Protein AF-0000000066073086 (afdb_homodimer)

Secondary structure (DSSP, 8-state):
--S-EEEEE---B--SSSTTHHHHHHHHHHHHTT-SEEEE---SS-SS-GGG-STTT-GGGGT-S-TT-BPPHHHHHHHHHTT-TTT--EEEEEEEESSSB-HHHHHHHHHHHHHHTTS-EEEEEE---GGGTGGGT---SSHHHHHHHHHHHHHHHHTTTT--EEE--SS--EEEE---PPPBTTBPPEEEE---SHHHHHHHHHH-SEE---SS--HHHHHHHHHHHHHHHHHTT--GGGSEEEEEEEEEE-SSHHHHHHHHTSHHHHHGGGGS-HHHHHHTT---TT-TT---TTT--GGG--HHHHHHHHHT--HHHHHTTEEEESHHHHHHHHHTTTTT-SEEEEEE-TTSSS-HHHHHHTHHHHHHHHHHHTT-/--S-EEEEE---B--SSSTTHHHHHHHHHHHHTT-SEEEE---SS-SS-GGG-STTT-GGGGT-S-TT-BPPHHHHHHHHHTT-TTT--EEEEEEEESSSB-HHHHHHHHHHHHHHTTS-EEEEEE---GGGTGGGT---SSHHHHHHHHHHHHHHHHTTTT--EEE--SS--EEEE---PPPBTTBPPEEEE---SHHHHHHHHHH-SEE---SS--HHHHHHHHHHHHHHHHHTT--GGGSEEEEEEEEEE-SSHHHHHHHHTSHHHHHGGGGS-HHHHHHTT---TT-TT---TTT--GGG--HHHHHHHHHT--HHHHHTTEEEESHHHHHHHHHTTTTT-SEEEEEE-TTSSS-HHHHHHTHHHHHHHHHHHTT-

pLDDT: mean 96.2, std 4.89, range [37.56, 98.94]

InterPro domains:
  IPR011251 Luciferase-like domain [PF00296] (36-343)
  IPR036661 Luciferase-like domain superfamily [G3DSA:3.20.20.30] (14-362)
  IPR036661 Luciferase-like domain superfamily [SSF51679] (34-344)
  IPR050564 F420-dependent glucose-6-phosphate dehydrogenase/mer [PTHR43244] (17-358)

Structure (mmCIF, N/CA/C/O backbone):
data_AF-0000000066073086-model_v1
#
loop_
_entity.id
_entity.type
_entity.pdbx_description
1 polymer 'Phthiodiolone/phenolphthiodiolone dimycocerosates ketoreductase'
#
loop_
_atom_site.group_PDB
_atom_site.id
_atom_site.type_symbol
_atom_site.label_atom_id
_atom_site.label_alt_id
_atom_site.label_comp_id
_atom_site.label_asym_id
_atom_site.label_entity_id
_atom_site.label_seq_id
_atom_site.pdbx_PDB_ins_code
_atom_site.Cartn_x
_atom_site.Cartn_y
_atom_site.Cartn_z
_atom_site.occupancy
_atom_site.B_iso_or_equiv
_atom_site.auth_seq_id
_atom_site.auth_comp_id
_atom_site.auth_asym_id
_atom_site.auth_atom_id
_atom_site.pdbx_PDB_model_num
ATOM 1 N N . MET A 1 1 ? 28.516 -15.383 -0.105 1 37.56 1 MET A N 1
ATOM 2 C CA . MET A 1 1 ? 27.859 -16.641 0.22 1 37.56 1 MET A CA 1
ATOM 3 C C . MET A 1 1 ? 27.297 -17.312 -1.036 1 37.56 1 MET A C 1
ATOM 5 O O . MET A 1 1 ? 26.328 -16.828 -1.621 1 37.56 1 MET A O 1
ATOM 9 N N . THR A 1 2 ? 28.141 -18.016 -1.738 1 54 2 THR A N 1
ATOM 10 C CA . THR A 1 2 ? 28.219 -18.672 -3.043 1 54 2 THR A CA 1
ATOM 11 C C . THR A 1 2 ? 27.156 -19.766 -3.16 1 54 2 THR A C 1
ATOM 13 O O . THR A 1 2 ? 27.047 -20.422 -4.199 1 54 2 THR A O 1
ATOM 16 N N . GLY A 1 3 ? 26.312 -20.031 -2.09 1 75.19 3 GLY A N 1
ATOM 17 C CA . GLY A 1 3 ? 25.469 -21.203 -2.178 1 75.19 3 GLY A CA 1
ATOM 18 C C . GLY A 1 3 ? 24.094 -20.922 -2.727 1 75.19 3 GLY A C 1
ATOM 19 O O . GLY A 1 3 ? 23.719 -19.75 -2.92 1 75.19 3 GLY A O 1
ATOM 20 N N . PHE A 1 4 ? 23.406 -21.906 -3.217 1 90.31 4 PHE A N 1
ATOM 21 C CA . PHE A 1 4 ? 22.031 -21.891 -3.713 1 90.31 4 PHE A CA 1
ATOM 22 C C . PHE A 1 4 ? 21.078 -21.328 -2.666 1 90.31 4 PHE A C 1
ATOM 24 O O . PHE A 1 4 ? 21.125 -21.719 -1.5 1 90.31 4 PHE A O 1
ATOM 31 N N . ARG A 1 5 ? 20.375 -20.359 -3.004 1 96.5 5 ARG A N 1
ATOM 32 C CA . ARG A 1 5 ? 19.453 -19.688 -2.086 1 96.5 5 ARG A CA 1
ATOM 33 C C . ARG A 1 5 ? 18.016 -20.078 -2.377 1 96.5 5 ARG A C 1
ATOM 35 O O . ARG A 1 5 ? 17.656 -20.344 -3.529 1 96.5 5 ARG A O 1
ATOM 42 N N . VAL A 1 6 ? 17.219 -20.078 -1.304 1 97.5 6 VAL A N 1
ATOM 43 C CA . VAL A 1 6 ? 15.844 -20.547 -1.424 1 97.5 6 VAL A CA 1
ATOM 44 C C . VAL A 1 6 ? 14.898 -19.562 -0.747 1 97.5 6 VAL A C 1
ATOM 46 O O . VAL A 1 6 ? 15.188 -19.078 0.35 1 97.5 6 VAL A O 1
ATOM 49 N N . GLY A 1 7 ? 13.875 -19.203 -1.424 1 98.25 7 GLY A N 1
ATOM 50 C CA . GLY A 1 7 ? 12.766 -18.438 -0.87 1 98.25 7 GLY A CA 1
ATOM 51 C C . GLY A 1 7 ? 11.453 -19.203 -0.896 1 98.25 7 GLY A C 1
ATOM 52 O O . GLY A 1 7 ? 11.336 -20.234 -1.564 1 98.25 7 GLY A O 1
ATOM 53 N N . VAL A 1 8 ? 10.5 -18.703 -0.171 1 98.69 8 VAL A N 1
ATOM 54 C CA . VAL A 1 8 ? 9.164 -19.281 -0.137 1 98.69 8 VAL A CA 1
ATOM 55 C C . VAL A 1 8 ? 8.125 -18.203 -0.475 1 98.69 8 VAL A C 1
ATOM 57 O O . VAL A 1 8 ? 8.195 -17.094 0.04 1 98.69 8 VAL A O 1
ATOM 60 N N . GLY A 1 9 ? 7.254 -18.547 -1.371 1 98.56 9 GLY A N 1
ATOM 61 C CA . GLY A 1 9 ? 6.156 -17.656 -1.738 1 98.56 9 GLY A CA 1
ATOM 62 C C . GLY A 1 9 ? 4.84 -18.031 -1.084 1 98.56 9 GLY A C 1
ATOM 63 O O . GLY A 1 9 ? 4.559 -19.219 -0.88 1 98.56 9 GLY A O 1
ATOM 64 N N . ASP A 1 10 ? 4.059 -17.031 -0.796 1 98.38 10 ASP A N 1
ATOM 65 C CA . ASP A 1 10 ? 2.717 -17.156 -0.237 1 98.38 10 ASP A CA 1
ATOM 66 C C . ASP A 1 10 ? 1.691 -16.422 -1.103 1 98.38 10 ASP A C 1
ATOM 68 O O . ASP A 1 10 ? 1.97 -15.344 -1.628 1 98.38 10 ASP A O 1
ATOM 72 N N . GLY A 1 11 ? 0.496 -17 -1.224 1 97.38 11 GLY A N 1
ATOM 73 C CA . GLY A 1 11 ? -0.525 -16.375 -2.057 1 97.38 11 GLY A CA 1
ATOM 74 C C . GLY A 1 11 ? -1.335 -15.328 -1.325 1 97.38 11 GLY A C 1
ATOM 75 O O . GLY A 1 11 ? -2.088 -14.57 -1.946 1 97.38 11 GLY A O 1
ATOM 76 N N . ILE A 1 12 ? -1.313 -15.25 -0.074 1 98.25 12 ILE A N 1
ATOM 77 C CA . ILE A 1 12 ? -1.927 -14.336 0.883 1 98.25 12 ILE A CA 1
ATOM 78 C C . ILE A 1 12 ? -3.436 -14.281 0.65 1 98.25 12 ILE A C 1
ATOM 80 O O . ILE A 1 12 ? -4.023 -13.195 0.615 1 98.25 12 ILE A O 1
ATOM 84 N N . PRO A 1 13 ? -4.102 -15.367 0.35 1 97.62 13 PRO A N 1
ATOM 85 C CA . PRO A 1 13 ? -5.566 -15.344 0.378 1 97.62 13 PRO A CA 1
ATOM 86 C C . PRO A 1 13 ? -6.125 -15.156 1.787 1 97.62 13 PRO A C 1
ATOM 88 O O . PRO A 1 13 ? -5.551 -15.664 2.754 1 97.62 13 PRO A O 1
ATOM 91 N N . ALA A 1 14 ? -7.199 -14.445 1.919 1 98.19 14 ALA A N 1
ATOM 92 C CA . ALA A 1 14 ? -7.883 -14.422 3.209 1 98.19 14 ALA A CA 1
ATOM 93 C C . ALA A 1 14 ? -8.383 -15.812 3.596 1 98.19 14 ALA A C 1
ATOM 95 O O . ALA A 1 14 ? -9.125 -16.438 2.84 1 98.19 14 ALA A O 1
ATOM 96 N N . ALA A 1 15 ? -7.965 -16.266 4.734 1 97.56 15 ALA A N 1
ATOM 97 C CA . ALA A 1 15 ? -8.258 -17.641 5.152 1 97.56 15 ALA A CA 1
ATOM 98 C C . ALA A 1 15 ? -9.055 -17.656 6.453 1 97.56 15 ALA A C 1
ATOM 100 O O . ALA A 1 15 ? -9.531 -16.609 6.91 1 97.56 15 ALA A O 1
ATOM 101 N N . ARG A 1 16 ? -9.32 -18.812 6.949 1 95.69 16 ARG A N 1
ATOM 102 C CA . ARG A 1 16 ? -9.945 -19.062 8.25 1 95.69 16 ARG A CA 1
ATOM 103 C C . ARG A 1 16 ? -8.977 -19.75 9.203 1 95.69 16 ARG A C 1
ATOM 105 O O . ARG A 1 16 ? -8.109 -20.516 8.766 1 95.69 16 ARG A O 1
ATOM 112 N N . PRO A 1 17 ? -9.172 -19.453 10.484 1 95.62 17 PRO A N 1
ATOM 113 C CA . PRO A 1 17 ? -10.219 -18.641 11.109 1 95.62 17 PRO A CA 1
ATOM 114 C C . PRO A 1 17 ? -9.945 -17.141 11 1 95.62 17 PRO A C 1
ATOM 116 O O . PRO A 1 17 ? -10.875 -16.328 11.109 1 95.62 17 PRO A O 1
ATOM 119 N N . ALA A 1 18 ? -8.664 -16.812 10.938 1 96.12 18 ALA A N 1
ATOM 120 C CA . ALA A 1 18 ? -8.328 -15.422 10.672 1 96.12 18 ALA A CA 1
ATOM 121 C C . ALA A 1 18 ? -7.734 -15.25 9.273 1 96.12 18 ALA A C 1
ATOM 123 O O . ALA A 1 18 ? -7.141 -16.188 8.734 1 96.12 18 ALA A O 1
ATOM 124 N N . ALA A 1 19 ? -7.871 -14.094 8.75 1 97.44 19 ALA A N 1
ATOM 125 C CA . ALA A 1 19 ? -7.5 -13.852 7.359 1 97.44 19 ALA A CA 1
ATOM 126 C C . ALA A 1 19 ? -6.035 -14.195 7.113 1 97.44 19 ALA A C 1
ATOM 128 O O . ALA A 1 19 ? -5.684 -14.719 6.051 1 97.44 19 ALA A O 1
ATOM 129 N N . GLU A 1 20 ? -5.195 -13.945 8.125 1 97.25 20 GLU A N 1
ATOM 130 C CA . GLU A 1 20 ? -3.758 -14.086 7.91 1 97.25 20 GLU A CA 1
ATOM 131 C C . GLU A 1 20 ? -3.25 -15.43 8.438 1 97.25 20 GLU A C 1
ATOM 133 O O . GLU A 1 20 ? -2.041 -15.672 8.469 1 97.25 20 GLU A O 1
ATOM 138 N N . THR A 1 21 ? -4.129 -16.344 8.867 1 96.69 21 THR A N 1
ATOM 139 C CA . THR A 1 21 ? -3.76 -17.594 9.531 1 96.69 21 THR A CA 1
ATOM 140 C C . THR A 1 21 ? -2.803 -18.406 8.664 1 96.69 21 THR A C 1
ATOM 142 O O . THR A 1 21 ? -1.742 -18.828 9.125 1 96.69 21 THR A O 1
ATOM 145 N N . MET A 1 22 ? -3.125 -18.562 7.398 1 96.69 22 MET A N 1
ATOM 146 C CA . MET A 1 22 ? -2.314 -19.406 6.523 1 96.69 22 MET A CA 1
ATOM 147 C C . MET A 1 22 ? -0.987 -18.734 6.195 1 96.69 22 MET A C 1
ATOM 149 O O . MET A 1 22 ? 0.053 -19.391 6.145 1 96.69 22 MET A O 1
ATOM 153 N N . THR A 1 23 ? -1.032 -17.422 5.965 1 97.81 23 THR A N 1
ATOM 154 C CA . THR A 1 23 ? 0.198 -16.688 5.695 1 97.81 23 THR A CA 1
ATOM 155 C C . THR A 1 23 ? 1.141 -16.766 6.895 1 97.81 23 THR A C 1
ATOM 157 O O . THR A 1 23 ? 2.35 -16.938 6.73 1 97.81 23 THR A O 1
ATOM 160 N N . ARG A 1 24 ? 0.603 -16.641 8.117 1 96.88 24 ARG A N 1
ATOM 161 C CA . ARG A 1 24 ? 1.409 -16.734 9.336 1 96.88 24 ARG A CA 1
ATOM 162 C C . ARG A 1 24 ? 2.051 -18.109 9.461 1 96.88 24 ARG A C 1
ATOM 164 O O . ARG A 1 24 ? 3.236 -18.219 9.789 1 96.88 24 ARG A O 1
ATOM 171 N N . ALA A 1 25 ? 1.283 -19.109 9.18 1 97 25 ALA A N 1
ATOM 172 C CA . ALA A 1 25 ? 1.8 -20.484 9.258 1 97 25 ALA A CA 1
ATOM 173 C C . ALA A 1 25 ? 2.928 -20.703 8.258 1 97 25 ALA A C 1
ATOM 175 O O . ALA A 1 25 ? 3.957 -21.297 8.586 1 97 25 ALA A O 1
ATOM 176 N N . ASN A 1 26 ? 2.695 -20.25 7.047 1 97.69 26 ASN A N 1
ATOM 177 C CA . ASN A 1 26 ? 3.711 -20.406 6.012 1 97.69 26 ASN A CA 1
ATOM 178 C C . ASN A 1 26 ? 4.98 -19.625 6.352 1 97.69 26 ASN A C 1
ATOM 180 O O . ASN A 1 26 ? 6.09 -20.125 6.145 1 97.69 26 ASN A O 1
ATOM 184 N N . TYR A 1 27 ? 4.824 -18.422 6.863 1 98.06 27 TYR A N 1
ATOM 185 C CA . TYR A 1 27 ? 5.965 -17.609 7.273 1 98.06 27 TYR A CA 1
ATOM 186 C C . TYR A 1 27 ? 6.758 -18.312 8.375 1 98.06 27 TYR A C 1
ATOM 188 O O . TYR A 1 27 ? 7.992 -18.359 8.32 1 98.06 27 TYR A O 1
ATOM 196 N N . LEU A 1 28 ? 6.078 -18.797 9.422 1 97.06 28 LEU A N 1
ATOM 197 C CA . LEU A 1 28 ? 6.746 -19.5 10.516 1 97.06 28 LEU A CA 1
ATOM 198 C C . LEU A 1 28 ? 7.48 -20.734 10.016 1 97.06 28 LEU A C 1
ATOM 200 O O . LEU A 1 28 ? 8.57 -21.047 10.492 1 97.06 28 LEU A O 1
ATOM 204 N N . GLY A 1 29 ? 6.844 -21.406 9.008 1 96.81 29 GLY A N 1
ATOM 205 C CA . GLY A 1 29 ? 7.543 -22.5 8.359 1 96.81 29 GLY A CA 1
ATOM 206 C C . GLY A 1 29 ? 8.812 -22.078 7.66 1 96.81 29 GLY A C 1
ATOM 207 O O . GLY A 1 29 ? 9.844 -22.734 7.766 1 96.81 29 GLY A O 1
ATOM 208 N N . ALA A 1 30 ? 8.711 -20.984 6.938 1 97.56 30 ALA A N 1
ATOM 209 C CA . ALA A 1 30 ? 9.875 -20.438 6.254 1 97.56 30 ALA A CA 1
ATOM 210 C C . ALA A 1 30 ? 10.992 -20.109 7.242 1 97.56 30 ALA A C 1
ATOM 212 O O . ALA A 1 30 ? 12.156 -20.438 6.996 1 97.56 30 ALA A O 1
ATOM 213 N N . VAL A 1 31 ? 10.648 -19.5 8.406 1 97.25 31 VAL A N 1
ATOM 214 C CA . VAL A 1 31 ? 11.617 -19.156 9.438 1 97.25 31 VAL A CA 1
ATOM 215 C C . VAL A 1 31 ? 12.234 -20.422 10.016 1 97.25 31 VAL A C 1
ATOM 217 O O . VAL A 1 31 ? 13.453 -20.5 10.18 1 97.25 31 VAL A O 1
ATOM 220 N N . ALA A 1 32 ? 11.375 -21.375 10.32 1 96.44 32 ALA A N 1
ATOM 221 C CA . ALA A 1 32 ? 11.828 -22.609 10.922 1 96.44 32 ALA A CA 1
ATOM 222 C C . ALA A 1 32 ? 12.805 -23.344 10.008 1 96.44 32 ALA A C 1
ATOM 224 O O . ALA A 1 32 ? 13.742 -24 10.477 1 96.44 32 ALA A O 1
ATOM 225 N N . ASN A 1 33 ? 12.57 -23.203 8.703 1 96.31 33 ASN A N 1
ATOM 226 C CA . ASN A 1 33 ? 13.43 -23.875 7.73 1 96.31 33 ASN A CA 1
ATOM 227 C C . ASN A 1 33 ? 14.602 -22.984 7.316 1 96.31 33 ASN A C 1
ATOM 229 O O . ASN A 1 33 ? 15.414 -23.375 6.477 1 96.31 33 ASN A O 1
ATOM 233 N N . ARG A 1 34 ? 14.695 -21.781 7.828 1 94.69 34 ARG A N 1
ATOM 234 C CA . ARG A 1 34 ? 15.789 -20.844 7.637 1 94.69 34 ARG A CA 1
ATOM 235 C C . ARG A 1 34 ? 15.984 -20.516 6.16 1 94.69 34 ARG A C 1
ATOM 237 O O . ARG A 1 34 ? 17.109 -20.516 5.656 1 94.69 34 ARG A O 1
ATOM 244 N N . VAL A 1 35 ? 14.875 -20.344 5.504 1 96.69 35 VAL A N 1
ATOM 245 C CA . VAL A 1 35 ? 14.977 -19.953 4.105 1 96.69 35 VAL A CA 1
ATOM 246 C C . VAL A 1 35 ? 15.555 -18.531 4.008 1 96.69 35 VAL A C 1
ATOM 248 O O . VAL A 1 35 ? 15.695 -17.844 5.02 1 96.69 35 VAL A O 1
ATOM 251 N N . ASP A 1 36 ? 15.875 -18.125 2.805 1 97.75 36 ASP A N 1
ATOM 252 C CA . ASP A 1 36 ? 16.562 -16.859 2.602 1 97.75 36 ASP A CA 1
ATOM 253 C C . ASP A 1 36 ? 15.57 -15.711 2.463 1 97.75 36 ASP A C 1
ATOM 255 O O . ASP A 1 36 ? 15.906 -14.562 2.75 1 97.75 36 ASP A O 1
ATOM 259 N N . SER A 1 37 ? 14.336 -16.031 2.037 1 98.69 37 SER A N 1
ATOM 260 C CA . SER A 1 37 ? 13.398 -14.945 1.753 1 98.69 37 SER A CA 1
ATOM 261 C C . SER A 1 37 ? 11.961 -15.445 1.778 1 98.69 37 SER A C 1
ATOM 263 O O . SER A 1 37 ? 11.711 -16.641 1.687 1 98.69 37 SER A O 1
ATOM 265 N N . PHE A 1 38 ? 11.031 -14.57 1.987 1 98.88 38 PHE A N 1
ATOM 266 C CA . PHE A 1 38 ? 9.594 -14.797 1.974 1 98.88 38 PHE A CA 1
ATOM 267 C C . PHE A 1 38 ? 8.891 -13.781 1.077 1 98.88 38 PHE A C 1
ATOM 269 O O . PHE A 1 38 ? 9.188 -12.586 1.133 1 98.88 38 PHE A O 1
ATOM 276 N N . TRP A 1 39 ? 7.996 -14.289 0.228 1 98.88 39 TRP A N 1
ATOM 277 C CA . TRP A 1 39 ? 7.465 -13.477 -0.858 1 98.88 39 TRP A CA 1
ATOM 278 C C . TRP A 1 39 ? 5.941 -13.508 -0.866 1 98.88 39 TRP A C 1
ATOM 280 O O . TRP A 1 39 ? 5.332 -14.531 -0.551 1 98.88 39 TRP A O 1
ATOM 290 N N . VAL A 1 40 ? 5.316 -12.352 -1.261 1 98.75 40 VAL A N 1
ATOM 291 C CA . VAL A 1 40 ? 3.877 -12.312 -1.489 1 98.75 40 VAL A CA 1
ATOM 292 C C . VAL A 1 40 ? 3.59 -11.719 -2.865 1 98.75 40 VAL A C 1
ATOM 294 O O . VAL A 1 40 ? 4.359 -10.898 -3.367 1 98.75 40 VAL A O 1
ATOM 297 N N . PRO A 1 41 ? 2.516 -12.094 -3.512 1 97.94 41 PRO A N 1
ATOM 298 C CA . PRO A 1 41 ? 2.156 -11.547 -4.824 1 97.94 41 PRO A CA 1
ATOM 299 C C . PRO A 1 41 ? 1.365 -10.25 -4.723 1 97.94 41 PRO A C 1
ATOM 301 O O . PRO A 1 41 ? 0.876 -9.898 -3.645 1 97.94 41 PRO A O 1
ATOM 304 N N . ASP A 1 42 ? 1.325 -9.523 -5.789 1 98 42 ASP A N 1
ATOM 305 C CA . ASP A 1 42 ? 0.452 -8.359 -5.914 1 98 42 ASP A CA 1
ATOM 306 C C . ASP A 1 42 ? -0.698 -8.633 -6.879 1 98 42 ASP A C 1
ATOM 308 O O . ASP A 1 42 ? -0.615 -8.297 -8.062 1 98 42 ASP A O 1
ATOM 312 N N . HIS A 1 43 ? -1.768 -9.227 -6.328 1 96.56 43 HIS A N 1
ATOM 313 C CA . HIS A 1 43 ? -2.939 -9.594 -7.113 1 96.56 43 HIS A CA 1
ATOM 314 C C . HIS A 1 43 ? -4.215 -9.016 -6.504 1 96.56 43 HIS A C 1
ATOM 316 O O . HIS A 1 43 ? -4.32 -8.898 -5.281 1 96.56 43 HIS A O 1
ATOM 322 N N . LEU A 1 44 ? -5.133 -8.609 -7.379 1 96.44 44 LEU A N 1
ATOM 323 C CA . LEU A 1 44 ? -6.5 -8.344 -6.945 1 96.44 44 LEU A CA 1
ATOM 324 C C . LEU A 1 44 ? -7.371 -9.586 -7.109 1 96.44 44 LEU A C 1
ATOM 326 O O . LEU A 1 44 ? -8.359 -9.75 -6.391 1 96.44 44 LEU A O 1
ATOM 330 N N . ASN A 1 45 ? -6.988 -10.359 -8.047 1 94.62 45 ASN A N 1
ATOM 331 C CA . ASN A 1 45 ? -7.613 -11.641 -8.359 1 94.62 45 ASN A CA 1
ATOM 332 C C . ASN A 1 45 ? -6.578 -12.672 -8.789 1 94.62 45 ASN A C 1
ATOM 334 O O . ASN A 1 45 ? -5.402 -12.352 -8.961 1 94.62 45 ASN A O 1
ATOM 338 N N . GLN A 1 46 ? -7.027 -13.898 -8.797 1 92.81 46 GLN A N 1
ATOM 339 C CA . GLN A 1 46 ? -6.098 -14.992 -9.086 1 92.81 46 GLN A CA 1
ATOM 340 C C . GLN A 1 46 ? -6.188 -15.414 -10.555 1 92.81 46 GLN A C 1
ATOM 342 O O . GLN A 1 46 ? -7.094 -14.992 -11.273 1 92.81 46 GLN A O 1
ATOM 347 N N . LEU A 1 47 ? -5.219 -16.203 -10.914 1 92.31 47 LEU A N 1
ATOM 348 C CA . LEU A 1 47 ? -5.082 -16.719 -12.273 1 92.31 47 LEU A CA 1
ATOM 349 C C . LEU A 1 47 ? -5.711 -18.109 -12.398 1 92.31 47 LEU A C 1
ATOM 351 O O . LEU A 1 47 ? -5.113 -19.016 -12.984 1 92.31 47 LEU A O 1
ATOM 355 N N . PHE A 1 48 ? -6.879 -18.297 -11.734 1 92.38 48 PHE A N 1
ATOM 356 C CA . PHE A 1 48 ? -7.645 -19.531 -11.781 1 92.38 48 PHE A CA 1
ATOM 357 C C . PHE A 1 48 ? -9.117 -19.25 -12.07 1 92.38 48 PHE A C 1
ATOM 359 O O . PHE A 1 48 ? -9.641 -18.219 -11.68 1 92.38 48 PHE A O 1
ATOM 366 N N . PRO A 1 49 ? -9.703 -20.172 -12.805 1 96.25 49 PRO A N 1
ATOM 367 C CA . PRO A 1 49 ? -11.156 -20.031 -12.883 1 96.25 49 PRO A CA 1
ATOM 368 C C . PRO A 1 49 ? -11.836 -20.203 -11.523 1 96.25 49 PRO A C 1
ATOM 370 O O . PRO A 1 49 ? -11.906 -21.312 -10.992 1 96.25 49 PRO A O 1
ATOM 373 N N . ARG A 1 50 ? -12.359 -19.156 -11.039 1 96.31 50 ARG A N 1
ATOM 374 C CA . ARG A 1 50 ? -12.969 -19.156 -9.719 1 96.31 50 ARG A CA 1
ATOM 375 C C . ARG A 1 50 ? -14.188 -20.078 -9.68 1 96.31 50 ARG A C 1
ATOM 377 O O . ARG A 1 50 ? -14.578 -20.547 -8.609 1 96.31 50 ARG A O 1
ATOM 384 N N . SER A 1 51 ? -14.711 -20.422 -10.883 1 97.38 51 SER A N 1
ATOM 385 C CA . SER A 1 51 ? -15.867 -21.312 -10.977 1 97.38 51 SER A CA 1
ATOM 386 C C . SER A 1 51 ? -15.508 -22.734 -10.547 1 97.38 51 SER A C 1
ATOM 388 O O . SER A 1 51 ? -16.391 -23.547 -10.258 1 97.38 51 SER A O 1
ATOM 390 N N . LEU A 1 52 ? -14.227 -23 -10.469 1 97.88 52 LEU A N 1
ATOM 391 C CA . LEU A 1 52 ? -13.789 -24.328 -10.055 1 97.88 52 LEU A CA 1
ATOM 392 C C . LEU A 1 52 ? -13.406 -24.328 -8.578 1 97.88 52 LEU A C 1
ATOM 394 O O . LEU A 1 52 ? -13.078 -25.375 -8.016 1 97.88 52 LEU A O 1
ATOM 398 N N . TRP A 1 53 ? -13.422 -23.203 -7.914 1 97.38 53 TRP A N 1
ATOM 399 C CA . TRP A 1 53 ? -13.141 -23.141 -6.484 1 97.38 53 TRP A CA 1
ATOM 400 C C . TRP A 1 53 ? -14.359 -23.594 -5.672 1 97.38 53 TRP A C 1
ATOM 402 O O . TRP A 1 53 ? -15.023 -22.766 -5.039 1 97.38 53 TRP A O 1
ATOM 412 N N . LYS A 1 54 ? -14.641 -24.844 -5.746 1 97.56 54 LYS A N 1
ATOM 413 C CA . LYS A 1 54 ? -15.727 -25.547 -5.066 1 97.56 54 LYS A CA 1
ATOM 414 C C . LYS A 1 54 ? -15.211 -26.75 -4.297 1 97.56 54 LYS A C 1
ATOM 416 O O . LYS A 1 54 ? -14.211 -27.359 -4.68 1 97.56 54 LYS A O 1
ATOM 421 N N . GLN A 1 55 ? -15.898 -27.109 -3.283 1 96.88 55 GLN A N 1
ATOM 422 C CA . GLN A 1 55 ? -15.469 -28.172 -2.398 1 96.88 55 GLN A CA 1
ATOM 423 C C . GLN A 1 55 ? -15.258 -29.484 -3.172 1 96.88 55 GLN A C 1
ATOM 425 O O . GLN A 1 55 ? -14.367 -30.266 -2.848 1 96.88 55 GLN A O 1
ATOM 430 N N . LYS A 1 56 ? -16 -29.703 -4.18 1 97 56 LYS A N 1
ATOM 431 C CA . LYS A 1 56 ? -15.906 -30.953 -4.93 1 97 56 LYS A CA 1
ATOM 432 C C . LYS A 1 56 ? -14.609 -31.016 -5.734 1 97 56 LYS A C 1
ATOM 434 O O . LYS A 1 56 ? -14.141 -32.094 -6.086 1 97 56 LYS A O 1
ATOM 439 N N . TYR A 1 57 ? -13.977 -29.828 -5.996 1 97.88 57 TYR A N 1
ATOM 440 C CA . TYR A 1 57 ? -12.766 -29.797 -6.809 1 97.88 57 TYR A CA 1
ATOM 441 C C . TYR A 1 57 ? -11.547 -29.516 -5.949 1 97.88 57 TYR A C 1
ATOM 443 O O . TYR A 1 57 ? -10.414 -29.812 -6.344 1 97.88 57 TYR A O 1
ATOM 451 N N . CYS A 1 58 ? -11.773 -28.906 -4.781 1 97.69 58 CYS A N 1
ATOM 452 C CA . CYS A 1 58 ? -10.641 -28.5 -3.955 1 97.69 58 CYS A CA 1
ATOM 453 C C . CYS A 1 58 ? -11.023 -28.484 -2.48 1 97.69 58 CYS A C 1
ATOM 455 O O . CYS A 1 58 ? -11.836 -27.656 -2.053 1 97.69 58 CYS A O 1
ATOM 457 N N . GLY A 1 59 ? -10.328 -29.281 -1.679 1 97.5 59 GLY A N 1
ATOM 458 C CA . GLY A 1 59 ? -10.609 -29.391 -0.255 1 97.5 59 GLY A CA 1
ATOM 459 C C . GLY A 1 59 ? -10.25 -28.125 0.512 1 97.5 59 GLY A C 1
ATOM 460 O O . GLY A 1 59 ? -10.867 -27.828 1.537 1 97.5 59 GLY A O 1
ATOM 461 N N . ALA A 1 60 ? -9.367 -27.297 0.009 1 96.88 60 ALA A N 1
ATOM 462 C CA . ALA A 1 60 ? -8.852 -26.109 0.694 1 96.88 60 ALA A CA 1
ATOM 463 C C . ALA A 1 60 ? -9.922 -25.031 0.789 1 96.88 60 ALA A C 1
ATOM 465 O O . ALA A 1 60 ? -9.773 -24.062 1.545 1 96.88 60 ALA A O 1
ATOM 466 N N . THR A 1 61 ? -11.086 -25.188 0.054 1 97.31 61 THR A N 1
ATOM 467 C CA . THR A 1 61 ? -12.18 -24.234 0.112 1 97.31 61 THR A CA 1
ATOM 468 C C . THR A 1 61 ? -12.703 -24.094 1.539 1 97.31 61 THR A C 1
ATOM 470 O O . THR A 1 61 ? -13.305 -23.078 1.89 1 97.31 61 THR A O 1
ATOM 473 N N . LYS A 1 62 ? -12.438 -25.094 2.379 1 96.88 62 LYS A N 1
ATOM 474 C CA . LYS A 1 62 ? -12.875 -25.062 3.773 1 96.88 62 LYS A CA 1
ATOM 475 C C . LYS A 1 62 ? -12.086 -24.031 4.574 1 96.88 62 LYS A C 1
ATOM 477 O O . LYS A 1 62 ? -12.602 -23.453 5.535 1 96.88 62 LYS A O 1
ATOM 482 N N . LEU A 1 63 ? -10.859 -23.766 4.133 1 97.06 63 LEU A N 1
ATOM 483 C CA . LEU A 1 63 ? -9.969 -22.859 4.848 1 97.06 63 LEU A CA 1
ATOM 484 C C . LEU A 1 63 ? -9.844 -21.531 4.117 1 97.06 63 LEU A C 1
ATOM 486 O O . LEU A 1 63 ? -9.57 -20.5 4.734 1 97.06 63 LEU A O 1
ATOM 490 N N . ILE A 1 64 ? -9.992 -21.609 2.826 1 97.19 64 ILE A N 1
ATOM 491 C CA . ILE A 1 64 ? -9.969 -20.438 1.944 1 97.19 64 ILE A CA 1
ATOM 492 C C . ILE A 1 64 ? -11.289 -20.344 1.184 1 97.19 64 ILE A C 1
ATOM 494 O O . ILE A 1 64 ? -11.422 -20.875 0.079 1 97.19 64 ILE A O 1
ATOM 498 N N . PRO A 1 65 ? -12.203 -19.625 1.659 1 95.31 65 PRO A N 1
ATOM 499 C CA . PRO A 1 65 ? -13.555 -19.656 1.099 1 95.31 65 PRO A CA 1
ATOM 500 C C . PRO A 1 65 ? -13.617 -19.094 -0.321 1 95.31 65 PRO A C 1
ATOM 502 O O . PRO A 1 65 ? -14.461 -19.516 -1.118 1 95.31 65 PRO A O 1
ATOM 505 N N . ARG A 1 66 ? -12.789 -18.141 -0.603 1 95.88 66 ARG A N 1
ATOM 506 C CA . ARG A 1 66 ? -12.789 -17.469 -1.9 1 95.88 66 ARG A CA 1
ATOM 507 C C . ARG A 1 66 ? -11.383 -17.375 -2.467 1 95.88 66 ARG A C 1
ATOM 509 O O . ARG A 1 66 ? -10.5 -16.766 -1.863 1 95.88 66 ARG A O 1
ATOM 516 N N . VAL A 1 67 ? -11.18 -17.859 -3.617 1 94.69 67 VAL A N 1
ATOM 517 C CA . VAL A 1 67 ? -9.844 -17.969 -4.184 1 94.69 67 VAL A CA 1
ATOM 518 C C . VAL A 1 67 ? -9.32 -16.578 -4.562 1 94.69 67 VAL A C 1
ATOM 520 O O . VAL A 1 67 ? -8.109 -16.328 -4.508 1 94.69 67 VAL A O 1
ATOM 523 N N . ASP A 1 68 ? -10.242 -15.633 -4.875 1 97.19 68 ASP A N 1
ATOM 524 C CA . ASP A 1 68 ? -9.859 -14.312 -5.359 1 97.19 68 ASP A CA 1
ATOM 525 C C . ASP A 1 68 ? -9.781 -13.305 -4.215 1 97.19 68 ASP A C 1
ATOM 527 O O . ASP A 1 68 ? -9.641 -12.102 -4.445 1 97.19 68 ASP A O 1
ATOM 531 N N . ALA A 1 69 ? -9.914 -13.789 -2.936 1 97.75 69 ALA A N 1
ATOM 532 C CA . ALA A 1 69 ? -9.781 -12.922 -1.768 1 97.75 69 ALA A CA 1
ATOM 533 C C . ALA A 1 69 ? -8.32 -12.734 -1.391 1 97.75 69 ALA A C 1
ATOM 535 O O . ALA A 1 69 ? -7.879 -13.18 -0.329 1 97.75 69 ALA A O 1
ATOM 536 N N . VAL A 1 70 ? -7.633 -11.992 -2.254 1 98.06 70 VAL A N 1
ATOM 537 C CA . VAL A 1 70 ? -6.199 -11.781 -2.061 1 98.06 70 VAL A CA 1
ATOM 538 C C . VAL A 1 70 ? -5.973 -10.5 -1.258 1 98.06 70 VAL A C 1
ATOM 540 O O . VAL A 1 70 ? -6.492 -9.438 -1.607 1 98.06 70 VAL A O 1
ATOM 543 N N . MET A 1 71 ? -5.223 -10.562 -0.244 1 98.62 71 MET A N 1
ATOM 544 C CA . MET A 1 71 ? -4.914 -9.406 0.591 1 98.62 71 MET A CA 1
ATOM 545 C C . MET A 1 71 ? -3.877 -8.508 -0.078 1 98.62 71 MET A C 1
ATOM 547 O O . MET A 1 71 ? -3.154 -8.953 -0.971 1 98.62 71 MET A O 1
ATOM 551 N N . GLU A 1 72 ? -3.838 -7.258 0.339 1 98.81 72 GLU A N 1
ATOM 552 C CA . GLU A 1 72 ? -2.973 -6.258 -0.278 1 98.81 72 GLU A CA 1
ATOM 553 C C . GLU A 1 72 ? -1.516 -6.465 0.124 1 98.81 72 GLU A C 1
ATOM 555 O O . GLU A 1 72 ? -1.205 -6.59 1.311 1 98.81 72 GLU A O 1
ATOM 560 N N . PRO A 1 73 ? -0.618 -6.5 -0.837 1 98.69 73 PRO A N 1
ATOM 561 C CA . PRO A 1 73 ? 0.73 -7.02 -0.59 1 98.69 73 PRO A CA 1
ATOM 562 C C . PRO A 1 73 ? 1.55 -6.117 0.329 1 98.69 73 PRO A C 1
ATOM 564 O O . PRO A 1 73 ? 2.275 -6.609 1.196 1 98.69 73 PRO A O 1
ATOM 567 N N . TRP A 1 74 ? 1.494 -4.824 0.173 1 98.81 74 TRP A N 1
ATOM 568 C CA . TRP A 1 74 ? 2.336 -3.943 0.975 1 98.81 74 TRP A CA 1
ATOM 569 C C . TRP A 1 74 ? 1.862 -3.906 2.424 1 98.81 74 TRP A C 1
ATOM 571 O O . TRP A 1 74 ? 2.676 -3.898 3.35 1 98.81 74 TRP A O 1
ATOM 581 N N . THR A 1 75 ? 0.528 -3.881 2.594 1 98.88 75 THR A N 1
ATOM 582 C CA . THR A 1 75 ? -0.029 -3.998 3.938 1 98.88 75 THR A CA 1
ATOM 583 C C . THR A 1 75 ? 0.428 -5.293 4.602 1 98.88 75 THR A C 1
ATOM 585 O O . THR A 1 75 ? 0.866 -5.285 5.754 1 98.88 75 THR A O 1
ATOM 588 N N . MET A 1 76 ? 0.434 -6.355 3.857 1 98.94 76 MET A N 1
ATOM 589 C CA . MET A 1 76 ? 0.827 -7.656 4.383 1 98.94 76 MET A CA 1
ATOM 590 C C . MET A 1 76 ? 2.326 -7.703 4.66 1 98.94 76 MET A C 1
ATOM 592 O O . MET A 1 76 ? 2.76 -8.266 5.668 1 98.94 76 MET A O 1
ATOM 596 N N . LEU A 1 77 ? 3.098 -7.152 3.752 1 98.94 77 LEU A N 1
ATOM 597 C CA . LEU A 1 77 ? 4.543 -7.141 3.959 1 98.94 77 LEU A CA 1
ATOM 598 C C . LEU A 1 77 ? 4.91 -6.312 5.188 1 98.94 77 LEU A C 1
ATOM 600 O O . LEU A 1 77 ? 5.816 -6.676 5.938 1 98.94 77 LEU A O 1
ATOM 604 N N . GLY A 1 78 ? 4.199 -5.172 5.367 1 98.81 78 GLY A N 1
ATOM 605 C CA . GLY A 1 78 ? 4.371 -4.453 6.621 1 98.81 78 GLY A CA 1
ATOM 606 C C . GLY A 1 78 ? 4.062 -5.297 7.84 1 98.81 78 GLY A C 1
ATOM 607 O O . GLY A 1 78 ? 4.836 -5.316 8.797 1 98.81 78 GLY A O 1
ATOM 608 N N . HIS A 1 79 ? 2.967 -5.98 7.801 1 98.75 79 HIS A N 1
ATOM 609 C CA . HIS A 1 79 ? 2.523 -6.84 8.898 1 98.75 79 HIS A CA 1
ATOM 610 C C . HIS A 1 79 ? 3.564 -7.906 9.211 1 98.75 79 HIS A C 1
ATOM 612 O O . HIS A 1 79 ? 3.871 -8.148 10.383 1 98.75 79 HIS A O 1
ATOM 618 N N . ILE A 1 80 ? 4.148 -8.508 8.18 1 98.62 80 ILE A N 1
ATOM 619 C CA . ILE A 1 80 ? 5.148 -9.562 8.328 1 98.62 80 ILE A CA 1
ATOM 620 C C . ILE A 1 80 ? 6.457 -8.961 8.836 1 98.62 80 ILE A C 1
ATOM 622 O O . ILE A 1 80 ? 7.117 -9.547 9.695 1 98.62 80 ILE A O 1
ATOM 626 N N . ALA A 1 81 ? 6.816 -7.785 8.344 1 98.56 81 ALA A N 1
ATOM 627 C CA . ALA A 1 81 ? 8.062 -7.129 8.727 1 98.56 81 ALA A CA 1
ATOM 628 C C . ALA A 1 81 ? 8.117 -6.883 10.227 1 98.56 81 ALA A C 1
ATOM 630 O O . ALA A 1 81 ? 9.188 -6.949 10.836 1 98.56 81 ALA A O 1
ATOM 631 N N . ALA A 1 82 ? 6.961 -6.633 10.82 1 97.38 82 ALA A N 1
ATOM 632 C CA . ALA A 1 82 ? 6.902 -6.352 12.25 1 97.38 82 ALA A CA 1
ATOM 633 C C . ALA A 1 82 ? 7.348 -7.559 13.07 1 97.38 82 ALA A C 1
ATOM 635 O O . ALA A 1 82 ? 7.805 -7.418 14.203 1 97.38 82 ALA A O 1
ATOM 636 N N . ARG A 1 83 ? 7.301 -8.727 12.469 1 94.06 83 ARG A N 1
ATOM 637 C CA . ARG A 1 83 ? 7.625 -9.961 13.172 1 94.06 83 ARG A CA 1
ATOM 638 C C . ARG A 1 83 ? 8.906 -10.586 12.633 1 94.06 83 ARG A C 1
ATOM 640 O O . ARG A 1 83 ? 9.219 -11.734 12.93 1 94.06 83 ARG A O 1
ATOM 647 N N . ASN A 1 84 ? 9.609 -9.898 11.867 1 96.56 84 ASN A N 1
ATOM 648 C CA . ASN A 1 84 ? 10.727 -10.461 11.117 1 96.56 84 ASN A CA 1
ATOM 649 C C . ASN A 1 84 ? 12.055 -10.219 11.828 1 96.56 84 ASN A C 1
ATOM 651 O O . ASN A 1 84 ? 13.117 -10.406 11.242 1 96.56 84 ASN A O 1
ATOM 655 N N . ARG A 1 85 ? 12.023 -9.812 13.047 1 86.62 85 ARG A N 1
ATOM 656 C CA . ARG A 1 85 ? 13.258 -9.516 13.766 1 86.62 85 ARG A CA 1
ATOM 657 C C . ARG A 1 85 ? 14.023 -10.797 14.094 1 86.62 85 ARG A C 1
ATOM 659 O O . ARG A 1 85 ? 15.258 -10.828 14.008 1 86.62 85 ARG A O 1
ATOM 666 N N . ALA A 1 86 ? 13.305 -11.789 14.422 1 85.19 86 ALA A N 1
ATOM 667 C CA . ALA A 1 86 ? 13.953 -13.047 14.789 1 85.19 86 ALA A CA 1
ATOM 668 C C . ALA A 1 86 ? 14.406 -13.812 13.555 1 85.19 86 ALA A C 1
ATOM 670 O O . ALA A 1 86 ? 15.516 -14.352 13.508 1 85.19 86 ALA A O 1
ATOM 671 N N . GLY A 1 87 ? 13.586 -13.812 12.516 1 87.38 87 GLY A N 1
ATOM 672 C CA . GLY A 1 87 ? 13.875 -14.578 11.312 1 87.38 87 GLY A CA 1
ATOM 673 C C . GLY A 1 87 ? 14.859 -13.883 10.391 1 87.38 87 GLY A C 1
ATOM 674 O O . GLY A 1 87 ? 15.695 -14.539 9.758 1 87.38 87 GLY A O 1
ATOM 675 N N . ARG A 1 88 ? 14.695 -12.602 10.328 1 95.25 88 ARG A N 1
ATOM 676 C CA . ARG A 1 88 ? 15.531 -11.727 9.508 1 95.25 88 ARG A CA 1
ATOM 677 C C . ARG A 1 88 ? 15.547 -12.195 8.055 1 95.25 88 ARG A C 1
ATOM 679 O O . ARG A 1 88 ? 16.594 -12.227 7.414 1 95.25 88 ARG A O 1
ATOM 686 N N . LEU A 1 89 ? 14.398 -12.742 7.609 1 98.44 89 LEU A N 1
ATOM 687 C CA . LEU A 1 89 ? 14.25 -13.117 6.207 1 98.44 89 LEU A CA 1
ATOM 688 C C . LEU A 1 89 ? 14.234 -11.875 5.312 1 98.44 89 LEU A C 1
ATOM 690 O O . LEU A 1 89 ? 13.789 -10.805 5.734 1 98.44 89 LEU A O 1
ATOM 694 N N . ARG A 1 90 ? 14.781 -12.031 4.125 1 98.75 90 ARG A N 1
ATOM 695 C CA . ARG A 1 90 ? 14.438 -11.031 3.117 1 98.75 90 ARG A CA 1
ATOM 696 C C . ARG A 1 90 ? 12.953 -11.109 2.756 1 98.75 90 ARG A C 1
ATOM 698 O O . ARG A 1 90 ? 12.383 -12.195 2.672 1 98.75 90 ARG A O 1
ATOM 705 N N . LEU A 1 91 ? 12.312 -9.992 2.637 1 98.88 91 LEU A N 1
ATOM 706 C CA . LEU A 1 91 ? 10.898 -9.914 2.281 1 98.88 91 LEU A CA 1
ATOM 707 C C . LEU A 1 91 ? 10.719 -9.273 0.909 1 98.88 91 LEU A C 1
ATOM 709 O O . LEU A 1 91 ? 11.328 -8.234 0.619 1 98.88 91 LEU A O 1
ATOM 713 N N . GLY A 1 92 ? 9.922 -9.914 0.044 1 98.75 92 GLY A N 1
ATOM 714 C CA . GLY A 1 92 ? 9.781 -9.375 -1.301 1 98.75 92 GLY A CA 1
ATOM 715 C C . GLY A 1 92 ? 8.367 -9.461 -1.832 1 98.75 92 GLY A C 1
ATOM 716 O O . GLY A 1 92 ? 7.527 -10.164 -1.265 1 98.75 92 GLY A O 1
ATOM 717 N N . VAL A 1 93 ? 8.062 -8.68 -2.793 1 98.69 93 VAL A N 1
ATOM 718 C CA . VAL A 1 93 ? 6.848 -8.805 -3.596 1 98.69 93 VAL A CA 1
ATOM 719 C C . VAL A 1 93 ? 7.164 -9.531 -4.898 1 98.69 93 VAL A C 1
ATOM 721 O O . VAL A 1 93 ? 8.141 -9.203 -5.582 1 98.69 93 VAL A O 1
ATOM 724 N N . ALA A 1 94 ? 6.434 -10.57 -5.328 1 98.12 94 ALA A N 1
ATOM 725 C CA . ALA A 1 94 ? 6.684 -11.398 -6.504 1 98.12 94 ALA A CA 1
ATOM 726 C C . ALA A 1 94 ? 5.438 -11.5 -7.379 1 98.12 94 ALA A C 1
ATOM 728 O O . A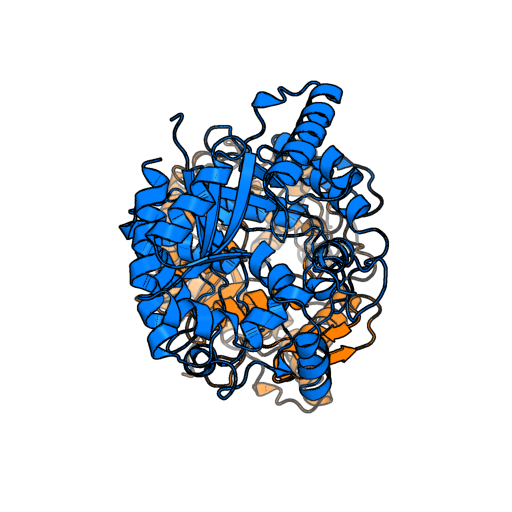LA A 1 94 ? 4.652 -12.445 -7.254 1 98.12 94 ALA A O 1
ATOM 729 N N . VAL A 1 95 ? 5.199 -10.578 -8.156 1 97 95 VAL A N 1
ATOM 730 C CA . VAL A 1 95 ? 5.805 -9.266 -8.336 1 97 95 VAL A CA 1
ATOM 731 C C . VAL A 1 95 ? 4.715 -8.195 -8.43 1 97 95 VAL A C 1
ATOM 733 O O . VAL A 1 95 ? 3.564 -8.508 -8.742 1 97 95 VAL A O 1
ATOM 736 N N . THR A 1 96 ? 4.996 -7.012 -8.031 1 98.06 96 THR A N 1
ATOM 737 C CA . THR A 1 96 ? 4.098 -5.891 -8.289 1 98.06 96 THR A CA 1
ATOM 738 C C . THR A 1 96 ? 4.195 -5.438 -9.742 1 98.06 96 THR A C 1
ATOM 740 O O . THR A 1 96 ? 5.004 -5.961 -10.508 1 98.06 96 THR A O 1
ATOM 743 N N . ASP A 1 97 ? 3.24 -4.562 -10.172 1 94.5 97 ASP A N 1
ATOM 744 C CA . ASP A 1 97 ? 3.238 -4.168 -11.578 1 94.5 97 ASP A CA 1
ATOM 745 C C . ASP A 1 97 ? 3.09 -2.656 -11.719 1 94.5 97 ASP A C 1
ATOM 747 O O . ASP A 1 97 ? 2.959 -1.941 -10.727 1 94.5 97 ASP A O 1
ATOM 751 N N . SER A 1 98 ? 3.188 -2.213 -12.969 1 92.44 98 SER A N 1
ATOM 752 C CA . SER A 1 98 ? 3.215 -0.786 -13.273 1 92.44 98 SER A CA 1
ATOM 753 C C . SER A 1 98 ? 1.859 -0.302 -13.773 1 92.44 98 SER A C 1
ATOM 755 O O . SER A 1 98 ? 1.762 0.769 -14.375 1 92.44 98 SER A O 1
ATOM 757 N N . GLY A 1 99 ? 0.844 -1.116 -13.586 1 92.81 99 GLY A N 1
ATOM 758 C CA . GLY A 1 99 ? -0.458 -0.735 -14.109 1 92.81 99 GLY A CA 1
ATOM 759 C C . GLY A 1 99 ? -1.331 -0.035 -13.086 1 92.81 99 GLY A C 1
ATOM 760 O O . GLY A 1 99 ? -1.702 1.126 -13.266 1 92.81 99 GLY A O 1
ATOM 761 N N . ARG A 1 100 ? -1.556 -0.659 -11.945 1 92.38 100 ARG A N 1
ATOM 762 C CA . ARG A 1 100 ? -2.525 -0.172 -10.969 1 92.38 100 ARG A CA 1
ATOM 763 C C . ARG A 1 100 ? -1.869 0.777 -9.969 1 92.38 100 ARG A C 1
ATOM 765 O O . ARG A 1 100 ? -2.559 1.494 -9.242 1 92.38 100 ARG A O 1
ATOM 772 N N . ARG A 1 101 ? -0.56 0.836 -10.008 1 95 101 ARG A N 1
ATOM 773 C CA . ARG A 1 101 ? 0.148 1.616 -8.992 1 95 101 ARG A CA 1
ATOM 774 C C . ARG A 1 101 ? 1.046 2.664 -9.641 1 95 101 ARG A C 1
ATOM 776 O O . ARG A 1 101 ? 1.805 2.355 -10.562 1 95 101 ARG A O 1
ATOM 783 N N . ASN A 1 102 ? 0.914 3.889 -9.125 1 96.56 102 ASN A N 1
ATOM 784 C CA . ASN A 1 102 ? 1.881 4.918 -9.492 1 96.56 102 ASN A CA 1
ATOM 785 C C . ASN A 1 102 ? 3.295 4.535 -9.062 1 96.56 102 ASN A C 1
ATOM 787 O O . ASN A 1 102 ? 3.512 4.109 -7.93 1 96.56 102 ASN A O 1
ATOM 791 N N . PRO A 1 103 ? 4.27 4.676 -10.016 1 98.06 103 PRO A N 1
ATOM 792 C CA . PRO A 1 103 ? 5.621 4.215 -9.68 1 98.06 103 PRO A CA 1
ATOM 793 C C . PRO A 1 103 ? 6.227 4.973 -8.5 1 98.06 103 PRO A C 1
ATOM 795 O O . PRO A 1 103 ? 7.09 4.438 -7.801 1 98.06 103 PRO A O 1
ATOM 798 N N . ALA A 1 104 ? 5.805 6.223 -8.266 1 98.5 104 ALA A N 1
ATOM 799 C CA . ALA A 1 104 ? 6.293 6.941 -7.09 1 98.5 104 ALA A CA 1
ATOM 800 C C . ALA A 1 104 ? 5.824 6.27 -5.805 1 98.5 104 ALA A C 1
ATOM 802 O O . ALA A 1 104 ? 6.566 6.207 -4.82 1 98.5 104 ALA A O 1
ATOM 803 N N . VAL A 1 105 ? 4.605 5.766 -5.828 1 98.38 105 VAL A N 1
ATOM 804 C CA . VAL A 1 105 ? 4.047 5.059 -4.68 1 98.38 105 VAL A CA 1
ATOM 805 C C . VAL A 1 105 ? 4.762 3.721 -4.5 1 98.38 105 VAL A C 1
ATOM 807 O O . VAL A 1 105 ? 5.07 3.318 -3.377 1 98.38 105 VAL A O 1
ATOM 810 N N . THR A 1 106 ? 5.055 3.057 -5.602 1 98.75 106 THR A N 1
ATOM 811 C CA . THR A 1 106 ? 5.801 1.805 -5.543 1 98.75 106 THR A CA 1
ATOM 812 C C . THR A 1 106 ? 7.203 2.035 -4.988 1 98.75 106 THR A C 1
ATOM 814 O O . THR A 1 106 ? 7.672 1.276 -4.137 1 98.75 106 THR A O 1
ATOM 817 N N . ALA A 1 107 ? 7.848 3.104 -5.48 1 98.88 107 ALA A N 1
ATOM 818 C CA . ALA A 1 107 ? 9.164 3.465 -4.973 1 98.88 107 ALA A CA 1
ATOM 819 C C . ALA A 1 107 ? 9.125 3.699 -3.465 1 98.88 107 ALA A C 1
ATOM 821 O O . ALA A 1 107 ? 10.023 3.256 -2.738 1 98.88 107 ALA A O 1
ATOM 822 N N . GLN A 1 108 ? 8.102 4.34 -3.037 1 98.88 108 GLN A N 1
ATOM 823 C CA . GLN A 1 108 ? 7.934 4.672 -1.625 1 98.88 108 GLN A CA 1
ATOM 824 C C . GLN A 1 108 ? 7.695 3.414 -0.791 1 98.88 108 GLN A C 1
ATOM 826 O O . GLN A 1 108 ? 8.305 3.24 0.265 1 98.88 108 GLN A O 1
ATOM 831 N N . ALA A 1 109 ? 6.816 2.547 -1.245 1 98.88 109 ALA A N 1
ATOM 832 C CA . ALA A 1 109 ? 6.488 1.326 -0.512 1 98.88 109 ALA A CA 1
ATOM 833 C C . ALA A 1 109 ? 7.711 0.424 -0.376 1 98.88 109 ALA A C 1
ATOM 835 O O . ALA A 1 109 ? 7.996 -0.086 0.71 1 98.88 109 ALA A O 1
ATOM 836 N N . ALA A 1 110 ? 8.438 0.291 -1.447 1 98.94 110 ALA A N 1
ATOM 837 C CA . ALA A 1 110 ? 9.641 -0.543 -1.427 1 98.94 110 ALA A CA 1
ATOM 838 C C . ALA A 1 110 ? 10.695 0.04 -0.495 1 98.94 110 ALA A C 1
ATOM 840 O O . ALA A 1 110 ? 11.32 -0.688 0.281 1 98.94 110 ALA A O 1
ATOM 841 N N . ALA A 1 111 ? 10.875 1.326 -0.596 1 98.94 111 ALA A N 1
ATOM 842 C CA . ALA A 1 111 ? 11.836 1.985 0.284 1 98.94 111 ALA A CA 1
ATOM 843 C C . ALA A 1 111 ? 11.43 1.849 1.747 1 98.94 111 ALA A C 1
ATOM 845 O O . ALA A 1 111 ? 12.266 1.6 2.615 1 98.94 111 ALA A O 1
ATOM 846 N N . THR A 1 112 ? 10.141 2.023 2.031 1 98.94 112 THR A N 1
ATOM 847 C CA . THR A 1 112 ? 9.625 1.882 3.389 1 98.94 112 THR A CA 1
ATOM 848 C C . THR A 1 112 ? 9.898 0.48 3.928 1 98.94 112 THR A C 1
ATOM 850 O O . THR A 1 112 ? 10.422 0.325 5.031 1 98.94 112 THR A O 1
ATOM 853 N N . LEU A 1 113 ? 9.586 -0.506 3.127 1 98.94 113 LEU A N 1
ATOM 854 C CA . LEU A 1 113 ? 9.836 -1.882 3.539 1 98.94 113 LEU A CA 1
ATOM 855 C C . LEU A 1 113 ? 11.328 -2.109 3.781 1 98.94 113 LEU A C 1
ATOM 857 O O . LEU A 1 113 ? 11.703 -2.83 4.711 1 98.94 113 LEU A O 1
ATOM 861 N N . HIS A 1 114 ? 12.141 -1.539 2.98 1 98.94 114 HIS A N 1
ATOM 862 C CA . HIS A 1 114 ? 13.586 -1.669 3.082 1 98.94 114 HIS A CA 1
ATOM 863 C C . HIS A 1 114 ? 14.102 -1.095 4.398 1 98.94 114 HIS A C 1
ATOM 865 O O . HIS A 1 114 ? 14.969 -1.69 5.043 1 98.94 114 HIS A O 1
ATOM 871 N N . LEU A 1 115 ? 13.562 0.002 4.762 1 98.75 115 LEU A N 1
ATOM 872 C CA . LEU A 1 115 ? 13.922 0.612 6.039 1 98.75 115 LEU A CA 1
ATOM 873 C C . LEU A 1 115 ? 13.422 -0.238 7.203 1 98.75 115 LEU A C 1
ATOM 875 O O . LEU A 1 115 ? 14.172 -0.496 8.148 1 98.75 115 LEU A O 1
ATOM 879 N N . LEU A 1 116 ? 12.18 -0.735 7.121 1 98.5 116 LEU A N 1
ATOM 880 C CA . LEU A 1 116 ? 11.586 -1.512 8.203 1 98.5 116 LEU A CA 1
ATOM 881 C C . LEU A 1 116 ? 12.32 -2.83 8.398 1 98.5 116 LEU A C 1
ATOM 883 O O . LEU A 1 116 ? 12.383 -3.354 9.516 1 98.5 116 LEU A O 1
ATOM 887 N N . THR A 1 117 ? 12.945 -3.336 7.328 1 98.38 117 THR A N 1
ATOM 888 C CA . THR A 1 117 ? 13.602 -4.637 7.387 1 98.38 117 THR A CA 1
ATOM 889 C C . THR A 1 117 ? 15.117 -4.473 7.488 1 98.38 117 THR A C 1
ATOM 891 O O . THR A 1 117 ? 15.859 -5.457 7.449 1 98.38 117 THR A O 1
ATOM 894 N N . ARG A 1 118 ? 15.586 -3.26 7.574 1 97.25 118 ARG A N 1
ATOM 895 C CA . ARG A 1 118 ? 17 -2.938 7.703 1 97.25 118 ARG A CA 1
ATOM 896 C C . ARG A 1 118 ? 17.797 -3.5 6.531 1 97.25 118 ARG A C 1
ATOM 898 O O . ARG A 1 118 ? 18.797 -4.199 6.73 1 97.25 118 ARG A O 1
ATOM 905 N N . GLY A 1 119 ? 17.219 -3.256 5.355 1 98.12 119 GLY A N 1
ATOM 906 C CA . GLY A 1 119 ? 17.969 -3.518 4.137 1 98.12 119 GLY A CA 1
ATOM 907 C C . GLY A 1 119 ? 17.641 -4.855 3.508 1 98.12 119 GLY A C 1
ATOM 908 O O . GLY A 1 119 ? 18.375 -5.34 2.637 1 98.12 119 GLY A O 1
ATOM 909 N N . ARG A 1 120 ? 16.531 -5.484 3.848 1 98.5 120 ARG A N 1
ATOM 910 C CA . ARG A 1 120 ? 16.297 -6.855 3.41 1 98.5 120 ARG A CA 1
ATOM 911 C C . ARG A 1 120 ? 15.086 -6.938 2.49 1 98.5 120 ARG A C 1
ATOM 913 O O . ARG A 1 120 ? 14.523 -8.016 2.291 1 98.5 120 ARG A O 1
ATOM 920 N N . ALA A 1 121 ? 14.656 -5.789 1.93 1 98.81 121 ALA A N 1
ATOM 921 C CA . ALA A 1 121 ? 13.508 -5.781 1.034 1 98.81 121 ALA A CA 1
ATOM 922 C C . ALA A 1 121 ? 13.922 -6.059 -0.406 1 98.81 121 ALA A C 1
ATOM 924 O O . ALA A 1 121 ? 15.008 -5.652 -0.83 1 98.81 121 ALA A O 1
ATOM 925 N N . ILE A 1 122 ? 13.078 -6.73 -1.138 1 98.94 122 ILE A N 1
ATOM 926 C CA . ILE A 1 122 ? 13.258 -6.945 -2.57 1 98.94 122 ILE A CA 1
ATOM 927 C C . ILE A 1 122 ? 12.023 -6.453 -3.322 1 98.94 122 ILE A C 1
ATOM 929 O O . ILE A 1 122 ? 10.891 -6.801 -2.971 1 98.94 122 ILE A O 1
ATOM 933 N N . LEU A 1 123 ? 12.227 -5.629 -4.301 1 98.94 123 LEU A N 1
ATOM 934 C CA . LEU A 1 123 ? 11.156 -5.203 -5.191 1 98.94 123 LEU A CA 1
ATOM 935 C C . LEU A 1 123 ? 11.094 -6.094 -6.426 1 98.94 123 LEU A C 1
ATOM 937 O O . LEU A 1 123 ? 11.828 -5.883 -7.395 1 98.94 123 LEU A O 1
ATOM 941 N N . GLY A 1 124 ? 10.281 -7.109 -6.332 1 98.88 124 GLY A N 1
ATOM 942 C CA . GLY A 1 124 ? 9.914 -7.789 -7.566 1 98.88 124 GLY A CA 1
ATOM 943 C C . GLY A 1 124 ? 8.898 -7.023 -8.391 1 98.88 124 GLY A C 1
ATOM 944 O O . GLY A 1 124 ? 7.84 -6.645 -7.883 1 98.88 124 GLY A O 1
ATOM 945 N N . ILE A 1 125 ? 9.195 -6.867 -9.641 1 98.69 125 ILE A N 1
ATOM 946 C CA . ILE A 1 125 ? 8.32 -6.016 -10.438 1 98.69 125 ILE A CA 1
ATOM 947 C C . ILE A 1 125 ? 8.297 -6.516 -11.883 1 98.69 125 ILE A C 1
ATOM 949 O O . ILE A 1 125 ? 9.281 -7.082 -12.367 1 98.69 125 ILE A O 1
ATOM 953 N N . GLY A 1 126 ? 7.242 -6.441 -12.539 1 97.31 126 GLY A N 1
ATOM 954 C CA . GLY A 1 126 ? 7.012 -6.723 -13.945 1 97.31 126 GLY A CA 1
ATOM 955 C C . GLY A 1 126 ? 5.898 -5.887 -14.547 1 97.31 126 GLY A C 1
ATOM 956 O O . GLY A 1 126 ? 5.402 -4.957 -13.914 1 97.31 126 GLY A O 1
ATOM 957 N N . PRO A 1 127 ? 5.551 -6.191 -15.742 1 95.12 127 PRO A N 1
ATOM 958 C CA . PRO A 1 127 ? 4.48 -5.418 -16.375 1 95.12 127 PRO A CA 1
ATOM 959 C C . PRO A 1 127 ? 3.102 -5.754 -15.805 1 95.12 127 PRO A C 1
ATOM 961 O O . PRO A 1 127 ? 2.156 -4.98 -15.977 1 95.12 127 PRO A O 1
ATOM 964 N N . GLY A 1 128 ? 2.998 -6.836 -15.18 1 93.81 128 GLY A N 1
ATOM 965 C CA . GLY A 1 128 ? 1.71 -7.32 -14.703 1 93.81 128 GLY A CA 1
ATOM 966 C C . GLY A 1 128 ? 1.019 -8.234 -15.695 1 93.81 128 GLY A C 1
ATOM 967 O O . GLY A 1 128 ? 1.628 -8.68 -16.672 1 93.81 128 GLY A O 1
ATOM 968 N N . GLU A 1 129 ? -0.165 -8.695 -15.352 1 95.62 129 GLU A N 1
ATOM 969 C CA . GLU A 1 129 ? -1.034 -9.531 -16.172 1 95.62 129 GLU A CA 1
ATOM 970 C C . GLU A 1 129 ? -2.359 -8.828 -16.469 1 95.62 129 GLU A C 1
ATOM 972 O O . GLU A 1 129 ? -2.822 -8.016 -15.664 1 95.62 129 GLU A O 1
ATOM 977 N N . ARG A 1 130 ? -2.939 -9.203 -17.562 1 96.5 130 ARG A N 1
ATOM 978 C CA . ARG A 1 130 ? -4.148 -8.547 -18.047 1 96.5 130 ARG A CA 1
ATOM 979 C C . ARG A 1 130 ? -5.27 -8.641 -17.016 1 96.5 130 ARG A C 1
ATOM 981 O O . ARG A 1 130 ? -5.98 -7.66 -16.781 1 96.5 130 ARG A O 1
ATOM 988 N N . GLU A 1 131 ? -5.426 -9.797 -16.375 1 96.31 131 GLU A N 1
ATOM 989 C CA . GLU A 1 131 ? -6.559 -10.055 -15.484 1 96.31 131 GLU A CA 1
ATOM 990 C C . GLU A 1 131 ? -6.547 -9.102 -14.289 1 96.31 131 GLU A C 1
ATOM 992 O O . GLU A 1 131 ? -7.602 -8.742 -13.766 1 96.31 131 GLU A O 1
ATOM 997 N N . GLY A 1 132 ? -5.395 -8.688 -13.844 1 96 132 GLY A N 1
ATOM 998 C CA . GLY A 1 132 ? -5.281 -7.812 -12.695 1 96 132 GLY A CA 1
ATOM 999 C C . GLY A 1 132 ? -5.25 -6.34 -13.062 1 96 132 GLY A C 1
ATOM 1000 O O . GLY A 1 132 ? -5.121 -5.477 -12.195 1 96 132 GLY A O 1
ATOM 1001 N N . ASN A 1 133 ? -5.371 -5.996 -14.391 1 97.38 133 ASN A N 1
ATOM 1002 C CA . ASN A 1 133 ? -5.203 -4.613 -14.828 1 97.38 133 ASN A CA 1
ATOM 1003 C C . ASN A 1 133 ? -6.391 -4.137 -15.656 1 97.38 133 ASN A C 1
ATOM 1005 O O . ASN A 1 133 ? -7.141 -3.26 -15.227 1 97.38 133 ASN A O 1
ATOM 1009 N N . GLU A 1 134 ? -6.695 -4.832 -16.719 1 97.5 134 GLU A N 1
ATOM 1010 C CA . GLU A 1 134 ? -7.699 -4.371 -17.672 1 97.5 134 GLU A CA 1
ATOM 1011 C C . GLU A 1 134 ? -9.078 -4.273 -17.016 1 97.5 134 GLU A C 1
ATOM 1013 O O . GLU A 1 134 ? -9.781 -3.271 -17.188 1 97.5 134 GLU A O 1
ATOM 1018 N N . PRO A 1 135 ? -9.523 -5.27 -16.219 1 98.19 135 PRO A N 1
ATOM 1019 C CA . PRO A 1 135 ? -10.844 -5.164 -15.594 1 98.19 135 PRO A CA 1
ATOM 1020 C C . PRO A 1 135 ? -10.961 -3.959 -14.664 1 98.19 135 PRO A C 1
ATOM 1022 O O . PRO A 1 135 ? -12.078 -3.531 -14.344 1 98.19 135 PRO A O 1
ATOM 1025 N N . TYR A 1 136 ? -9.82 -3.424 -14.289 1 98 136 TYR A N 1
ATOM 1026 C CA . TYR A 1 136 ? -9.82 -2.352 -13.297 1 98 136 TYR A CA 1
ATOM 1027 C C . TYR A 1 136 ? -9.43 -1.023 -13.938 1 98 136 TYR A C 1
ATOM 1029 O O . TYR A 1 136 ? -8.977 -0.106 -13.25 1 98 136 TYR A O 1
ATOM 1037 N N . GLY A 1 137 ? -9.469 -0.946 -15.242 1 96.81 137 GLY A N 1
ATOM 1038 C CA . GLY A 1 137 ? -9.383 0.326 -15.938 1 96.81 137 GLY A CA 1
ATOM 1039 C C . GLY A 1 137 ? -7.988 0.638 -16.453 1 96.81 137 GLY A C 1
ATOM 1040 O O . GLY A 1 137 ? -7.738 1.732 -16.953 1 96.81 137 GLY A O 1
ATOM 1041 N N . VAL A 1 138 ? -7.066 -0.216 -16.281 1 96.19 138 VAL A N 1
ATOM 1042 C CA . VAL A 1 138 ? -5.719 -0.009 -16.797 1 96.19 138 VAL A CA 1
ATOM 1043 C C . VAL A 1 138 ? -5.684 -0.328 -18.297 1 96.19 138 VAL A C 1
ATOM 1045 O O . VAL A 1 138 ? -6.082 -1.417 -18.719 1 96.19 138 VAL A O 1
ATOM 1048 N N . ASP A 1 139 ? -5.234 0.636 -19.062 1 95.62 139 ASP A N 1
ATOM 1049 C CA . ASP A 1 139 ? -5.051 0.39 -20.5 1 95.62 139 ASP A CA 1
ATOM 1050 C C . ASP A 1 139 ? -3.992 -0.682 -20.734 1 95.62 139 ASP A C 1
ATOM 1052 O O . ASP A 1 139 ? -2.83 -0.509 -20.359 1 95.62 139 ASP A O 1
ATOM 1056 N N . TRP A 1 140 ? -4.359 -1.736 -21.391 1 96.06 140 TRP A N 1
ATOM 1057 C CA . TRP A 1 140 ? -3.475 -2.889 -21.516 1 96.06 140 TRP A CA 1
ATOM 1058 C C . TRP A 1 140 ? -2.871 -2.947 -22.922 1 96.06 140 TRP A C 1
ATOM 1060 O O . TRP A 1 140 ? -2.295 -3.965 -23.312 1 96.06 140 TRP A O 1
ATOM 1070 N N . SER A 1 141 ? -2.855 -1.837 -23.672 1 96.38 141 SER A N 1
ATOM 1071 C CA . SER A 1 141 ? -2.379 -1.832 -25.047 1 96.38 141 SER A CA 1
ATOM 1072 C C . SER A 1 141 ? -0.855 -1.778 -25.109 1 96.38 141 SER A C 1
ATOM 1074 O O . SER A 1 141 ? -0.248 -2.252 -26.078 1 96.38 141 SER A O 1
ATOM 1076 N N . LYS A 1 142 ? -0.253 -1.167 -24.109 1 96.31 142 LYS A N 1
ATOM 1077 C CA . LYS A 1 142 ? 1.199 -1.02 -24.125 1 96.31 142 LYS A CA 1
ATOM 1078 C C . LYS A 1 142 ? 1.792 -1.312 -22.734 1 96.31 142 LYS A C 1
ATOM 1080 O O . LYS A 1 142 ? 2.547 -0.501 -22.203 1 96.31 142 LYS A O 1
ATOM 1085 N N . PRO A 1 143 ? 1.608 -2.514 -22.203 1 96 143 PRO A N 1
ATOM 1086 C CA . PRO A 1 143 ? 2.041 -2.807 -20.828 1 96 143 PRO A CA 1
ATOM 1087 C C . PRO A 1 143 ? 3.561 -2.773 -20.672 1 96 143 PRO A C 1
ATOM 1089 O O . PRO A 1 143 ? 4.066 -2.367 -19.625 1 96 143 PRO A O 1
ATOM 1092 N N . VAL A 1 144 ? 4.328 -3.154 -21.719 1 97.19 144 VAL A N 1
ATOM 1093 C CA . VAL A 1 144 ? 5.785 -3.195 -21.609 1 97.19 144 VAL A CA 1
ATOM 1094 C C . VAL A 1 144 ? 6.344 -1.775 -21.641 1 97.19 144 VAL A C 1
ATOM 1096 O O . VAL A 1 144 ? 7.246 -1.441 -20.875 1 97.19 144 VAL A O 1
ATOM 1099 N N . ALA A 1 145 ? 5.785 -0.905 -22.531 1 97.81 145 ALA A N 1
ATOM 1100 C CA . ALA A 1 145 ? 6.199 0.494 -22.562 1 97.81 145 ALA A CA 1
ATOM 1101 C C . ALA A 1 145 ? 5.941 1.176 -21.219 1 97.81 145 ALA A C 1
ATOM 1103 O O . ALA A 1 145 ? 6.781 1.939 -20.734 1 97.81 145 ALA A O 1
ATOM 1104 N N . ARG A 1 146 ? 4.801 0.928 -20.703 1 97.69 146 ARG A N 1
ATOM 1105 C CA . ARG A 1 146 ? 4.438 1.482 -19.406 1 97.69 146 ARG A CA 1
ATOM 1106 C C . ARG A 1 146 ? 5.41 1.027 -18.328 1 97.69 146 ARG A C 1
ATOM 1108 O O . ARG A 1 146 ? 5.832 1.827 -17.484 1 97.69 146 ARG A O 1
ATOM 1115 N N . PHE A 1 147 ? 5.801 -0.256 -18.344 1 98.31 147 PHE A N 1
ATOM 1116 C CA . PHE A 1 147 ? 6.746 -0.83 -17.391 1 98.31 147 PHE A CA 1
ATOM 1117 C C . PHE A 1 147 ? 8.094 -0.125 -17.484 1 98.31 147 PHE A C 1
ATOM 1119 O O . PHE A 1 147 ? 8.68 0.24 -16.453 1 98.31 147 PHE A O 1
ATOM 1126 N N . GLU A 1 148 ? 8.578 0.033 -18.656 1 98.38 148 GLU A N 1
ATOM 1127 C CA . GLU A 1 148 ? 9.875 0.675 -18.859 1 98.38 148 GLU A CA 1
ATOM 1128 C C . GLU A 1 148 ? 9.883 2.086 -18.281 1 98.38 148 GLU A C 1
ATOM 1130 O O . GLU A 1 148 ? 10.852 2.488 -17.625 1 98.38 148 GLU A O 1
ATOM 1135 N N . GLU A 1 149 ? 8.789 2.785 -18.484 1 98.38 149 GLU A N 1
ATOM 1136 C CA . GLU A 1 149 ? 8.68 4.137 -17.953 1 98.38 149 GLU A CA 1
ATOM 1137 C C . GLU A 1 149 ? 8.578 4.121 -16.438 1 98.38 149 GLU A C 1
ATOM 1139 O O . GLU A 1 149 ? 9.086 5.023 -15.758 1 98.38 149 GLU A O 1
ATOM 1144 N N . ALA A 1 150 ? 7.93 3.131 -15.891 1 98.56 150 ALA A N 1
ATOM 1145 C CA . ALA A 1 150 ? 7.84 3.002 -14.445 1 98.56 150 ALA A CA 1
ATOM 1146 C C . ALA A 1 150 ? 9.211 2.756 -13.828 1 98.56 150 ALA A C 1
ATOM 1148 O O . ALA A 1 150 ? 9.562 3.357 -12.812 1 98.56 150 ALA A O 1
ATOM 1149 N N . MET A 1 151 ? 9.992 1.899 -14.43 1 98.56 151 MET A N 1
ATOM 1150 C CA . MET A 1 151 ? 11.336 1.6 -13.93 1 98.56 151 MET A CA 1
ATOM 1151 C C . MET A 1 151 ? 12.219 2.84 -13.969 1 98.56 151 MET A C 1
ATOM 1153 O O . MET A 1 151 ? 12.953 3.117 -13.023 1 98.56 151 MET A O 1
ATOM 1157 N N . ALA A 1 152 ? 12.094 3.557 -15.094 1 98.5 152 ALA A N 1
ATOM 1158 C CA . ALA A 1 152 ? 12.859 4.793 -15.211 1 98.5 152 ALA A CA 1
ATOM 1159 C C . ALA A 1 152 ? 12.469 5.789 -14.125 1 98.5 152 ALA A C 1
ATOM 1161 O O . ALA A 1 152 ? 13.328 6.469 -13.555 1 98.5 152 ALA A O 1
ATOM 1162 N N . THR A 1 153 ? 11.234 5.859 -13.836 1 98.69 153 THR A N 1
ATOM 1163 C CA . THR A 1 153 ? 10.727 6.773 -12.812 1 98.69 153 THR A CA 1
ATOM 1164 C C . THR A 1 153 ? 11.234 6.363 -11.43 1 98.69 153 THR A C 1
ATOM 1166 O O . THR A 1 153 ? 11.727 7.199 -10.672 1 98.69 153 THR A O 1
ATOM 1169 N N . ILE A 1 154 ? 11.125 5.074 -11.078 1 98.81 154 ILE A N 1
ATOM 1170 C CA . ILE A 1 154 ? 11.562 4.582 -9.773 1 98.81 154 ILE A CA 1
ATOM 1171 C C . ILE A 1 154 ? 13.055 4.879 -9.586 1 98.81 154 ILE A C 1
ATOM 1173 O O . ILE A 1 154 ? 13.453 5.414 -8.547 1 98.81 154 ILE A O 1
ATOM 1177 N N . ARG A 1 155 ? 13.844 4.621 -10.586 1 98.5 155 ARG A N 1
ATOM 1178 C CA . ARG A 1 155 ? 15.281 4.867 -10.5 1 98.5 155 ARG A CA 1
ATOM 1179 C C . ARG A 1 155 ? 15.57 6.359 -10.375 1 98.5 155 ARG A C 1
ATOM 1181 O O . ARG A 1 155 ? 16.422 6.766 -9.57 1 98.5 155 ARG A O 1
ATOM 1188 N N . ALA A 1 156 ? 14.852 7.203 -11.164 1 98.56 156 ALA A N 1
ATOM 1189 C CA . ALA A 1 156 ? 15.055 8.648 -11.102 1 98.56 156 ALA A CA 1
ATOM 1190 C C . ALA A 1 156 ? 14.766 9.188 -9.703 1 98.56 156 ALA A C 1
ATOM 1192 O O . ALA A 1 156 ? 15.523 10.016 -9.188 1 98.56 156 ALA A O 1
ATOM 1193 N N . LEU A 1 157 ? 13.75 8.695 -9.094 1 98.75 157 LEU A N 1
ATOM 1194 C CA . LEU A 1 157 ? 13.352 9.156 -7.766 1 98.75 157 LEU A CA 1
ATOM 1195 C C . LEU A 1 157 ? 14.336 8.664 -6.707 1 98.75 157 LEU A C 1
ATOM 1197 O O . LEU A 1 157 ? 14.812 9.445 -5.887 1 98.75 157 LEU A O 1
ATOM 1201 N N . TRP A 1 158 ? 14.656 7.355 -6.719 1 98.75 158 TRP A N 1
ATOM 1202 C CA . TRP A 1 158 ? 15.57 6.773 -5.742 1 98.75 158 TRP A CA 1
ATOM 1203 C C . TRP A 1 158 ? 16.953 7.43 -5.828 1 98.75 158 TRP A C 1
ATOM 1205 O O . TRP A 1 158 ? 17.562 7.723 -4.805 1 98.75 158 TRP A O 1
ATOM 1215 N N . ASP A 1 159 ? 17.391 7.77 -6.996 1 98.12 159 ASP A N 1
ATOM 1216 C CA . ASP A 1 159 ? 18.75 8.258 -7.203 1 98.12 159 ASP A CA 1
ATOM 1217 C C . ASP A 1 159 ? 18.828 9.773 -7.066 1 98.12 159 ASP A C 1
ATOM 1219 O O . ASP A 1 159 ? 19.906 10.359 -7.141 1 98.12 159 ASP A O 1
ATOM 1223 N N . SER A 1 160 ? 17.719 10.414 -6.816 1 97.94 160 SER A N 1
ATOM 1224 C CA . SER A 1 160 ? 17.656 11.875 -6.84 1 97.94 160 SER A CA 1
ATOM 1225 C C . SER A 1 160 ? 18.391 12.477 -5.645 1 97.94 160 SER A C 1
ATOM 1227 O O . SER A 1 160 ? 18.766 13.648 -5.672 1 97.94 160 SER A O 1
ATOM 1229 N N . GLY A 1 161 ? 18.5 11.672 -4.531 1 94.31 161 GLY A N 1
ATOM 1230 C CA . GLY A 1 161 ? 19.094 12.188 -3.314 1 94.31 161 GLY A CA 1
ATOM 1231 C C . GLY A 1 161 ? 18.312 13.328 -2.699 1 94.31 161 GLY A C 1
ATOM 1232 O O . GLY A 1 161 ? 18.891 14.195 -2.039 1 94.31 161 GLY A O 1
ATOM 1233 N N . GLY A 1 162 ? 17.078 13.43 -3.066 1 94.5 162 GLY A N 1
ATOM 1234 C CA . GLY A 1 162 ? 16.25 14.477 -2.502 1 94.5 162 GLY A CA 1
ATOM 1235 C C . GLY A 1 162 ? 16.125 15.695 -3.396 1 94.5 162 GLY A C 1
ATOM 1236 O O . GLY A 1 162 ? 15.367 16.609 -3.104 1 94.5 162 GLY A O 1
ATOM 1237 N N . GLU A 1 163 ? 16.812 15.703 -4.473 1 97 163 GLU A N 1
ATOM 1238 C CA . GLU A 1 163 ? 16.656 16.797 -5.438 1 97 163 GLU A CA 1
ATOM 1239 C C . GLU A 1 163 ? 15.344 16.688 -6.195 1 97 163 GLU A C 1
ATOM 1241 O O . GLU A 1 163 ? 14.805 15.586 -6.352 1 97 163 GLU A O 1
ATOM 1246 N N . LEU A 1 164 ? 14.844 17.812 -6.621 1 97.88 164 LEU A N 1
ATOM 1247 C CA . LEU A 1 164 ? 13.609 17.828 -7.398 1 97.88 164 LEU A CA 1
ATOM 1248 C C . LEU A 1 164 ? 13.82 17.172 -8.766 1 97.88 164 LEU A C 1
ATOM 1250 O O . LEU A 1 164 ? 14.805 17.469 -9.445 1 97.88 164 LEU A O 1
ATOM 1254 N N . VAL A 1 165 ? 12.93 16.297 -9.148 1 98.62 165 VAL A N 1
ATOM 1255 C CA . VAL A 1 165 ? 13.078 15.516 -10.383 1 98.62 165 VAL A CA 1
ATOM 1256 C C . VAL A 1 165 ? 12.07 16 -11.422 1 98.62 165 VAL A C 1
ATOM 1258 O O . VAL A 1 165 ? 10.875 16.141 -11.125 1 98.62 165 VAL A O 1
ATOM 1261 N N . ASN A 1 166 ? 12.508 16.375 -12.578 1 98.69 166 ASN A N 1
ATOM 1262 C CA . ASN A 1 166 ? 11.703 16.594 -13.773 1 98.69 166 ASN A CA 1
ATOM 1263 C C . ASN A 1 166 ? 11.945 15.523 -14.828 1 98.69 166 ASN A C 1
ATOM 1265 O O . ASN A 1 166 ? 13.094 15.203 -15.141 1 98.69 166 ASN A O 1
ATOM 1269 N N . ARG A 1 167 ? 10.867 14.953 -15.289 1 98.44 167 ARG A N 1
ATOM 1270 C CA . ARG A 1 167 ? 10.984 13.898 -16.297 1 98.44 167 ARG A CA 1
ATOM 1271 C C . ARG A 1 167 ? 9.75 13.852 -17.188 1 98.44 167 ARG A C 1
ATOM 1273 O O . ARG A 1 167 ? 8.617 13.773 -16.688 1 98.44 167 ARG A O 1
ATOM 1280 N N . ASP A 1 168 ? 9.992 13.867 -18.453 1 98.38 168 ASP A N 1
ATOM 1281 C CA . ASP A 1 168 ? 8.914 13.617 -19.406 1 98.38 168 ASP A CA 1
ATOM 1282 C C . ASP A 1 168 ? 8.641 12.125 -19.547 1 98.38 168 ASP A C 1
ATOM 1284 O O . ASP A 1 168 ? 9.57 11.32 -19.625 1 98.38 168 ASP A O 1
ATOM 1288 N N . SER A 1 169 ? 7.445 11.805 -19.484 1 98.12 169 SER A N 1
ATOM 1289 C CA . SER A 1 169 ? 6.973 10.43 -19.672 1 98.12 169 SER A CA 1
ATOM 1290 C C . SER A 1 169 ? 5.535 10.414 -20.172 1 98.12 169 SER A C 1
ATOM 1292 O O . SER A 1 169 ? 4.691 11.172 -19.703 1 98.12 169 SER A O 1
ATOM 1294 N N . PRO A 1 170 ? 5.285 9.586 -21.156 1 97 170 PRO A N 1
ATOM 1295 C CA . PRO A 1 170 ? 3.896 9.5 -21.625 1 97 170 PRO A CA 1
ATOM 1296 C C . PRO A 1 170 ? 2.971 8.883 -20.562 1 97 170 PRO A C 1
ATOM 1298 O O . PRO A 1 170 ? 1.751 9.055 -20.641 1 97 170 PRO A O 1
ATOM 1301 N N . PHE A 1 171 ? 3.535 8.18 -19.609 1 96.94 171 PHE A N 1
ATOM 1302 C CA . PHE A 1 171 ? 2.717 7.469 -18.625 1 96.94 171 PHE A CA 1
ATOM 1303 C C . PHE A 1 171 ? 2.848 8.102 -17.25 1 96.94 171 PHE A C 1
ATOM 1305 O O . PHE A 1 171 ? 1.871 8.18 -16.5 1 96.94 171 PHE A O 1
ATOM 1312 N N . PHE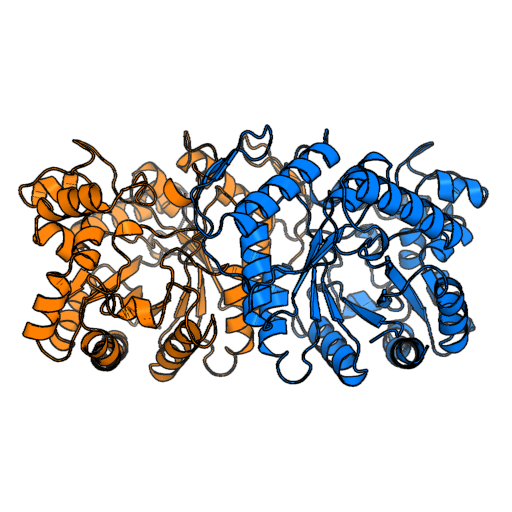 A 1 172 ? 4.098 8.531 -16.938 1 97.62 172 PHE A N 1
ATOM 1313 C CA . PHE A 1 172 ? 4.375 8.969 -15.578 1 97.62 172 PHE A CA 1
ATOM 1314 C C . PHE A 1 172 ? 5.238 10.227 -15.586 1 97.62 172 PHE A C 1
ATOM 1316 O O . PHE A 1 172 ? 6.359 10.211 -15.07 1 97.62 172 PHE A O 1
ATOM 1323 N N . PRO A 1 173 ? 4.727 11.328 -16.047 1 98.44 173 PRO A N 1
ATOM 1324 C CA . PRO A 1 173 ? 5.539 12.547 -16.016 1 98.44 173 PRO A CA 1
ATOM 1325 C C . PRO A 1 173 ? 5.789 13.047 -14.594 1 98.44 173 PRO A C 1
ATOM 1327 O O . PRO A 1 173 ? 4.922 12.906 -13.727 1 98.44 173 PRO A O 1
ATOM 1330 N N . LEU A 1 174 ? 6.965 13.539 -14.359 1 98.62 174 LEU A N 1
ATOM 1331 C CA . LEU A 1 174 ? 7.348 14.172 -13.102 1 98.62 174 LEU A CA 1
ATOM 1332 C C . LEU A 1 174 ? 7.652 15.648 -13.305 1 98.62 174 LEU A C 1
ATOM 1334 O O . LEU A 1 174 ? 8.305 16.031 -14.281 1 98.62 174 LEU A O 1
ATOM 1338 N N . ARG A 1 175 ? 7.074 16.516 -12.445 1 98.44 175 ARG A N 1
ATOM 1339 C CA . ARG A 1 175 ? 7.344 17.938 -12.438 1 98.44 175 ARG A CA 1
ATOM 1340 C C . ARG A 1 175 ? 7.73 18.422 -11.039 1 98.44 175 ARG A C 1
ATOM 1342 O O . ARG A 1 175 ? 6.871 18.547 -10.164 1 98.44 175 ARG A O 1
ATOM 1349 N N . LYS A 1 176 ? 8.953 18.625 -10.82 1 98 176 LYS A N 1
ATOM 1350 C CA . LYS A 1 176 ? 9.508 19 -9.531 1 98 176 LYS A CA 1
ATOM 1351 C C . LYS A 1 176 ? 9.078 18.031 -8.438 1 98 176 LYS A C 1
ATOM 1353 O O . LYS A 1 176 ? 8.633 18.438 -7.363 1 98 176 LYS A O 1
ATOM 1358 N N . ALA A 1 177 ? 9.172 16.75 -8.758 1 98.38 177 ALA A N 1
ATOM 1359 C CA . ALA A 1 177 ? 8.781 15.703 -7.812 1 98.38 177 ALA A CA 1
ATOM 1360 C C . ALA A 1 177 ? 9.883 15.453 -6.789 1 98.38 177 ALA A C 1
ATOM 1362 O O . ALA A 1 177 ? 11.07 15.43 -7.137 1 98.38 177 ALA A O 1
ATOM 1363 N N . ILE A 1 178 ? 9.469 15.312 -5.57 1 97.62 178 ILE A N 1
ATOM 1364 C CA . ILE A 1 178 ? 10.43 15.07 -4.504 1 97.62 178 ILE A CA 1
ATOM 1365 C C . ILE A 1 178 ? 10.328 13.625 -4.031 1 97.62 178 ILE A C 1
ATOM 1367 O O . ILE A 1 178 ? 9.219 13.086 -3.914 1 97.62 178 ILE A O 1
ATOM 1371 N N . PHE A 1 179 ? 11.438 13.016 -3.816 1 98.31 179 PHE A N 1
ATOM 1372 C CA . PHE A 1 179 ? 11.547 11.734 -3.123 1 98.31 179 PHE A CA 1
ATOM 1373 C C . PHE A 1 179 ? 12.68 11.773 -2.098 1 98.31 179 PHE A C 1
ATOM 1375 O O . PHE A 1 179 ? 13.852 11.766 -2.463 1 98.31 179 PHE A O 1
ATOM 1382 N N . ASP A 1 180 ? 12.273 11.711 -0.854 1 97.44 180 ASP A N 1
ATOM 1383 C CA . ASP A 1 180 ? 13.289 12.039 0.139 1 97.44 180 ASP A CA 1
ATOM 1384 C C . ASP A 1 180 ? 13.523 10.867 1.095 1 97.44 180 ASP A C 1
ATOM 1386 O O . ASP A 1 180 ? 14.328 10.969 2.021 1 97.44 180 ASP A O 1
ATOM 1390 N N . LEU A 1 181 ? 12.781 9.75 0.979 1 98.38 181 LEU A N 1
ATOM 1391 C CA . LEU A 1 181 ? 13.133 8.57 1.771 1 98.38 181 LEU A CA 1
ATOM 1392 C C . LEU A 1 181 ? 14.57 8.133 1.485 1 98.38 181 LEU A C 1
ATOM 1394 O O . LEU A 1 181 ? 14.984 8.07 0.326 1 98.38 181 LEU A O 1
ATOM 1398 N N . PRO A 1 182 ? 15.297 7.855 2.496 1 97.69 182 PRO A N 1
ATOM 1399 C CA . PRO A 1 182 ? 16.688 7.441 2.291 1 97.69 182 PRO A CA 1
ATOM 1400 C C . PRO A 1 182 ? 16.828 5.949 1.999 1 97.69 182 PRO A C 1
ATOM 1402 O O . PRO A 1 182 ? 15.953 5.16 2.371 1 97.69 182 PRO A O 1
ATOM 1405 N N . PRO A 1 183 ? 17.875 5.645 1.283 1 98.12 183 PRO A N 1
ATOM 1406 C CA . PRO A 1 183 ? 18.234 4.227 1.276 1 98.12 183 PRO A CA 1
ATOM 1407 C C . PRO A 1 183 ? 18.672 3.721 2.648 1 98.12 183 PRO A C 1
ATOM 1409 O O . PRO A 1 183 ? 18.844 4.512 3.578 1 98.12 183 PRO A O 1
ATOM 1412 N N . TYR A 1 184 ? 18.719 2.438 2.875 1 98.25 184 TYR A N 1
ATOM 1413 C CA . TYR A 1 184 ? 19.281 1.861 4.09 1 98.25 184 TYR A CA 1
ATOM 1414 C C . TYR A 1 184 ? 20.781 1.651 3.951 1 98.25 184 TYR A C 1
ATOM 1416 O O . TYR A 1 184 ? 21.219 0.853 3.125 1 98.25 184 TYR A O 1
ATOM 1424 N N . ARG A 1 185 ? 21.594 2.389 4.656 1 97.5 185 ARG A N 1
ATOM 1425 C CA . ARG A 1 185 ? 23.047 2.344 4.609 1 97.5 185 ARG A CA 1
ATOM 1426 C C . ARG A 1 185 ? 23.562 2.471 3.178 1 97.5 185 ARG A C 1
ATOM 1428 O O . ARG A 1 185 ? 24.438 1.712 2.754 1 97.5 185 ARG A O 1
ATOM 1435 N N . GLY A 1 186 ? 22.875 3.303 2.459 1 97.38 186 GLY A N 1
ATOM 1436 C CA . GLY A 1 186 ? 23.328 3.672 1.131 1 97.38 186 GLY A CA 1
ATOM 1437 C C . GLY A 1 186 ? 22.844 2.727 0.047 1 97.38 186 GLY A C 1
ATOM 1438 O O . GLY A 1 186 ? 23.141 2.924 -1.133 1 97.38 186 GLY A O 1
ATOM 1439 N N . LYS A 1 187 ? 21.984 1.778 0.405 1 98.12 187 LYS A N 1
ATOM 1440 C CA . LYS A 1 187 ? 21.547 0.799 -0.584 1 98.12 187 LYS A CA 1
ATOM 1441 C C . LYS A 1 187 ? 20.031 0.812 -0.73 1 98.12 187 LYS A C 1
ATOM 1443 O O . LYS A 1 187 ? 19.297 0.855 0.266 1 98.12 187 LYS A O 1
ATOM 1448 N N . TRP A 1 188 ? 19.609 0.811 -1.933 1 98.69 188 TRP A N 1
ATOM 1449 C CA . TRP A 1 188 ? 18.188 0.67 -2.242 1 98.69 188 TRP A CA 1
ATOM 1450 C C . TRP A 1 188 ? 17.781 -0.799 -2.281 1 98.69 188 TRP A C 1
ATOM 1452 O O . TRP A 1 188 ? 18.641 -1.684 -2.377 1 98.69 188 TRP A O 1
ATOM 1462 N N . PRO A 1 189 ? 16.422 -1.054 -2.174 1 98.81 189 PRO A N 1
ATOM 1463 C CA . PRO A 1 189 ? 16 -2.439 -2.393 1 98.81 189 PRO A CA 1
ATOM 1464 C C . PRO A 1 189 ? 16.484 -2.996 -3.732 1 98.81 189 PRO A C 1
ATOM 1466 O O . PRO A 1 189 ? 16.484 -2.277 -4.734 1 98.81 189 PRO A O 1
ATOM 1469 N N . GLU A 1 190 ? 16.891 -4.234 -3.707 1 98.81 190 GLU A N 1
ATOM 1470 C CA . GLU A 1 190 ? 17.172 -4.871 -4.988 1 98.81 190 GLU A CA 1
ATOM 1471 C C . GLU A 1 190 ? 15.914 -4.922 -5.867 1 98.81 190 GLU A C 1
ATOM 1473 O O . GLU A 1 190 ? 14.812 -5.148 -5.371 1 98.81 190 GLU A O 1
ATOM 1478 N N . ILE A 1 191 ? 16.141 -4.777 -7.125 1 98.88 191 ILE A N 1
ATOM 1479 C CA . ILE A 1 191 ? 15.078 -4.879 -8.117 1 98.88 191 ILE A CA 1
ATOM 1480 C C . ILE A 1 191 ? 15.156 -6.23 -8.82 1 98.88 191 ILE A C 1
ATOM 1482 O O . ILE A 1 191 ? 16.156 -6.535 -9.477 1 98.88 191 ILE A O 1
ATOM 1486 N N . TRP A 1 192 ? 14.164 -7.047 -8.656 1 98.94 192 TRP A N 1
ATOM 1487 C CA . TRP A 1 192 ? 14.031 -8.32 -9.352 1 98.94 192 TRP A CA 1
ATOM 1488 C C . TRP A 1 192 ? 12.953 -8.242 -10.43 1 98.94 192 TRP A C 1
ATOM 1490 O O . TRP A 1 192 ? 11.789 -7.973 -10.133 1 98.94 192 TRP A O 1
ATOM 1500 N N . ILE A 1 193 ? 13.289 -8.547 -11.688 1 98.75 193 ILE A N 1
ATOM 1501 C CA . ILE A 1 193 ? 12.352 -8.297 -12.773 1 98.75 193 ILE A CA 1
ATOM 1502 C C . ILE A 1 193 ? 11.898 -9.617 -13.383 1 98.75 193 ILE A C 1
ATOM 1504 O O . ILE A 1 193 ? 12.727 -10.445 -13.766 1 98.75 193 ILE A O 1
ATOM 1508 N N . ALA A 1 194 ? 10.578 -9.797 -13.391 1 97.69 194 ALA A N 1
ATOM 1509 C CA . ALA A 1 194 ? 9.961 -10.891 -14.141 1 97.69 194 ALA A CA 1
ATOM 1510 C C . ALA A 1 194 ? 9.859 -10.547 -15.625 1 97.69 194 ALA A C 1
ATOM 1512 O O . ALA A 1 194 ? 9.125 -9.625 -16 1 97.69 194 ALA A O 1
ATOM 1513 N N . ALA A 1 195 ? 10.539 -11.281 -16.469 1 95.81 195 ALA A N 1
ATOM 1514 C CA . ALA A 1 195 ? 10.609 -10.953 -17.891 1 95.81 195 ALA A CA 1
ATOM 1515 C C . ALA A 1 195 ? 10.586 -12.219 -18.75 1 95.81 195 ALA A C 1
ATOM 1517 O O . ALA A 1 195 ? 11.164 -13.242 -18.359 1 95.81 195 ALA A O 1
ATOM 1518 N N . HIS A 1 196 ? 9.93 -12.188 -19.875 1 93.06 196 HIS A N 1
ATOM 1519 C CA . HIS A 1 196 ? 9.93 -13.305 -20.812 1 93.06 196 HIS A CA 1
ATOM 1520 C C . HIS A 1 196 ? 10.219 -12.828 -22.234 1 93.06 196 HIS A C 1
ATOM 1522 O O . HIS A 1 196 ? 11.219 -13.242 -22.844 1 93.06 196 HIS A O 1
ATOM 1528 N N . GLY A 1 197 ? 9.469 -11.922 -22.797 1 92.81 197 GLY A N 1
ATOM 1529 C CA . GLY A 1 197 ? 9.625 -11.453 -24.156 1 92.81 197 GLY A CA 1
ATOM 1530 C C . GLY A 1 197 ? 10.875 -10.617 -24.359 1 92.81 197 GLY A C 1
ATOM 1531 O O . GLY A 1 197 ? 11.477 -10.133 -23.391 1 92.81 197 GLY A O 1
ATOM 1532 N N . PRO A 1 198 ? 11.242 -10.508 -25.594 1 95.69 198 PRO A N 1
ATOM 1533 C CA . PRO A 1 198 ? 12.523 -9.867 -25.906 1 95.69 198 PRO A CA 1
ATOM 1534 C C . PRO A 1 198 ? 12.641 -8.461 -25.344 1 95.69 198 PRO A C 1
ATOM 1536 O O . PRO A 1 198 ? 13.688 -8.094 -24.797 1 95.69 198 PRO A O 1
ATOM 1539 N N . ARG A 1 199 ? 11.656 -7.703 -25.5 1 96.88 199 ARG A N 1
ATOM 1540 C CA . ARG A 1 199 ? 11.719 -6.336 -25 1 96.88 199 ARG A CA 1
ATOM 1541 C C . ARG A 1 199 ? 11.852 -6.312 -23.484 1 96.88 199 ARG A C 1
ATOM 1543 O O . ARG A 1 199 ? 12.594 -5.492 -22.938 1 96.88 199 ARG A O 1
ATOM 1550 N N . MET A 1 200 ? 11.148 -7.215 -22.812 1 97.5 200 MET A N 1
ATOM 1551 C CA . MET A 1 200 ? 11.242 -7.309 -21.359 1 97.5 200 MET A CA 1
ATOM 1552 C C . MET A 1 200 ? 12.609 -7.816 -20.938 1 97.5 200 MET A C 1
ATOM 1554 O O . MET A 1 200 ? 13.133 -7.41 -19.891 1 97.5 200 MET A O 1
ATOM 1558 N N . LEU A 1 201 ? 13.148 -8.695 -21.703 1 98.44 201 LEU A N 1
ATOM 1559 C CA . LEU A 1 201 ? 14.484 -9.18 -21.375 1 98.44 201 LEU A CA 1
ATOM 1560 C C . LEU A 1 201 ? 15.516 -8.062 -21.469 1 98.44 201 LEU A C 1
ATOM 1562 O O . LEU A 1 201 ? 16.422 -7.977 -20.656 1 98.44 201 LEU A O 1
ATOM 1566 N N . ARG A 1 202 ? 15.344 -7.211 -22.453 1 98.44 202 ARG A N 1
ATOM 1567 C CA . ARG A 1 202 ? 16.203 -6.043 -22.562 1 98.44 202 ARG A CA 1
ATOM 1568 C C . ARG A 1 202 ? 16.047 -5.125 -21.359 1 98.44 202 ARG A C 1
ATOM 1570 O O . ARG A 1 202 ? 17.047 -4.637 -20.812 1 98.44 202 ARG A O 1
ATOM 1577 N N . ALA A 1 203 ? 14.812 -4.93 -20.969 1 98.38 203 ALA A N 1
ATOM 1578 C CA . ALA A 1 203 ? 14.547 -4.098 -19.797 1 98.38 203 ALA A CA 1
ATOM 1579 C C . ALA A 1 203 ? 15.172 -4.695 -18.547 1 98.38 203 ALA A C 1
ATOM 1581 O O . ALA A 1 203 ? 15.719 -3.969 -17.703 1 98.38 203 ALA A O 1
ATOM 1582 N N . ALA A 1 204 ? 15.086 -6.008 -18.375 1 98.69 204 ALA A N 1
ATOM 1583 C CA . ALA A 1 204 ? 15.703 -6.684 -17.234 1 98.69 204 ALA A CA 1
ATOM 1584 C C . ALA A 1 204 ? 17.219 -6.473 -17.234 1 98.69 204 ALA A C 1
ATOM 1586 O O . ALA A 1 204 ? 17.812 -6.238 -16.188 1 98.69 204 ALA A O 1
ATOM 1587 N N . GLY A 1 205 ? 17.797 -6.586 -18.391 1 98.69 205 GLY A N 1
ATOM 1588 C CA . GLY A 1 205 ? 19.219 -6.32 -18.484 1 98.69 205 GLY A CA 1
ATOM 1589 C C . GLY A 1 205 ? 19.594 -4.918 -18.031 1 98.69 205 GLY A C 1
ATOM 1590 O O . GLY A 1 205 ? 20.609 -4.727 -17.359 1 98.69 205 GLY A O 1
ATOM 1591 N N . ARG A 1 206 ? 18.766 -3.965 -18.359 1 97.88 206 ARG A N 1
ATOM 1592 C CA . ARG A 1 206 ? 19.031 -2.555 -18.094 1 97.88 206 ARG A CA 1
ATOM 1593 C C . ARG A 1 206 ? 18.844 -2.225 -16.625 1 97.88 206 ARG A C 1
ATOM 1595 O O . ARG A 1 206 ? 19.594 -1.439 -16.047 1 97.88 206 ARG A O 1
ATOM 1602 N N . TYR A 1 207 ? 17.828 -2.932 -15.922 1 98.25 207 TYR A N 1
ATOM 1603 C CA . TYR A 1 207 ? 17.391 -2.373 -14.648 1 98.25 207 TYR A CA 1
ATOM 1604 C C . TYR A 1 207 ? 17.578 -3.383 -13.523 1 98.25 207 TYR A C 1
ATOM 1606 O O . TYR A 1 207 ? 17.641 -3.01 -12.352 1 98.25 207 TYR A O 1
ATOM 1614 N N . ALA A 1 208 ? 17.672 -4.621 -13.781 1 98.69 208 ALA A N 1
ATOM 1615 C CA . ALA A 1 208 ? 17.422 -5.637 -12.758 1 98.69 208 ALA A CA 1
ATOM 1616 C C . ALA A 1 208 ? 18.703 -5.98 -12 1 98.69 208 ALA A C 1
ATOM 1618 O O . ALA A 1 208 ? 19.781 -6.055 -12.594 1 98.69 208 ALA A O 1
ATOM 1619 N N . ASP A 1 209 ? 18.547 -6.152 -10.727 1 98.69 209 ASP A N 1
ATOM 1620 C CA . ASP A 1 209 ? 19.578 -6.812 -9.93 1 98.69 209 ASP A CA 1
ATOM 1621 C C . ASP A 1 209 ? 19.469 -8.336 -10.047 1 98.69 209 ASP A C 1
ATOM 1623 O O . ASP A 1 209 ? 20.438 -9.055 -9.812 1 98.69 209 ASP A O 1
ATOM 1627 N N . ALA A 1 210 ? 18.281 -8.812 -10.391 1 98.81 210 ALA A N 1
ATOM 1628 C CA . ALA A 1 210 ? 18.062 -10.234 -10.609 1 98.81 210 ALA A CA 1
ATOM 1629 C C . ALA A 1 210 ? 17.047 -10.469 -11.734 1 98.81 210 ALA A C 1
ATOM 1631 O O . ALA A 1 210 ? 16.078 -9.711 -11.867 1 98.81 210 ALA A O 1
ATOM 1632 N N . TYR A 1 211 ? 17.312 -11.469 -12.562 1 98.69 211 TYR A N 1
ATOM 1633 C CA . TYR A 1 211 ? 16.328 -12.008 -13.5 1 98.69 211 TYR A CA 1
ATOM 1634 C C . TYR A 1 211 ? 15.422 -13.023 -12.82 1 98.69 211 TYR A C 1
ATOM 1636 O O . TYR A 1 211 ? 15.891 -14.031 -12.297 1 98.69 211 TYR A O 1
ATOM 1644 N N . PHE A 1 212 ? 14.055 -12.766 -12.766 1 98.38 212 PHE A N 1
ATOM 1645 C CA . PHE A 1 212 ? 13.18 -13.477 -11.844 1 98.38 212 PHE A CA 1
ATOM 1646 C C . PHE A 1 212 ? 11.867 -13.852 -12.531 1 98.38 212 PHE A C 1
ATOM 1648 O O . PHE A 1 212 ? 10.797 -13.398 -12.117 1 98.38 212 PHE A O 1
ATOM 1655 N N . PRO A 1 213 ? 11.922 -14.672 -13.555 1 96.62 213 PRO A N 1
ATOM 1656 C CA . PRO A 1 213 ? 10.695 -15.141 -14.203 1 96.62 213 PRO A CA 1
ATOM 1657 C C . PRO A 1 213 ? 9.977 -16.219 -13.398 1 96.62 213 PRO A C 1
ATOM 1659 O O . PRO A 1 213 ? 10.531 -16.75 -12.438 1 96.62 213 PRO A O 1
ATOM 1662 N N . SER A 1 214 ? 8.719 -16.281 -13.758 1 92.88 214 SER A N 1
ATOM 1663 C CA . SER A 1 214 ? 7.887 -17.375 -13.281 1 92.88 214 SER A CA 1
ATOM 1664 C C . SER A 1 214 ? 7.199 -18.094 -14.438 1 92.88 214 SER A C 1
ATOM 1666 O O . SER A 1 214 ? 7.527 -17.859 -15.602 1 92.88 214 SER A O 1
ATOM 1668 N N . PHE A 1 215 ? 6.406 -19.016 -14.219 1 83.5 215 PHE A N 1
ATOM 1669 C CA . PHE A 1 215 ? 5.578 -19.734 -15.188 1 83.5 215 PHE A CA 1
ATOM 1670 C C . PHE A 1 215 ? 6.402 -20.766 -15.945 1 83.5 215 PHE A C 1
ATOM 1672 O O . PHE A 1 215 ? 7.52 -21.094 -15.539 1 83.5 215 PHE A O 1
ATOM 1679 N N . ALA A 1 216 ? 5.812 -21.297 -16.922 1 79.25 216 ALA A N 1
ATOM 1680 C CA . ALA A 1 216 ? 6.348 -22.484 -17.578 1 79.25 216 ALA A CA 1
ATOM 1681 C C . ALA A 1 216 ? 7.551 -22.141 -18.438 1 79.25 216 ALA A C 1
ATOM 1683 O O . ALA A 1 216 ? 7.438 -21.359 -19.391 1 79.25 216 ALA A O 1
ATOM 1684 N N . HIS A 1 217 ? 8.664 -22.734 -18.141 1 80.19 217 HIS A N 1
ATOM 1685 C CA . HIS A 1 217 ? 9.828 -22.734 -19.016 1 80.19 217 HIS A CA 1
ATOM 1686 C C . HIS A 1 217 ? 10.844 -23.797 -18.578 1 80.19 217 HIS A C 1
ATOM 1688 O O . HIS A 1 217 ? 10.883 -24.172 -17.406 1 80.19 217 HIS A O 1
ATOM 1694 N N . LEU A 1 218 ? 11.523 -24.234 -19.5 1 87.25 218 LEU A N 1
ATOM 1695 C CA . LEU A 1 218 ? 12.562 -25.234 -19.281 1 87.25 218 LEU A CA 1
ATOM 1696 C C . LEU A 1 218 ? 13.867 -24.562 -18.859 1 87.25 218 LEU A C 1
ATOM 1698 O O . LEU A 1 218 ? 14.117 -23.406 -19.188 1 87.25 218 LEU A O 1
ATOM 1702 N N . PRO A 1 219 ? 14.68 -25.359 -18.141 1 91.81 219 PRO A N 1
ATOM 1703 C CA . PRO A 1 219 ? 15.977 -24.797 -17.75 1 91.81 219 PRO A CA 1
ATOM 1704 C C . PRO A 1 219 ? 16.781 -24.281 -18.938 1 91.81 219 PRO A C 1
ATOM 1706 O O . PRO A 1 219 ? 17.453 -23.25 -18.828 1 91.81 219 PRO A O 1
ATOM 1709 N N . THR A 1 220 ? 16.672 -24.969 -20.062 1 92.69 220 THR A N 1
ATOM 1710 C CA . THR A 1 220 ? 17.422 -24.547 -21.25 1 92.69 220 THR A CA 1
ATOM 1711 C C . THR A 1 220 ? 16.875 -23.219 -21.766 1 92.69 220 THR A C 1
ATOM 1713 O O . THR A 1 220 ? 17.641 -22.344 -22.188 1 92.69 220 THR A O 1
ATOM 1716 N N . GLU A 1 221 ? 15.594 -23.062 -21.734 1 92.88 221 GLU A N 1
ATOM 1717 C CA . GLU A 1 221 ? 14.984 -21.797 -22.141 1 92.88 221 GLU A CA 1
ATOM 1718 C C . GLU A 1 221 ? 15.367 -20.672 -21.172 1 92.88 221 GLU A C 1
ATOM 1720 O O . GLU A 1 221 ? 15.617 -19.547 -21.609 1 92.88 221 GLU A O 1
ATOM 1725 N N . TYR A 1 222 ? 15.352 -21.031 -19.906 1 95.81 222 TYR A N 1
ATOM 1726 C CA . TYR A 1 222 ? 15.789 -20.062 -18.922 1 95.81 222 TYR A CA 1
ATOM 1727 C C . TYR A 1 222 ? 17.203 -19.578 -19.203 1 95.81 222 TYR A C 1
ATOM 1729 O O . TYR A 1 222 ? 17.469 -18.375 -19.203 1 95.81 222 TYR A O 1
ATOM 1737 N N . ALA A 1 223 ? 18.094 -20.531 -19.453 1 96.5 223 ALA A N 1
ATOM 1738 C CA . ALA A 1 223 ? 19.484 -20.203 -19.719 1 96.5 223 ALA A CA 1
ATOM 1739 C C . ALA A 1 223 ? 19.609 -19.281 -20.938 1 96.5 223 ALA A C 1
ATOM 1741 O O . ALA A 1 223 ? 20.406 -18.344 -20.938 1 96.5 223 ALA A O 1
ATOM 1742 N N . GLN A 1 224 ? 18.875 -19.594 -21.922 1 96.75 224 GLN A N 1
ATOM 1743 C CA . GLN A 1 224 ? 18.891 -18.781 -23.125 1 96.75 224 GLN A CA 1
ATOM 1744 C C . GLN A 1 224 ? 18.406 -17.359 -22.844 1 96.75 224 GLN A C 1
ATOM 1746 O O . GLN A 1 224 ? 19 -16.391 -23.328 1 96.75 224 GLN A O 1
ATOM 1751 N N . ARG A 1 225 ? 17.344 -17.25 -22.125 1 97.44 225 ARG A N 1
ATOM 1752 C CA . ARG A 1 225 ? 16.812 -15.938 -21.781 1 97.44 225 ARG A CA 1
ATOM 1753 C C . ARG A 1 225 ? 17.766 -15.172 -20.875 1 97.44 225 ARG A C 1
ATOM 1755 O O . ARG A 1 225 ? 17.922 -13.961 -21.016 1 97.44 225 ARG A O 1
ATOM 1762 N N . LEU A 1 226 ? 18.375 -15.906 -19.938 1 98.06 226 LEU A N 1
ATOM 1763 C CA . LEU A 1 226 ? 19.375 -15.281 -19.078 1 98.06 226 LEU A CA 1
ATOM 1764 C C . LEU A 1 226 ? 20.516 -14.703 -19.906 1 98.06 226 LEU A C 1
ATOM 1766 O O . LEU A 1 226 ? 21 -13.602 -19.625 1 98.06 226 LEU A O 1
ATOM 1770 N N . ASP A 1 227 ? 20.922 -15.445 -20.891 1 98.25 227 ASP A N 1
ATOM 1771 C CA . ASP A 1 227 ? 21.953 -14.953 -21.781 1 98.25 227 ASP A CA 1
ATOM 1772 C C . ASP A 1 227 ? 21.531 -13.656 -22.469 1 98.25 227 ASP A C 1
ATOM 1774 O O . ASP A 1 227 ? 22.328 -12.734 -22.625 1 98.25 227 ASP A O 1
ATOM 1778 N N . SER A 1 228 ? 20.297 -13.641 -22.891 1 98.5 228 SER A N 1
ATOM 1779 C CA . SER A 1 228 ? 19.75 -12.438 -23.516 1 98.5 228 SER A CA 1
ATOM 1780 C C . SER A 1 228 ? 19.766 -11.266 -22.531 1 98.5 228 SER A C 1
ATOM 1782 O O . SER A 1 228 ? 20.109 -10.141 -22.906 1 98.5 228 SER A O 1
ATOM 1784 N N . VAL A 1 229 ? 19.391 -11.484 -21.297 1 98.81 229 VAL A N 1
ATOM 1785 C CA . VAL A 1 229 ? 19.391 -10.469 -20.266 1 98.81 229 VAL A CA 1
ATOM 1786 C C . VAL A 1 229 ? 20.812 -9.953 -20.031 1 98.81 229 VAL A C 1
ATOM 1788 O O . VAL A 1 229 ? 21.031 -8.742 -19.953 1 98.81 229 VAL A O 1
ATOM 1791 N N . ARG A 1 230 ? 21.734 -10.844 -19.938 1 98.62 230 ARG A N 1
ATOM 1792 C CA . ARG A 1 230 ? 23.125 -10.484 -19.672 1 98.62 230 ARG A CA 1
ATOM 1793 C C . ARG A 1 230 ? 23.719 -9.703 -20.844 1 98.62 230 ARG A C 1
ATOM 1795 O O . ARG A 1 230 ? 24.484 -8.758 -20.641 1 98.62 230 ARG A O 1
ATOM 1802 N N . SER A 1 231 ? 23.375 -10.117 -22 1 98.62 231 SER A N 1
ATOM 1803 C CA . SER A 1 231 ? 23.797 -9.367 -23.172 1 98.62 231 SER A CA 1
ATOM 1804 C C . SER A 1 231 ? 23.266 -7.938 -23.141 1 98.62 231 SER A C 1
ATOM 1806 O O . SER A 1 231 ? 23.984 -6.984 -23.438 1 98.62 231 SER A O 1
ATOM 1808 N N . ALA A 1 232 ? 22 -7.832 -22.844 1 98.62 232 ALA A N 1
ATOM 1809 C CA . ALA A 1 232 ? 21.375 -6.516 -22.75 1 98.62 232 ALA A CA 1
ATOM 1810 C C . ALA A 1 232 ? 22.062 -5.672 -21.672 1 98.62 232 ALA A C 1
ATOM 1812 O O . ALA A 1 232 ? 22.219 -4.461 -21.828 1 98.62 232 ALA A O 1
ATOM 1813 N N . ALA A 1 233 ? 22.391 -6.289 -20.547 1 98.69 233 ALA A N 1
ATOM 1814 C CA . ALA A 1 233 ? 23.109 -5.582 -19.484 1 98.69 233 ALA A CA 1
ATOM 1815 C C . ALA A 1 233 ? 24.453 -5.051 -20 1 98.69 233 ALA A C 1
ATOM 1817 O O . ALA A 1 233 ? 24.797 -3.891 -19.75 1 98.69 233 ALA A O 1
ATOM 1818 N N . SER A 1 234 ? 25.172 -5.871 -20.672 1 98.5 234 SER A N 1
ATOM 1819 C CA . SER A 1 234 ? 26.453 -5.48 -21.25 1 98.5 234 SER A CA 1
ATOM 1820 C C . SER A 1 234 ? 26.297 -4.289 -22.188 1 98.5 234 SER A C 1
ATOM 1822 O O . SER A 1 234 ? 27.156 -3.4 -22.219 1 98.5 234 SER A O 1
ATOM 1824 N N . ASP A 1 235 ? 25.281 -4.309 -22.969 1 98.19 235 ASP A N 1
ATOM 1825 C CA . ASP A 1 235 ? 25.016 -3.266 -23.953 1 98.19 235 ASP A CA 1
ATOM 1826 C C . ASP A 1 235 ? 24.906 -1.895 -23.297 1 98.19 235 ASP A C 1
ATOM 1828 O O . ASP A 1 235 ? 25.203 -0.872 -23.906 1 98.19 235 ASP A O 1
ATOM 1832 N N . VAL A 1 236 ? 24.562 -1.922 -22.016 1 97.31 236 VAL A N 1
ATOM 1833 C CA . VAL A 1 236 ? 24.375 -0.629 -21.359 1 97.31 236 VAL A CA 1
ATOM 1834 C C . VAL A 1 236 ? 25.469 -0.411 -20.328 1 97.31 236 VAL A C 1
ATOM 1836 O O . VAL A 1 236 ? 25.328 0.41 -19.422 1 97.31 236 VAL A O 1
ATOM 1839 N N . GLY A 1 237 ? 26.484 -1.226 -20.297 1 98.19 237 GLY A N 1
ATOM 1840 C CA . GLY A 1 237 ? 27.688 -0.992 -19.5 1 98.19 237 GLY A CA 1
ATOM 1841 C C . GLY A 1 237 ? 27.609 -1.606 -18.125 1 98.19 237 GLY A C 1
ATOM 1842 O O . GLY A 1 237 ? 28.422 -1.294 -17.25 1 98.19 237 GLY A O 1
ATOM 1843 N N . ARG A 1 238 ? 26.641 -2.451 -17.891 1 98.12 238 ARG A N 1
ATOM 1844 C CA . ARG A 1 238 ? 26.547 -3.139 -16.609 1 98.12 238 ARG A CA 1
ATOM 1845 C C . ARG A 1 238 ? 27.297 -4.457 -16.641 1 98.12 238 ARG A C 1
ATOM 1847 O O . ARG A 1 238 ? 27.469 -5.07 -17.688 1 98.12 238 ARG A O 1
ATOM 1854 N N . ASP A 1 239 ? 27.75 -4.883 -15.477 1 98.25 239 ASP A N 1
ATOM 1855 C CA . ASP A 1 239 ? 28.344 -6.211 -15.344 1 98.25 239 ASP A CA 1
ATOM 1856 C C . ASP A 1 239 ? 27.281 -7.301 -15.5 1 98.25 239 ASP A C 1
ATOM 1858 O O . ASP A 1 239 ? 26.422 -7.469 -14.633 1 98.25 239 ASP A O 1
ATOM 1862 N N . PRO A 1 240 ? 27.328 -8.008 -16.562 1 97.75 240 PRO A N 1
ATOM 1863 C CA . PRO A 1 240 ? 26.312 -9.047 -16.766 1 97.75 240 PRO A CA 1
ATOM 1864 C C . PRO A 1 240 ? 26.281 -10.078 -15.641 1 97.75 240 PRO A C 1
ATOM 1866 O O . PRO A 1 240 ? 25.219 -10.641 -15.336 1 97.75 240 PRO A O 1
ATOM 1869 N N . MET A 1 241 ? 27.391 -10.305 -14.961 1 96.75 241 MET A N 1
ATOM 1870 C CA . MET A 1 241 ? 27.484 -11.344 -13.938 1 96.75 241 MET A CA 1
ATOM 1871 C C . MET A 1 241 ? 26.922 -10.844 -12.609 1 96.75 241 MET A C 1
ATOM 1873 O O . MET A 1 241 ? 26.703 -11.633 -11.688 1 96.75 241 MET A O 1
ATOM 1877 N N . ALA A 1 242 ? 26.609 -9.562 -12.617 1 97.19 242 ALA A N 1
ATOM 1878 C CA . ALA A 1 242 ? 26.016 -9 -11.406 1 97.19 242 ALA A CA 1
ATOM 1879 C C . ALA A 1 242 ? 24.516 -9.312 -11.328 1 97.19 242 ALA A C 1
ATOM 1881 O O . ALA A 1 242 ? 23.906 -9.164 -10.273 1 97.19 242 ALA A O 1
ATOM 1882 N N . ILE A 1 243 ? 23.938 -9.727 -12.43 1 98.38 243 ILE A N 1
ATOM 1883 C CA . ILE A 1 243 ? 22.516 -10.086 -12.445 1 98.38 243 ILE A CA 1
ATOM 1884 C C . ILE A 1 243 ? 22.328 -11.484 -11.859 1 98.38 243 ILE A C 1
ATOM 1886 O O . ILE A 1 243 ? 22.812 -12.469 -12.422 1 98.38 243 ILE A O 1
ATOM 1890 N N . LEU A 1 244 ? 21.672 -11.531 -10.742 1 98.31 244 LEU A N 1
ATOM 1891 C CA . LEU A 1 244 ? 21.406 -12.789 -10.062 1 98.31 244 LEU A CA 1
ATOM 1892 C C . LEU A 1 244 ? 20.391 -13.617 -10.828 1 98.31 244 LEU A C 1
ATOM 1894 O O . LEU A 1 244 ? 19.297 -13.141 -11.125 1 98.31 244 LEU A O 1
ATOM 1898 N N . PRO A 1 245 ? 20.75 -14.828 -11.234 1 97.94 245 PRO A N 1
ATOM 1899 C CA . PRO A 1 245 ? 19.75 -15.711 -11.844 1 97.94 245 PRO A CA 1
ATOM 1900 C C . PRO A 1 245 ? 18.781 -16.297 -10.82 1 97.94 245 PRO A C 1
ATOM 1902 O O . PRO A 1 245 ? 19.156 -17.188 -10.047 1 97.94 245 PRO A O 1
ATOM 1905 N N . ALA A 1 246 ? 17.578 -15.836 -10.797 1 98.12 246 ALA A N 1
ATOM 1906 C CA . ALA A 1 246 ? 16.531 -16.281 -9.883 1 98.12 246 ALA A CA 1
ATOM 1907 C C . ALA A 1 246 ? 15.312 -16.781 -10.648 1 98.12 246 ALA A C 1
ATOM 1909 O O . ALA A 1 246 ? 15.133 -16.438 -11.82 1 98.12 246 ALA A O 1
ATOM 1910 N N . VAL A 1 247 ? 14.523 -17.625 -9.961 1 97.38 247 VAL A N 1
ATOM 1911 C CA . VAL A 1 247 ? 13.328 -18.156 -10.609 1 97.38 247 VAL A CA 1
ATOM 1912 C C . VAL A 1 247 ? 12.273 -18.5 -9.547 1 97.38 247 VAL A C 1
ATOM 1914 O O . VAL A 1 247 ? 12.617 -18.859 -8.422 1 97.38 247 VAL A O 1
ATOM 1917 N N . GLN A 1 248 ? 11.078 -18.219 -9.836 1 97.62 248 GLN A N 1
ATOM 1918 C CA . GLN A 1 248 ? 9.984 -18.734 -9.023 1 97.62 248 GLN A CA 1
ATOM 1919 C C . GLN A 1 248 ? 9.414 -20.016 -9.609 1 97.62 248 GLN A C 1
ATOM 1921 O O . GLN A 1 248 ? 9.125 -20.078 -10.805 1 97.62 248 GLN A O 1
ATOM 1926 N N . MET A 1 249 ? 9.273 -21.031 -8.781 1 96 249 MET A N 1
ATOM 1927 C CA . MET A 1 249 ? 8.719 -22.312 -9.203 1 96 249 MET A CA 1
ATOM 1928 C C . MET A 1 249 ? 7.586 -22.75 -8.273 1 96 249 MET A C 1
ATOM 1930 O O . MET A 1 249 ? 7.59 -22.406 -7.09 1 96 249 MET A O 1
ATOM 1934 N N . PHE A 1 250 ? 6.668 -23.453 -8.852 1 97.31 250 PHE A N 1
ATOM 1935 C CA . PHE A 1 250 ? 5.59 -24.062 -8.078 1 97.31 250 PHE A CA 1
ATOM 1936 C C . PHE A 1 250 ? 5.887 -25.516 -7.777 1 97.31 250 PHE A C 1
ATOM 1938 O O . PHE A 1 250 ? 6.523 -26.203 -8.578 1 97.31 250 PHE A O 1
ATOM 1945 N N . VAL A 1 251 ? 5.406 -25.938 -6.633 1 97.94 251 VAL A N 1
ATOM 1946 C CA . VAL A 1 251 ? 5.703 -27.297 -6.199 1 97.94 251 VAL A CA 1
ATOM 1947 C C . VAL A 1 251 ? 4.402 -28.031 -5.902 1 97.94 251 VAL A C 1
ATOM 1949 O O . VAL A 1 251 ? 3.516 -27.5 -5.227 1 97.94 251 VAL A O 1
ATOM 1952 N N . VAL A 1 252 ? 4.266 -29.219 -6.434 1 98.38 252 VAL A N 1
ATOM 1953 C CA . VAL A 1 252 ? 3.27 -30.188 -5.996 1 98.38 252 VAL A CA 1
ATOM 1954 C C . VAL A 1 252 ? 3.965 -31.422 -5.414 1 98.38 252 VAL A C 1
ATOM 1956 O O . VAL A 1 252 ? 4.652 -32.156 -6.129 1 98.38 252 VAL A O 1
ATOM 1959 N N . THR A 1 253 ? 3.797 -31.578 -4.105 1 98.75 253 THR A N 1
ATOM 1960 C CA . THR A 1 253 ? 4.441 -32.688 -3.416 1 98.75 253 THR A CA 1
ATOM 1961 C C . THR A 1 253 ? 3.451 -33.406 -2.51 1 98.75 253 THR A C 1
ATOM 1963 O O . THR A 1 253 ? 2.279 -33.031 -2.439 1 98.75 253 THR A O 1
ATOM 1966 N N . GLY A 1 254 ? 3.857 -34.531 -1.954 1 98.19 254 GLY A N 1
ATOM 1967 C CA . GLY A 1 254 ? 3.049 -35.375 -1.089 1 98.19 254 GLY A CA 1
ATOM 1968 C C . GLY A 1 254 ? 3.846 -36.5 -0.424 1 98.19 254 GLY A C 1
ATOM 1969 O O . GLY A 1 254 ? 5.051 -36.625 -0.655 1 98.19 254 GLY A O 1
ATOM 1970 N N . SER A 1 255 ? 3.127 -37.219 0.369 1 96.62 255 SER A N 1
ATOM 1971 C CA . SER A 1 255 ? 3.771 -38.281 1.137 1 96.62 255 SER A CA 1
ATOM 1972 C C . SER A 1 255 ? 4.199 -39.438 0.236 1 96.62 255 SER A C 1
ATOM 1974 O O . SER A 1 255 ? 5.199 -40.094 0.506 1 96.62 255 SER A O 1
ATOM 1976 N N . THR A 1 256 ? 3.41 -39.688 -0.813 1 97.56 256 THR A N 1
ATOM 1977 C CA . THR A 1 256 ? 3.717 -40.75 -1.766 1 97.56 256 THR A CA 1
ATOM 1978 C C . THR A 1 256 ? 3.551 -40.281 -3.199 1 97.56 256 THR A C 1
ATOM 1980 O O . THR A 1 256 ? 2.936 -39.219 -3.436 1 97.56 256 THR A O 1
ATOM 1983 N N . ARG A 1 257 ? 4.156 -41.031 -4.109 1 97.25 257 ARG A N 1
ATOM 1984 C CA . ARG A 1 257 ? 3.986 -40.719 -5.523 1 97.25 257 ARG A CA 1
ATOM 1985 C C . ARG A 1 257 ? 2.518 -40.781 -5.93 1 97.25 257 ARG A C 1
ATOM 1987 O O . ARG A 1 257 ? 2.049 -40 -6.73 1 97.25 257 ARG A O 1
ATOM 1994 N N . ASP A 1 258 ? 1.782 -41.688 -5.316 1 97.69 258 ASP A N 1
ATOM 1995 C CA . ASP A 1 258 ? 0.356 -41.812 -5.602 1 97.69 258 ASP A CA 1
ATOM 1996 C C . ASP A 1 258 ? -0.407 -40.562 -5.172 1 97.69 258 ASP A C 1
ATOM 1998 O O . ASP A 1 258 ? -1.305 -40.125 -5.879 1 97.69 258 ASP A O 1
ATOM 2002 N N . ASP A 1 259 ? -0.046 -40.062 -4.016 1 97.75 259 ASP A N 1
ATOM 2003 C CA . ASP A 1 259 ? -0.667 -38.812 -3.543 1 97.75 259 ASP A CA 1
ATOM 2004 C C . ASP A 1 259 ? -0.436 -37.688 -4.527 1 97.75 259 ASP A C 1
ATOM 2006 O O . ASP A 1 259 ? -1.35 -36.906 -4.809 1 97.75 259 ASP A O 1
ATOM 2010 N N . VAL A 1 260 ? 0.75 -37.625 -5.043 1 98.12 260 VAL A N 1
ATOM 2011 C CA . VAL A 1 260 ? 1.131 -36.562 -5.953 1 98.12 260 VAL A CA 1
ATOM 2012 C C . VAL A 1 260 ? 0.367 -36.688 -7.27 1 98.12 260 VAL A C 1
ATOM 2014 O O . VAL A 1 260 ? -0.165 -35.719 -7.793 1 98.12 260 VAL A O 1
ATOM 2017 N N . ASP A 1 261 ? 0.282 -37.906 -7.77 1 97.19 261 ASP A N 1
ATOM 2018 C CA . ASP A 1 261 ? -0.421 -38.156 -9.023 1 97.19 261 ASP A CA 1
ATOM 2019 C C . ASP A 1 261 ? -1.904 -37.812 -8.898 1 97.19 261 ASP A C 1
ATOM 2021 O O . ASP A 1 261 ? -2.502 -37.281 -9.828 1 97.19 261 ASP A O 1
ATOM 2025 N N . GLU A 1 262 ? -2.432 -38.156 -7.793 1 97.25 262 GLU A N 1
ATOM 2026 C CA . GLU A 1 262 ? -3.824 -37.812 -7.531 1 97.25 262 GLU A CA 1
ATOM 2027 C C . GLU A 1 262 ? -4.02 -36.312 -7.543 1 97.25 262 GLU A C 1
ATOM 2029 O O . GLU A 1 262 ? -4.992 -35.812 -8.109 1 97.25 262 GLU A O 1
ATOM 2034 N N . ALA A 1 263 ? -3.127 -35.625 -6.887 1 97.81 263 ALA A N 1
ATOM 2035 C CA . ALA A 1 263 ? -3.197 -34.156 -6.867 1 97.81 263 ALA A CA 1
ATOM 2036 C C . ALA A 1 263 ? -3.096 -33.594 -8.281 1 97.81 263 ALA A C 1
ATOM 2038 O O . ALA A 1 263 ? -3.889 -32.719 -8.664 1 97.81 263 ALA A O 1
ATOM 2039 N N . LEU A 1 264 ? -2.152 -34.062 -9.07 1 97 264 LEU A N 1
ATOM 2040 C CA . LEU A 1 264 ? -1.895 -33.562 -10.414 1 97 264 LEU A CA 1
ATOM 2041 C C . LEU A 1 264 ? -3.096 -33.812 -11.328 1 97 264 LEU A C 1
ATOM 2043 O O . LEU A 1 264 ? -3.27 -33.094 -12.328 1 97 264 LEU A O 1
ATOM 2047 N N . ASP A 1 265 ? -3.945 -34.75 -10.953 1 95.75 265 ASP A N 1
ATOM 2048 C CA . ASP A 1 265 ? -5.117 -35.094 -11.758 1 95.75 265 ASP A CA 1
ATOM 2049 C C . ASP A 1 265 ? -6.316 -34.219 -11.367 1 95.75 265 ASP A C 1
ATOM 2051 O O . ASP A 1 265 ? -7.355 -34.25 -12.031 1 95.75 265 ASP A O 1
ATOM 2055 N N . SER A 1 266 ? -6.184 -33.438 -10.359 1 96.88 266 SER A N 1
ATOM 2056 C CA . SER A 1 266 ? -7.281 -32.594 -9.906 1 96.88 266 SER A CA 1
ATOM 2057 C C . SER A 1 266 ? -7.527 -31.438 -10.883 1 96.88 266 SER A C 1
ATOM 2059 O O . SER A 1 266 ? -6.594 -30.938 -11.508 1 96.88 266 SER A O 1
ATOM 2061 N N . GLU A 1 267 ? -8.75 -31 -11 1 96.94 267 GLU A N 1
ATOM 2062 C CA . GLU A 1 267 ? -9.188 -30 -11.961 1 96.94 267 GLU A CA 1
ATOM 2063 C C . GLU A 1 267 ? -8.461 -28.672 -11.75 1 96.94 267 GLU A C 1
ATOM 2065 O O . GLU A 1 267 ? -8.055 -28.016 -12.711 1 96.94 267 GLU A O 1
ATOM 2070 N N . LEU A 1 268 ? -8.289 -28.281 -10.492 1 95.69 268 LEU A N 1
ATOM 2071 C CA . LEU A 1 268 ? -7.695 -26.984 -10.227 1 95.69 268 LEU A CA 1
ATOM 2072 C C . LEU A 1 268 ? -6.219 -26.969 -10.609 1 95.69 268 LEU A C 1
ATOM 2074 O O . LEU A 1 268 ? -5.727 -25.984 -11.172 1 95.69 268 LEU A O 1
ATOM 2078 N N . LEU A 1 269 ? -5.508 -28.016 -10.273 1 96.12 269 LEU A N 1
ATOM 2079 C CA . LEU A 1 269 ? -4.109 -28.062 -10.68 1 96.12 269 LEU A CA 1
ATOM 2080 C C . LEU A 1 269 ? -3.984 -28.141 -12.195 1 96.12 269 LEU A C 1
ATOM 2082 O O . LEU A 1 269 ? -3.111 -27.5 -12.789 1 96.12 269 LEU A O 1
ATOM 2086 N N . ARG A 1 270 ? -4.836 -28.906 -12.805 1 96.12 270 ARG A N 1
ATOM 2087 C CA . ARG A 1 270 ? -4.82 -28.969 -14.258 1 96.12 270 ARG A CA 1
ATOM 2088 C C . ARG A 1 270 ? -5.125 -27.609 -14.867 1 96.12 270 ARG A C 1
ATOM 2090 O O . ARG A 1 270 ? -4.535 -27.219 -15.883 1 96.12 270 ARG A O 1
ATOM 2097 N N . ALA A 1 271 ? -6.012 -26.844 -14.242 1 95.56 271 ALA A N 1
ATOM 2098 C CA . ALA A 1 271 ? -6.398 -25.531 -14.742 1 95.56 271 ALA A CA 1
ATOM 2099 C C . ALA A 1 271 ? -5.203 -24.578 -14.75 1 95.56 271 ALA A C 1
ATOM 2101 O O . ALA A 1 271 ? -5.195 -23.594 -15.492 1 95.56 271 ALA A O 1
ATOM 2102 N N . PHE A 1 272 ? -4.199 -24.875 -13.938 1 92.62 272 PHE A N 1
ATOM 2103 C CA . PHE A 1 272 ? -2.975 -24.094 -13.945 1 92.62 272 PHE A CA 1
ATOM 2104 C C . PHE A 1 272 ? -2.344 -24.078 -15.336 1 92.62 272 PHE A C 1
ATOM 2106 O O . PHE A 1 272 ? -1.672 -23.125 -15.711 1 92.62 272 PHE A O 1
ATOM 2113 N N . GLY A 1 273 ? -2.584 -25.125 -16.094 1 94.75 273 GLY A N 1
ATOM 2114 C CA . GLY A 1 273 ? -2.051 -25.234 -17.438 1 94.75 273 GLY A CA 1
ATOM 2115 C C . GLY A 1 273 ? -2.535 -24.141 -18.375 1 94.75 273 GLY A C 1
ATOM 2116 O O . GLY A 1 273 ? -1.87 -23.828 -19.359 1 94.75 273 GLY A O 1
ATOM 2117 N N . LEU A 1 274 ? -3.668 -23.531 -18.047 1 96.06 274 LEU A N 1
ATOM 2118 C CA . LEU A 1 274 ? -4.219 -22.469 -18.891 1 96.06 274 LEU A CA 1
ATOM 2119 C C . LEU A 1 274 ? -3.271 -21.281 -18.938 1 96.06 274 LEU A C 1
ATOM 2121 O O . LEU A 1 274 ? -3.359 -20.453 -19.844 1 96.06 274 LEU A O 1
ATOM 2125 N N . ASN A 1 275 ? -2.377 -21.188 -17.969 1 95.62 275 ASN A N 1
ATOM 2126 C CA . ASN A 1 275 ? -1.46 -20.047 -17.875 1 95.62 275 ASN A CA 1
ATOM 2127 C C . ASN A 1 275 ? -0.273 -20.219 -18.828 1 95.62 275 ASN A C 1
ATOM 2129 O O . ASN A 1 275 ? 0.521 -19.297 -19 1 95.62 275 ASN A O 1
ATOM 2133 N N . ALA A 1 276 ? -0.134 -21.375 -19.438 1 95.5 276 ALA A N 1
ATOM 2134 C CA . ALA A 1 276 ? 0.945 -21.609 -20.391 1 95.5 276 ALA A CA 1
ATOM 2135 C C . ALA A 1 276 ? 0.618 -20.984 -21.75 1 95.5 276 ALA A C 1
ATOM 2137 O O . ALA A 1 276 ? -0.553 -20.812 -22.094 1 95.5 276 ALA A O 1
ATOM 2138 N N . SER A 1 277 ? 1.656 -20.672 -22.5 1 94.69 277 SER A N 1
ATOM 2139 C CA . SER A 1 277 ? 1.459 -20.188 -23.859 1 94.69 277 SER A CA 1
ATOM 2140 C C . SER A 1 277 ? 1.064 -21.312 -24.797 1 94.69 277 SER A C 1
ATOM 2142 O O . SER A 1 277 ? 1.251 -22.5 -24.484 1 94.69 277 SER A O 1
ATOM 2144 N N . ASP A 1 278 ? 0.542 -20.906 -25.906 1 96.56 278 ASP A N 1
ATOM 2145 C CA . ASP A 1 278 ? 0.198 -21.891 -26.938 1 96.56 278 ASP A CA 1
ATOM 2146 C C . ASP A 1 278 ? 1.434 -22.656 -27.391 1 96.56 278 ASP A C 1
ATOM 2148 O O . ASP A 1 278 ? 1.339 -23.844 -27.75 1 96.56 278 ASP A O 1
ATOM 2152 N N . ASP A 1 279 ? 2.586 -22.047 -27.359 1 93.81 279 ASP A N 1
ATOM 2153 C CA . ASP A 1 279 ? 3.83 -22.719 -27.719 1 93.81 279 ASP A CA 1
ATOM 2154 C C . ASP A 1 279 ? 4.086 -23.938 -26.812 1 93.81 279 ASP A C 1
ATOM 2156 O O . ASP A 1 279 ? 4.523 -24.984 -27.281 1 93.81 279 ASP A O 1
ATOM 2160 N N . VAL A 1 280 ? 3.805 -23.781 -25.578 1 94.38 280 VAL A N 1
ATOM 2161 C CA . VAL A 1 280 ? 3.982 -24.875 -24.625 1 94.38 280 VAL A CA 1
ATOM 2162 C C . VAL A 1 280 ? 2.986 -26 -24.938 1 94.38 280 VAL A C 1
ATOM 2164 O O . VAL A 1 280 ? 3.336 -27.172 -24.891 1 94.38 280 VAL A O 1
ATOM 2167 N N . PHE A 1 281 ? 1.735 -25.609 -25.25 1 96.31 281 PHE A N 1
ATOM 2168 C CA . PHE A 1 281 ? 0.735 -26.609 -25.625 1 96.31 281 PHE A CA 1
ATOM 2169 C C . PHE A 1 281 ? 1.195 -27.391 -26.844 1 96.31 281 PHE A C 1
ATOM 2171 O O . PHE A 1 281 ? 1.119 -28.625 -26.859 1 96.31 281 PHE A O 1
ATOM 2178 N N . THR A 1 282 ? 1.732 -26.688 -27.781 1 95.81 282 THR A N 1
ATOM 2179 C CA . THR A 1 282 ? 2.154 -27.312 -29.031 1 95.81 282 THR A CA 1
ATOM 2180 C C . THR A 1 282 ? 3.281 -28.312 -28.781 1 95.81 282 THR A C 1
ATOM 2182 O O . THR A 1 282 ? 3.287 -29.406 -29.359 1 95.81 282 THR A O 1
ATOM 2185 N N . ARG A 1 283 ? 4.199 -28 -27.906 1 93.94 283 ARG A N 1
ATOM 2186 C CA . ARG A 1 283 ? 5.32 -28.875 -27.594 1 93.94 283 ARG A CA 1
ATOM 2187 C C . ARG A 1 283 ? 4.836 -30.172 -26.953 1 93.94 283 ARG A C 1
ATOM 2189 O O . ARG A 1 283 ? 5.508 -31.203 -27.047 1 93.94 283 ARG A O 1
ATOM 2196 N N . HIS A 1 284 ? 3.68 -30.109 -26.375 1 95.44 284 HIS A N 1
ATOM 2197 C CA . HIS A 1 284 ? 3.131 -31.297 -25.719 1 95.44 284 HIS A CA 1
ATOM 2198 C C . HIS A 1 284 ? 1.994 -31.891 -26.531 1 95.44 284 HIS A C 1
ATOM 2200 O O . HIS A 1 284 ? 1.168 -32.625 -26 1 95.44 284 HIS A O 1
ATOM 2206 N N . GLY A 1 285 ? 1.856 -31.5 -27.766 1 95.19 285 GLY A N 1
ATOM 2207 C CA . GLY A 1 285 ? 0.955 -32.125 -28.703 1 95.19 285 GLY A CA 1
ATOM 2208 C C . GLY A 1 285 ? -0.464 -31.609 -28.641 1 95.19 285 GLY A C 1
ATOM 2209 O O . GLY A 1 285 ? -1.413 -32.312 -29 1 95.19 285 GLY A O 1
ATOM 2210 N N . GLY A 1 286 ? -0.643 -30.438 -28.125 1 95.88 286 GLY A N 1
ATOM 2211 C CA . GLY A 1 286 ? -1.973 -29.859 -28.016 1 95.88 286 GLY A CA 1
ATOM 2212 C C . GLY A 1 286 ? -2.072 -28.453 -28.594 1 95.88 286 GLY A C 1
ATOM 2213 O O . GLY A 1 286 ? -1.223 -28.047 -29.391 1 95.88 286 GLY A O 1
ATOM 2214 N N . ARG A 1 287 ? -3.195 -27.781 -28.375 1 96.62 287 ARG A N 1
ATOM 2215 C CA . ARG A 1 287 ? -3.502 -26.391 -28.703 1 96.62 287 ARG A CA 1
ATOM 2216 C C . ARG A 1 287 ? -4.18 -25.688 -27.531 1 96.62 287 ARG A C 1
ATOM 2218 O O . ARG A 1 287 ? -5.051 -26.266 -26.875 1 96.62 287 ARG A O 1
ATOM 2225 N N . HIS A 1 288 ? -3.709 -24.5 -27.344 1 97.5 288 HIS A N 1
ATOM 2226 C CA . HIS A 1 288 ? -4.32 -23.766 -26.25 1 97.5 288 HIS A CA 1
ATOM 2227 C C . HIS A 1 288 ? -5.801 -23.516 -26.516 1 97.5 288 HIS A C 1
ATOM 2229 O O . HIS A 1 288 ? -6.188 -23.172 -27.641 1 97.5 288 HIS A O 1
ATOM 2235 N N . PRO A 1 289 ? -6.625 -23.609 -25.516 1 97.06 289 PRO A N 1
ATOM 2236 C CA . PRO A 1 289 ? -8.062 -23.438 -25.75 1 97.06 289 PRO A CA 1
ATOM 2237 C C . PRO A 1 289 ? -8.43 -22 -26.141 1 97.06 289 PRO A C 1
ATOM 2239 O O . PRO A 1 289 ? -9.5 -21.766 -26.703 1 97.06 289 PRO A O 1
ATOM 2242 N N . MET A 1 290 ? -7.613 -21.016 -25.812 1 96.38 290 MET A N 1
ATOM 2243 C CA . MET A 1 290 ? -7.871 -19.625 -26.203 1 96.38 290 MET A CA 1
ATOM 2244 C C . MET A 1 290 ? -7.379 -19.359 -27.625 1 96.38 290 MET A C 1
ATOM 2246 O O . MET A 1 290 ? -7.543 -18.266 -28.141 1 96.38 290 MET A O 1
ATOM 2250 N N . GLY A 1 291 ? -6.637 -20.328 -28.188 1 96.56 291 GLY A N 1
ATOM 2251 C CA . GLY A 1 291 ? -6.32 -20.234 -29.609 1 96.56 291 GLY A CA 1
ATOM 2252 C C . GLY A 1 291 ? -4.828 -20.188 -29.891 1 96.56 291 GLY A C 1
ATOM 2253 O O . GLY A 1 291 ? -4.023 -20.094 -28.953 1 96.56 291 GLY A O 1
ATOM 2254 N N . ALA A 1 292 ? -4.488 -20.266 -31.172 1 96.5 292 ALA A N 1
ATOM 2255 C CA . ALA A 1 292 ? -3.104 -20.25 -31.641 1 96.5 292 ALA A CA 1
ATOM 2256 C C . ALA A 1 292 ? -2.414 -18.938 -31.297 1 96.5 292 ALA A C 1
ATOM 2258 O O . ALA A 1 292 ? -2.994 -17.859 -31.453 1 96.5 292 ALA A O 1
ATOM 2259 N N . GLY A 1 293 ? -1.24 -19.078 -30.734 1 95.56 293 GLY A N 1
ATOM 2260 C CA . GLY A 1 293 ? -0.446 -17.891 -30.469 1 95.56 293 GLY A CA 1
ATOM 2261 C C . GLY A 1 293 ? -0.779 -17.234 -2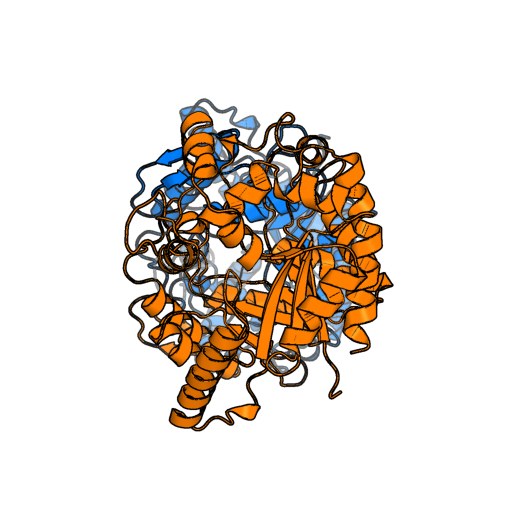9.141 1 95.56 293 GLY A C 1
ATOM 2262 O O . GLY A 1 293 ? -0.172 -16.234 -28.766 1 95.56 293 GLY A O 1
ATOM 2263 N N . PHE A 1 294 ? -1.711 -17.812 -28.391 1 96.62 294 PHE A N 1
ATOM 2264 C CA . PHE A 1 294 ? -2.064 -17.25 -27.094 1 96.62 294 PHE A CA 1
ATOM 2265 C C . PHE A 1 294 ? -0.836 -17.141 -26.188 1 96.62 294 PHE A C 1
ATOM 2267 O O . PHE A 1 294 ? -0.005 -18.062 -26.156 1 96.62 294 PHE A O 1
ATOM 2274 N N . SER A 1 295 ? -0.723 -16.062 -25.438 1 93.69 295 SER A N 1
ATOM 2275 C CA . SER A 1 295 ? 0.506 -15.734 -24.719 1 93.69 295 SER A CA 1
ATOM 2276 C C . SER A 1 295 ? 0.543 -16.406 -23.344 1 93.69 295 SER A C 1
ATOM 2278 O O . SER A 1 295 ? 1.602 -16.484 -22.719 1 93.69 295 SER A O 1
ATOM 2280 N N . GLY A 1 296 ? -0.647 -16.891 -22.828 1 94.12 296 GLY A N 1
ATOM 2281 C CA . GLY A 1 296 ? -0.673 -17.5 -21.5 1 94.12 296 GLY A CA 1
ATOM 2282 C C . GLY A 1 296 ? -1.079 -16.531 -20.406 1 94.12 296 GLY A C 1
ATOM 2283 O O . GLY A 1 296 ? -1.991 -15.719 -20.594 1 94.12 296 GLY A O 1
ATOM 2284 N N . ALA A 1 297 ? -0.42 -16.625 -19.266 1 93 297 ALA A N 1
ATOM 2285 C CA . ALA A 1 297 ? -0.764 -15.906 -18.031 1 93 297 ALA A CA 1
ATOM 2286 C C . ALA A 1 297 ? -0.875 -14.406 -18.297 1 93 297 ALA A C 1
ATOM 2288 O O . ALA A 1 297 ? -1.695 -13.727 -17.672 1 93 297 ALA A O 1
ATOM 2289 N N . GLN A 1 298 ? -0.156 -13.883 -19.219 1 91.94 298 GLN A N 1
ATOM 2290 C CA . GLN A 1 298 ? -0.102 -12.453 -19.484 1 91.94 298 GLN A CA 1
ATOM 2291 C C . GLN A 1 298 ? -1.458 -11.93 -19.953 1 91.94 298 GLN A C 1
ATOM 2293 O O . GLN A 1 298 ? -1.802 -10.766 -19.703 1 91.94 298 GLN A O 1
ATOM 2298 N N . ASP A 1 299 ? -2.238 -12.82 -20.609 1 94.44 299 ASP A N 1
ATOM 2299 C CA . ASP A 1 299 ? -3.457 -12.328 -21.234 1 94.44 299 ASP A CA 1
ATOM 2300 C C . ASP A 1 299 ? -4.68 -13.109 -20.766 1 94.44 299 ASP A C 1
ATOM 2302 O O . ASP A 1 299 ? -5.812 -12.781 -21.125 1 94.44 299 ASP A O 1
ATOM 2306 N N . LEU A 1 300 ? -4.453 -14.125 -19.984 1 96.12 300 LEU A N 1
ATOM 2307 C CA . LEU A 1 300 ? -5.555 -14.969 -19.531 1 96.12 300 LEU A CA 1
ATOM 2308 C C . LEU A 1 300 ? -6.531 -14.188 -18.672 1 96.12 300 LEU A C 1
ATOM 2310 O O . LEU A 1 300 ? -6.117 -13.43 -17.781 1 96.12 300 LEU A O 1
ATOM 2314 N N . LEU A 1 301 ? -7.859 -14.312 -18.906 1 96.25 301 LEU A N 1
ATOM 2315 C CA . LEU A 1 301 ? -8.945 -13.773 -18.094 1 96.25 301 LEU A CA 1
ATOM 2316 C C . LEU A 1 301 ? -9.828 -14.898 -17.547 1 96.25 301 LEU A C 1
ATOM 2318 O O . LEU A 1 301 ? -10.922 -15.141 -18.078 1 96.25 301 LEU A O 1
ATOM 2322 N N . PRO A 1 302 ? -9.422 -15.523 -16.531 1 95.81 302 PRO A N 1
ATOM 2323 C CA . PRO A 1 302 ? -10.109 -16.75 -16.109 1 95.81 302 PRO A CA 1
ATOM 2324 C C . PRO A 1 302 ? -11.336 -16.469 -15.242 1 95.81 302 PRO A C 1
ATOM 2326 O O . PRO A 1 302 ? -12.164 -17.344 -15.023 1 95.81 302 PRO A O 1
ATOM 2329 N N . HIS A 1 303 ? -11.438 -15.258 -14.664 1 92.88 303 HIS A N 1
ATOM 2330 C CA . HIS A 1 303 ? -12.406 -14.953 -13.617 1 92.88 303 HIS A CA 1
ATOM 2331 C C . HIS A 1 303 ? -13.828 -14.969 -14.164 1 92.88 303 HIS A C 1
ATOM 2333 O O . HIS A 1 303 ? -14.789 -15.07 -13.398 1 92.88 303 HIS A O 1
ATOM 2339 N N . ASP A 1 304 ? -13.953 -14.898 -15.469 1 91.75 304 ASP A N 1
ATOM 2340 C CA . ASP A 1 304 ? -15.305 -14.844 -16.031 1 91.75 304 ASP A CA 1
ATOM 2341 C C . ASP A 1 304 ? -15.688 -16.172 -16.672 1 91.75 304 ASP A C 1
ATOM 2343 O O . ASP A 1 304 ? -16.734 -16.281 -17.297 1 91.75 304 ASP A O 1
ATOM 2347 N N . MET A 1 305 ? -14.914 -17.234 -16.547 1 96.56 305 MET A N 1
ATOM 2348 C CA . MET A 1 305 ? -15.242 -18.547 -17.062 1 96.56 305 MET A CA 1
ATOM 2349 C C . MET A 1 305 ? -16.25 -19.25 -16.141 1 96.56 305 MET A C 1
ATOM 2351 O O . MET A 1 305 ? -16.016 -19.375 -14.938 1 96.56 305 MET A O 1
ATOM 2355 N N . ASP A 1 306 ? -17.344 -19.688 -16.719 1 97.31 306 ASP A N 1
ATOM 2356 C CA . ASP A 1 306 ? -18.25 -20.5 -15.906 1 97.31 306 ASP A CA 1
ATOM 2357 C C . ASP A 1 306 ? -17.719 -21.922 -15.727 1 97.31 306 ASP A C 1
ATOM 2359 O O . ASP A 1 306 ? -16.672 -22.266 -16.297 1 97.31 306 ASP A O 1
ATOM 2363 N N . GLU A 1 307 ? -18.328 -22.672 -14.906 1 98.12 307 GLU A N 1
ATOM 2364 C CA . GLU A 1 307 ? -17.844 -24 -14.516 1 98.12 307 GLU A CA 1
ATOM 2365 C C . GLU A 1 307 ? -17.703 -24.906 -15.727 1 98.12 307 GLU A C 1
ATOM 2367 O O . GLU A 1 307 ? -16.656 -25.547 -15.906 1 98.12 307 GLU A O 1
ATOM 2372 N N . GLN A 1 308 ? -18.688 -24.969 -16.594 1 98.38 308 GLN A N 1
ATOM 2373 C CA . GLN A 1 308 ? -18.688 -25.859 -17.75 1 98.38 308 GLN A CA 1
ATOM 2374 C C . GLN A 1 308 ? -17.562 -25.484 -18.719 1 98.38 308 GLN A C 1
ATOM 2376 O O . GLN A 1 308 ? -16.859 -26.359 -19.234 1 98.38 308 GLN A O 1
ATOM 2381 N N . THR A 1 309 ? -17.406 -24.188 -18.953 1 98.12 309 THR A N 1
ATOM 2382 C CA . THR A 1 309 ? -16.344 -23.703 -19.812 1 98.12 309 THR A CA 1
ATOM 2383 C C . THR A 1 309 ? -14.969 -24.047 -19.25 1 98.12 309 THR A C 1
ATOM 2385 O O . THR A 1 309 ? -14.094 -24.531 -19.969 1 98.12 309 THR A O 1
ATOM 2388 N N . ALA A 1 310 ? -14.797 -23.812 -17.953 1 98.12 310 ALA A N 1
ATOM 2389 C CA . ALA A 1 310 ? -13.523 -24.125 -17.297 1 98.12 310 ALA A CA 1
ATOM 2390 C C . ALA A 1 310 ? -13.203 -25.609 -17.406 1 98.12 310 ALA A C 1
ATOM 2392 O O . ALA A 1 310 ? -12.07 -25.984 -17.734 1 98.12 310 ALA A O 1
ATOM 2393 N N . LEU A 1 311 ? -14.234 -26.422 -17.141 1 98.12 311 LEU A N 1
ATOM 2394 C CA . LEU A 1 311 ? -14.039 -27.859 -17.219 1 98.12 311 LEU A CA 1
ATOM 2395 C C . LEU A 1 311 ? -13.703 -28.297 -18.641 1 98.12 311 LEU A C 1
ATOM 2397 O O . LEU A 1 311 ? -12.867 -29.172 -18.844 1 98.12 311 LEU A O 1
ATOM 2401 N N . SER A 1 312 ? -14.344 -27.672 -19.578 1 98.19 312 SER A N 1
ATOM 2402 C CA . SER A 1 312 ? -14.078 -28.016 -20.984 1 98.19 312 SER A CA 1
ATOM 2403 C C . SER A 1 312 ? -12.648 -27.641 -21.375 1 98.19 312 SER A C 1
ATOM 2405 O O . SER A 1 312 ? -12 -28.391 -22.109 1 98.19 312 SER A O 1
ATOM 2407 N N . HIS A 1 313 ? -12.148 -26.469 -20.938 1 97.88 313 HIS A N 1
ATOM 2408 C CA . HIS A 1 313 ? -10.773 -26.078 -21.203 1 97.88 313 HIS A CA 1
ATOM 2409 C C . HIS A 1 313 ? -9.781 -27.016 -20.531 1 97.88 313 HIS A C 1
ATOM 2411 O O . HIS A 1 313 ? -8.797 -27.438 -21.156 1 97.88 313 HIS A O 1
ATOM 2417 N N . VAL A 1 314 ? -10.086 -27.375 -19.297 1 96.94 314 VAL A N 1
ATOM 2418 C CA . VAL A 1 314 ? -9.203 -28.25 -18.516 1 96.94 314 VAL A CA 1
ATOM 2419 C C . VAL A 1 314 ? -9.102 -29.609 -19.203 1 96.94 314 VAL A C 1
ATOM 2421 O O . VAL A 1 314 ? -8.023 -30.219 -19.234 1 96.94 314 VAL A O 1
ATOM 2424 N N . ALA A 1 315 ? -10.156 -30.109 -19.781 1 97 315 ALA A N 1
ATOM 2425 C CA . ALA A 1 315 ? -10.25 -31.438 -20.359 1 97 315 ALA A CA 1
ATOM 2426 C C . ALA A 1 315 ? -9.273 -31.609 -21.516 1 97 315 ALA A C 1
ATOM 2428 O O . ALA A 1 315 ? -8.836 -32.719 -21.828 1 97 315 ALA A O 1
ATOM 2429 N N . VAL A 1 316 ? -8.891 -30.516 -22.094 1 96.31 316 VAL A N 1
ATOM 2430 C CA . VAL A 1 316 ? -8.094 -30.641 -23.312 1 96.31 316 VAL A CA 1
ATOM 2431 C C . VAL A 1 316 ? -6.633 -30.297 -23 1 96.31 316 VAL A C 1
ATOM 2433 O O . VAL A 1 316 ? -5.797 -30.266 -23.922 1 96.31 316 VAL A O 1
ATOM 2436 N N . ILE A 1 317 ? -6.266 -30.016 -21.781 1 96.81 317 ILE A N 1
ATOM 2437 C CA . ILE A 1 317 ? -4.891 -29.688 -21.422 1 96.81 317 ILE A CA 1
ATOM 2438 C C . ILE A 1 317 ? -4.059 -30.969 -21.328 1 96.81 317 ILE A C 1
ATOM 2440 O O . ILE A 1 317 ? -4.301 -31.812 -20.469 1 96.81 317 ILE A O 1
ATOM 2444 N N . PRO A 1 318 ? -3.061 -31.078 -22.188 1 96.31 318 PRO A N 1
ATOM 2445 C CA . PRO A 1 318 ? -2.16 -32.219 -22 1 96.31 318 PRO A CA 1
ATOM 2446 C C . PRO A 1 318 ? -1.462 -32.219 -20.641 1 96.31 318 PRO A C 1
ATOM 2448 O O . PRO A 1 318 ? -1.014 -31.156 -20.188 1 96.31 318 PRO A O 1
ATOM 2451 N N . PRO A 1 319 ? -1.347 -33.344 -20.016 1 94.38 319 PRO A N 1
ATOM 2452 C CA . PRO A 1 319 ? -0.73 -33.438 -18.688 1 94.38 319 PRO A CA 1
ATOM 2453 C C . PRO A 1 319 ? 0.669 -32.812 -18.656 1 94.38 319 PRO A C 1
ATOM 2455 O O . PRO A 1 319 ? 1.061 -32.219 -17.656 1 94.38 319 PRO A O 1
ATOM 2458 N N . GLY A 1 320 ? 1.331 -32.969 -19.734 1 94.06 320 GLY A N 1
ATOM 2459 C CA . GLY A 1 320 ? 2.684 -32.438 -19.797 1 94.06 320 GLY A CA 1
ATOM 2460 C C . GLY A 1 320 ? 2.738 -30.922 -19.672 1 94.06 320 GLY A C 1
ATOM 2461 O O . GLY A 1 320 ? 3.719 -30.375 -19.172 1 94.06 320 GLY A O 1
ATOM 2462 N N . VAL A 1 321 ? 1.702 -30.172 -20.094 1 94.25 321 VAL A N 1
ATOM 2463 C CA . VAL A 1 321 ? 1.645 -28.719 -20.016 1 94.25 321 VAL A CA 1
ATOM 2464 C C . VAL A 1 321 ? 1.627 -28.281 -18.547 1 94.25 321 VAL A C 1
ATOM 2466 O O . VAL A 1 321 ? 2.414 -27.422 -18.156 1 94.25 321 VAL A O 1
ATOM 2469 N N . THR A 1 322 ? 0.77 -28.922 -17.797 1 92.38 322 THR A N 1
ATOM 2470 C CA . THR A 1 322 ? 0.662 -28.578 -16.375 1 92.38 322 THR A CA 1
ATOM 2471 C C . THR A 1 322 ? 1.956 -28.922 -15.648 1 92.38 322 THR A C 1
ATOM 2473 O O . THR A 1 322 ? 2.434 -28.125 -14.828 1 92.38 322 THR A O 1
ATOM 2476 N N . ARG A 1 323 ? 2.566 -29.984 -16 1 90.12 323 ARG A N 1
ATOM 2477 C CA . ARG A 1 323 ? 3.742 -30.484 -15.289 1 90.12 323 ARG A CA 1
ATOM 2478 C C . ARG A 1 323 ? 4.957 -29.609 -15.578 1 90.12 323 ARG A C 1
ATOM 2480 O O . ARG A 1 323 ? 5.895 -29.547 -14.773 1 90.12 323 ARG A O 1
ATOM 2487 N N . GLU A 1 324 ? 4.961 -28.875 -16.625 1 87.19 324 GLU A N 1
ATOM 2488 C CA . GLU A 1 324 ? 6.082 -28.016 -16.969 1 87.19 324 GLU A CA 1
ATOM 2489 C C . GLU A 1 324 ? 6.16 -26.812 -16.031 1 87.19 324 GLU A C 1
ATOM 2491 O O . GLU A 1 324 ? 7.215 -26.188 -15.898 1 87.19 324 GLU A O 1
ATOM 2496 N N . PHE A 1 325 ? 5.039 -26.469 -15.383 1 83.94 325 PHE A N 1
ATOM 2497 C CA . PHE A 1 325 ? 4.98 -25.359 -14.43 1 83.94 325 PHE A CA 1
ATOM 2498 C C . PHE A 1 325 ? 5.527 -25.781 -13.078 1 83.94 325 PHE A C 1
ATOM 2500 O O . PHE A 1 325 ? 5.84 -24.938 -12.234 1 83.94 325 PHE A O 1
ATOM 2507 N N . LEU A 1 326 ? 5.621 -27.109 -12.938 1 92.44 326 LEU A N 1
ATOM 2508 C CA . LEU A 1 326 ? 5.688 -27.609 -11.57 1 92.44 326 LEU A CA 1
ATOM 2509 C C . LEU A 1 326 ? 6.926 -28.469 -11.367 1 92.44 326 LEU A C 1
ATOM 2511 O O . LEU A 1 326 ? 7.277 -29.281 -12.234 1 92.44 326 LEU A O 1
ATOM 2515 N N . LEU A 1 327 ? 7.574 -28.219 -10.258 1 96 327 LEU A N 1
ATOM 2516 C CA . LEU A 1 327 ? 8.281 -29.344 -9.664 1 96 327 LEU A CA 1
ATOM 2517 C C . LEU A 1 327 ? 7.309 -30.281 -8.953 1 96 327 LEU A C 1
ATOM 2519 O O . LEU A 1 327 ? 6.469 -29.828 -8.164 1 96 327 LEU A O 1
ATOM 2523 N N . ASN A 1 328 ? 7.332 -31.547 -9.32 1 97.38 328 ASN A N 1
ATOM 2524 C CA . ASN A 1 328 ? 6.312 -32.406 -8.734 1 97.38 328 ASN A CA 1
ATOM 2525 C C . ASN A 1 328 ? 6.875 -33.781 -8.367 1 97.38 328 ASN A C 1
ATOM 2527 O O . ASN A 1 328 ? 7.738 -34.312 -9.07 1 97.38 328 ASN A O 1
ATOM 2531 N N . GLY A 1 329 ? 6.41 -34.344 -7.266 1 98.12 329 GLY A N 1
ATOM 2532 C CA . GLY A 1 329 ? 6.816 -35.656 -6.781 1 98.12 329 GLY A CA 1
ATOM 2533 C C . GLY A 1 329 ? 7.059 -35.688 -5.285 1 98.12 329 GLY A C 1
ATOM 2534 O O . GLY A 1 329 ? 6.645 -34.781 -4.562 1 98.12 329 GLY A O 1
ATOM 2535 N N . THR A 1 330 ? 7.586 -36.781 -4.879 1 98.12 330 THR A N 1
ATOM 2536 C CA . THR A 1 330 ? 8.062 -36.844 -3.502 1 98.12 330 THR A CA 1
ATOM 2537 C C . THR A 1 330 ? 9.18 -35.844 -3.262 1 98.12 330 THR A C 1
ATOM 2539 O O . THR A 1 330 ? 9.68 -35.219 -4.207 1 98.12 330 THR A O 1
ATOM 2542 N N . SER A 1 331 ? 9.523 -35.656 -1.978 1 98.12 331 SER A N 1
ATOM 2543 C CA . SER A 1 331 ? 10.562 -34.656 -1.647 1 98.12 331 SER A CA 1
ATOM 2544 C C . SER A 1 331 ? 11.852 -34.938 -2.412 1 98.12 331 SER A C 1
ATOM 2546 O O . SER A 1 331 ? 12.453 -34.031 -2.977 1 98.12 331 SER A O 1
ATOM 2548 N N . ASP A 1 332 ? 12.211 -36.188 -2.514 1 97.31 332 ASP A N 1
ATOM 2549 C CA . ASP A 1 332 ? 13.453 -36.562 -3.184 1 97.31 332 ASP A CA 1
ATOM 2550 C C . ASP A 1 332 ? 13.367 -36.281 -4.684 1 97.31 332 ASP A C 1
ATOM 2552 O O . ASP A 1 332 ? 14.336 -35.812 -5.285 1 97.31 332 ASP A O 1
ATOM 2556 N N . GLU A 1 333 ? 12.258 -36.562 -5.266 1 97.38 333 GLU A N 1
ATOM 2557 C CA . GLU A 1 333 ? 12.062 -36.312 -6.691 1 97.38 333 GLU A CA 1
ATOM 2558 C C . GLU A 1 333 ? 12.117 -34.812 -7.012 1 97.38 333 GLU A C 1
ATOM 2560 O O . GLU A 1 333 ? 12.719 -34.406 -8.008 1 97.38 333 GLU A O 1
ATOM 2565 N N . VAL A 1 334 ? 11.445 -34.062 -6.168 1 97.81 334 VAL A N 1
ATOM 2566 C CA . VAL A 1 334 ? 11.422 -32.625 -6.387 1 97.81 334 VAL A CA 1
ATOM 2567 C C . VAL A 1 334 ? 12.828 -32.031 -6.242 1 97.81 334 VAL A C 1
ATOM 2569 O O . VAL A 1 334 ? 13.25 -31.188 -7.027 1 97.81 334 VAL A O 1
ATOM 2572 N N . ILE A 1 335 ? 13.609 -32.469 -5.277 1 96.62 335 ILE A N 1
ATOM 2573 C CA . ILE A 1 335 ? 14.977 -32.031 -5.059 1 96.62 335 ILE A CA 1
ATOM 2574 C C . ILE A 1 335 ? 15.836 -32.344 -6.281 1 96.62 335 ILE A C 1
ATOM 2576 O O . ILE A 1 335 ? 16.641 -31.531 -6.723 1 96.62 335 ILE A O 1
ATOM 2580 N N . GLN A 1 336 ? 15.617 -33.562 -6.832 1 95.5 336 GLN A N 1
ATOM 2581 C CA . GLN A 1 336 ? 16.344 -33.969 -8.031 1 95.5 336 GLN A CA 1
ATOM 2582 C C . GLN A 1 336 ? 15.992 -33.062 -9.219 1 95.5 336 GLN A C 1
ATOM 2584 O O . GLN A 1 336 ? 16.875 -32.688 -9.992 1 95.5 336 GLN A O 1
ATOM 2589 N N . GLN A 1 337 ? 14.734 -32.812 -9.367 1 94.75 337 GLN A N 1
ATOM 2590 C CA . GLN A 1 337 ? 14.289 -31.906 -10.43 1 94.75 337 GLN A CA 1
ATOM 2591 C C . GLN A 1 337 ? 14.906 -30.516 -10.273 1 94.75 337 GLN A C 1
ATOM 2593 O O . GLN A 1 337 ? 15.383 -29.922 -11.25 1 94.75 337 GLN A O 1
ATOM 2598 N N . ALA A 1 338 ? 14.891 -30.016 -9.031 1 93.94 338 ALA A N 1
ATOM 2599 C CA . ALA A 1 338 ? 15.445 -28.703 -8.758 1 93.94 338 ALA A CA 1
ATOM 2600 C C . ALA A 1 338 ? 16.953 -28.672 -9.031 1 93.94 338 ALA A C 1
ATOM 2602 O O . ALA A 1 338 ? 17.484 -27.641 -9.477 1 93.94 338 ALA A O 1
ATOM 2603 N N . ALA A 1 339 ? 17.578 -29.719 -8.773 1 90.12 339 ALA A N 1
ATOM 2604 C CA . ALA A 1 339 ? 19.016 -29.812 -8.977 1 90.12 339 ALA A CA 1
ATOM 2605 C C . ALA A 1 339 ? 19.375 -29.594 -10.445 1 90.12 339 ALA A C 1
ATOM 2607 O O . ALA A 1 339 ? 20.484 -29.141 -10.758 1 90.12 339 ALA A O 1
ATOM 2608 N N . GLN A 1 340 ? 18.469 -29.906 -11.336 1 89.88 340 GLN A N 1
ATOM 2609 C CA . GLN A 1 340 ? 18.719 -29.719 -12.766 1 89.88 340 GLN A CA 1
ATOM 2610 C C . GLN A 1 340 ? 18.812 -28.234 -13.109 1 89.88 340 GLN A C 1
ATOM 2612 O O . GLN A 1 340 ? 19.328 -27.875 -14.172 1 89.88 340 GLN A O 1
ATOM 2617 N N . TRP A 1 341 ? 18.312 -27.422 -12.227 1 92.44 341 TRP A N 1
ATOM 2618 C CA . TRP A 1 341 ? 18.328 -25.984 -12.445 1 92.44 341 TRP A CA 1
ATOM 2619 C C . TRP A 1 341 ? 19.609 -25.359 -11.883 1 92.44 341 TRP A C 1
ATOM 2621 O O . TRP A 1 341 ? 19.891 -24.188 -12.141 1 92.44 341 TRP A O 1
ATOM 2631 N N . ARG A 1 342 ? 20.453 -26.031 -11.188 1 89 342 ARG A N 1
ATOM 2632 C CA . ARG A 1 342 ? 21.562 -25.5 -10.406 1 89 342 ARG A CA 1
ATOM 2633 C C . ARG A 1 342 ? 22.609 -24.875 -11.312 1 89 342 ARG A C 1
ATOM 2635 O O . ARG A 1 342 ? 23.406 -24.031 -10.875 1 89 342 ARG A O 1
ATOM 2642 N N . ASP A 1 343 ? 22.641 -25.312 -12.523 1 89.69 343 ASP A N 1
ATOM 2643 C CA . ASP A 1 343 ? 23.672 -24.797 -13.422 1 89.69 343 ASP A CA 1
ATOM 2644 C C . ASP A 1 343 ? 23.297 -23.391 -13.922 1 89.69 343 ASP A C 1
ATOM 2646 O O . ASP A 1 343 ? 24.172 -22.641 -14.367 1 89.69 343 ASP A O 1
ATOM 2650 N N . CYS A 1 344 ? 22.016 -23.062 -13.828 1 93 344 CYS A N 1
ATOM 2651 C CA . CYS A 1 344 ? 21.641 -21.797 -14.422 1 93 344 CYS A CA 1
ATOM 2652 C C . CYS A 1 344 ? 20.922 -20.906 -13.414 1 93 344 CYS A C 1
ATOM 2654 O O . CYS A 1 344 ? 20.719 -19.719 -13.664 1 93 344 CYS A O 1
ATOM 2656 N N . VAL A 1 345 ? 20.547 -21.406 -12.312 1 95.38 345 VAL A N 1
ATOM 2657 C CA . VAL A 1 345 ? 19.812 -20.641 -11.305 1 95.38 345 VAL A CA 1
ATOM 2658 C C . VAL A 1 345 ? 20.562 -20.688 -9.977 1 95.38 345 VAL A C 1
ATOM 2660 O O . VAL A 1 345 ? 21.094 -21.734 -9.594 1 95.38 345 VAL A O 1
ATOM 2663 N N . ARG A 1 346 ? 20.562 -19.562 -9.273 1 95.62 346 ARG A N 1
ATOM 2664 C CA . ARG A 1 346 ? 21.25 -19.469 -7.98 1 95.62 346 ARG A CA 1
ATOM 2665 C C . ARG A 1 346 ? 20.25 -19.203 -6.859 1 95.62 346 ARG A C 1
ATOM 2667 O O . ARG A 1 346 ? 20.578 -19.391 -5.68 1 95.62 346 ARG A O 1
ATOM 2674 N N . TYR A 1 347 ? 19.078 -18.766 -7.195 1 97.25 347 TYR A N 1
ATOM 2675 C CA . TYR A 1 347 ? 18.047 -18.422 -6.23 1 97.25 347 TYR A CA 1
ATOM 2676 C C . TYR A 1 347 ? 16.688 -18.922 -6.684 1 97.25 347 TYR A C 1
ATOM 2678 O O . TYR A 1 347 ? 16.188 -18.516 -7.73 1 97.25 347 TYR A O 1
ATOM 2686 N N . MET A 1 348 ? 16.125 -19.844 -5.91 1 96.88 348 MET A N 1
ATOM 2687 C CA . MET A 1 348 ? 14.828 -20.406 -6.27 1 96.88 348 MET A CA 1
ATOM 2688 C C . MET A 1 348 ? 13.773 -20.078 -5.223 1 96.88 348 MET A C 1
ATOM 2690 O O . MET A 1 348 ? 13.953 -20.375 -4.039 1 96.88 348 MET A O 1
ATOM 2694 N N . VAL A 1 349 ? 12.727 -19.422 -5.633 1 98 349 VAL A N 1
ATOM 2695 C CA . VAL A 1 349 ? 11.578 -19.141 -4.773 1 98 349 VAL A CA 1
ATOM 2696 C C . VAL A 1 349 ? 10.484 -20.172 -5.035 1 98 349 VAL A C 1
ATOM 2698 O O . VAL A 1 349 ? 9.969 -20.281 -6.148 1 98 349 VAL A O 1
ATOM 2701 N N . LEU A 1 350 ? 10.109 -20.922 -4.008 1 97.88 350 LEU A N 1
ATOM 2702 C CA . LEU A 1 350 ? 9.172 -22.016 -4.164 1 97.88 350 LEU A CA 1
ATOM 2703 C C . LEU A 1 350 ? 7.805 -21.656 -3.59 1 97.88 350 LEU A C 1
ATOM 2705 O O . LEU A 1 350 ? 7.715 -21.078 -2.504 1 97.88 350 LEU A O 1
ATOM 2709 N N . VAL A 1 351 ? 6.797 -21.984 -4.316 1 98 351 VAL A N 1
ATOM 2710 C CA . VAL A 1 351 ? 5.41 -21.828 -3.877 1 98 351 VAL A CA 1
ATOM 2711 C C . VAL A 1 351 ? 4.75 -23.203 -3.799 1 98 351 VAL A C 1
ATOM 2713 O O . VAL A 1 351 ? 4.633 -23.906 -4.809 1 98 351 VAL A O 1
ATOM 2716 N N . ASN A 1 352 ? 4.309 -23.609 -2.668 1 98.25 352 ASN A N 1
ATOM 2717 C CA . ASN A 1 352 ? 3.625 -24.875 -2.48 1 98.25 352 ASN A CA 1
ATOM 2718 C C . ASN A 1 352 ? 2.162 -24.797 -2.914 1 98.25 352 ASN A C 1
ATOM 2720 O O . ASN A 1 352 ? 1.347 -24.156 -2.248 1 98.25 352 ASN A O 1
ATOM 2724 N N . VAL A 1 353 ? 1.844 -25.484 -3.979 1 97.12 353 VAL A N 1
ATOM 2725 C CA . VAL A 1 353 ? 0.469 -25.438 -4.465 1 97.12 353 VAL A CA 1
ATOM 2726 C C . VAL A 1 353 ? -0.178 -26.812 -4.332 1 97.12 353 VAL A C 1
ATOM 2728 O O . VAL A 1 353 ? -1.187 -27.094 -4.98 1 97.12 353 VAL A O 1
ATOM 2731 N N . SER A 1 354 ? 0.354 -27.641 -3.461 1 97.94 354 SER A N 1
ATOM 2732 C CA . SER A 1 354 ? -0.121 -29.016 -3.277 1 97.94 354 SER A CA 1
ATOM 2733 C C . SER A 1 354 ? -1.535 -29.031 -2.707 1 97.94 354 SER A C 1
ATOM 2735 O O . SER A 1 354 ? -2.23 -30.047 -2.797 1 97.94 354 SER A O 1
ATOM 2737 N N . PHE A 1 355 ? -1.959 -27.938 -2.16 1 95.44 355 PHE A N 1
ATOM 2738 C CA . PHE A 1 355 ? -3.271 -27.891 -1.525 1 95.44 355 PHE A CA 1
ATOM 2739 C C . PHE A 1 355 ? -4.371 -27.75 -2.568 1 95.44 355 PHE A C 1
ATOM 2741 O O . PHE A 1 355 ? -5.555 -27.922 -2.264 1 95.44 355 PHE A O 1
ATOM 2748 N N . LEU A 1 356 ? -4.039 -27.469 -3.812 1 96.06 356 LEU A N 1
ATOM 2749 C CA . LEU A 1 356 ? -5.016 -27.312 -4.883 1 96.06 356 LEU A CA 1
ATOM 2750 C C . LEU A 1 356 ? -5.477 -28.672 -5.406 1 96.06 356 LEU A C 1
ATOM 2752 O O . LEU A 1 356 ? -5.344 -28.953 -6.594 1 96.06 356 LEU A O 1
ATOM 2756 N N . GLN A 1 357 ? -5.992 -29.484 -4.551 1 97.56 357 GLN A N 1
ATOM 2757 C CA . GLN A 1 357 ? -6.492 -30.812 -4.848 1 97.56 357 GLN A CA 1
ATOM 2758 C C . GLN A 1 357 ? -7.777 -31.109 -4.082 1 97.56 357 GLN A C 1
ATOM 2760 O O . GLN A 1 357 ? -8.156 -30.359 -3.18 1 97.56 357 GLN A O 1
ATOM 2765 N N . ARG A 1 358 ? -8.414 -32.25 -4.406 1 97.38 358 ARG A N 1
ATOM 2766 C CA . ARG A 1 358 ? -9.719 -32.594 -3.861 1 97.38 358 ARG A CA 1
ATOM 2767 C C . ARG A 1 358 ? -9.625 -32.938 -2.377 1 97.38 358 ARG A C 1
ATOM 2769 O O . ARG A 1 358 ? -10.508 -32.562 -1.596 1 97.38 358 ARG A O 1
ATOM 2776 N N . ASN A 1 359 ? -8.555 -33.531 -2 1 97.25 359 ASN A N 1
ATOM 2777 C CA . ASN A 1 359 ? -8.422 -34.062 -0.645 1 97.25 359 ASN A CA 1
ATOM 2778 C C . ASN A 1 359 ? -7.711 -33.062 0.271 1 97.25 359 ASN A C 1
ATOM 2780 O O . ASN A 1 359 ? -6.492 -32.906 0.179 1 97.25 359 ASN A O 1
ATOM 2784 N N . LEU A 1 360 ? -8.383 -32.5 1.198 1 96.88 360 LEU A N 1
ATOM 2785 C CA . LEU A 1 360 ? -7.828 -31.484 2.098 1 96.88 360 LEU A CA 1
ATOM 2786 C C . LEU A 1 360 ? -6.715 -32.062 2.955 1 96.88 360 LEU A C 1
ATOM 2788 O O . LEU A 1 360 ? -5.672 -31.438 3.143 1 96.88 360 LEU A O 1
ATOM 2792 N N . ARG A 1 361 ? -6.938 -33.188 3.486 1 97.38 361 ARG A N 1
ATOM 2793 C CA . ARG A 1 361 ? -5.957 -33.844 4.363 1 97.38 361 ARG A CA 1
ATOM 2794 C C . ARG A 1 361 ? -4.633 -34.031 3.643 1 97.38 361 ARG A C 1
ATOM 2796 O O . ARG A 1 361 ? -3.568 -33.75 4.184 1 97.38 361 ARG A O 1
ATOM 2803 N N . LYS A 1 362 ? -4.684 -34.594 2.445 1 97.31 362 LYS A N 1
ATOM 2804 C CA . LYS A 1 362 ? -3.467 -34.812 1.67 1 97.31 362 LYS A CA 1
ATOM 2805 C C . LYS A 1 362 ? -2.779 -33.5 1.336 1 97.31 362 LYS A C 1
ATOM 2807 O O . LYS A 1 362 ? -1.549 -33.406 1.319 1 97.31 362 LYS A O 1
ATOM 2812 N N . GLY A 1 363 ? -3.592 -32.469 1.067 1 96.75 363 GLY A N 1
ATOM 2813 C CA . GLY A 1 363 ? -3.035 -31.156 0.859 1 96.75 363 GLY A CA 1
ATOM 2814 C C . GLY A 1 363 ? -2.285 -30.625 2.068 1 96.75 363 GLY A C 1
ATOM 2815 O O . GLY A 1 363 ? -1.159 -30.141 1.942 1 96.75 363 GLY A O 1
ATOM 2816 N N . LEU A 1 364 ? -2.873 -30.766 3.225 1 96.19 364 LEU A N 1
ATOM 2817 C CA . LEU A 1 364 ? -2.258 -30.297 4.461 1 96.19 364 LEU A CA 1
ATOM 2818 C C . LEU A 1 364 ? -1.008 -31.109 4.789 1 96.19 364 LEU A C 1
ATOM 2820 O O . LEU A 1 364 ? -0.01 -30.547 5.254 1 96.19 364 LEU A O 1
ATOM 2824 N N . MET A 1 365 ? -1.027 -32.344 4.496 1 97.06 365 MET A N 1
ATOM 2825 C CA . MET A 1 365 ? 0.085 -33.25 4.809 1 97.06 365 MET A CA 1
ATOM 2826 C C . MET A 1 365 ? 1.278 -32.969 3.9 1 97.06 365 MET A C 1
ATOM 2828 O O . MET A 1 365 ? 2.4 -33.375 4.199 1 97.06 365 MET A O 1
ATOM 2832 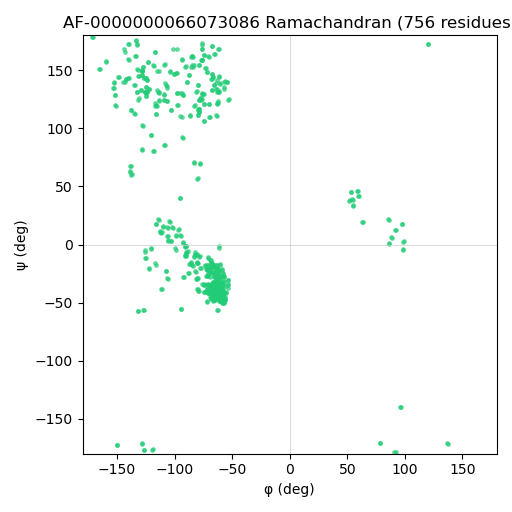N N . SER A 1 366 ? 1.063 -32.281 2.795 1 98 366 SER A N 1
ATOM 2833 C CA . SER A 1 366 ? 2.139 -31.969 1.858 1 98 366 SER A CA 1
ATOM 2834 C C . SER A 1 366 ? 3.129 -30.969 2.463 1 98 366 SER A C 1
ATOM 2836 O O . SER A 1 366 ? 4.234 -30.797 1.945 1 98 366 SER A O 1
ATOM 2838 N N . VAL A 1 367 ? 2.807 -30.328 3.561 1 97.88 367 VAL A N 1
ATOM 2839 C CA . VAL A 1 367 ? 3.664 -29.328 4.203 1 97.88 367 VAL A CA 1
ATOM 2840 C C . VAL A 1 367 ? 4.957 -30 4.676 1 97.88 367 VAL A C 1
ATOM 2842 O O . VAL A 1 367 ? 6.035 -29.406 4.586 1 97.88 367 VAL A O 1
ATOM 2845 N N . LYS A 1 368 ? 4.84 -31.203 5.168 1 97.69 368 LYS A N 1
ATOM 2846 C CA . LYS A 1 368 ? 6.012 -31.906 5.68 1 97.69 368 LYS A CA 1
ATOM 2847 C C . LYS A 1 368 ? 7.023 -32.156 4.57 1 97.69 368 LYS A C 1
ATOM 2849 O O . LYS A 1 368 ? 8.188 -31.781 4.684 1 97.69 368 LYS A O 1
ATOM 2854 N N . PRO A 1 369 ? 6.609 -32.844 3.469 1 98.5 369 PRO A N 1
ATOM 2855 C CA . PRO A 1 369 ? 7.594 -33 2.398 1 98.5 369 PRO A CA 1
ATOM 2856 C C . PRO A 1 369 ? 8.047 -31.672 1.805 1 98.5 369 PRO A C 1
ATOM 2858 O O . PRO A 1 369 ? 9.195 -31.547 1.37 1 98.5 369 PRO A O 1
ATOM 2861 N N . PHE A 1 370 ? 7.246 -30.672 1.725 1 98.44 370 PHE A N 1
ATOM 2862 C CA . PHE A 1 370 ? 7.656 -29.375 1.224 1 98.44 370 PHE A CA 1
ATOM 2863 C C . PHE A 1 370 ? 8.766 -28.781 2.088 1 98.44 370 PHE A C 1
ATOM 2865 O O . PHE A 1 370 ? 9.742 -28.234 1.569 1 98.44 370 PHE A O 1
ATOM 2872 N N . ASN A 1 371 ? 8.594 -28.859 3.418 1 98 371 ASN A N 1
ATOM 2873 C CA . ASN A 1 371 ? 9.617 -28.375 4.332 1 98 371 ASN A CA 1
ATOM 2874 C C . ASN A 1 371 ? 10.945 -29.094 4.121 1 98 371 ASN A C 1
ATOM 2876 O O . ASN A 1 371 ? 12.008 -28.484 4.176 1 98 371 ASN A O 1
ATOM 2880 N N . LYS A 1 372 ? 10.859 -30.359 3.857 1 97.5 372 LYS A N 1
ATOM 2881 C CA . LYS A 1 372 ? 12.07 -31.109 3.557 1 97.5 372 LYS A CA 1
ATOM 2882 C C . LYS A 1 372 ? 12.727 -30.609 2.273 1 97.5 372 LYS A C 1
ATOM 2884 O O . LYS A 1 372 ? 13.953 -30.469 2.211 1 97.5 372 LYS A O 1
ATOM 2889 N N . ILE A 1 373 ? 11.922 -30.328 1.265 1 97.75 373 ILE A N 1
ATOM 2890 C CA . ILE A 1 373 ? 12.422 -29.828 -0.014 1 97.75 373 ILE A CA 1
ATOM 2891 C C . ILE A 1 373 ? 13.188 -28.531 0.203 1 97.75 373 ILE A C 1
ATOM 2893 O O . ILE A 1 373 ? 14.336 -28.391 -0.229 1 97.75 373 ILE A O 1
ATOM 2897 N N . VAL A 1 374 ? 12.57 -27.625 0.903 1 96.5 374 VAL A N 1
ATOM 2898 C CA . VAL A 1 374 ? 13.141 -26.297 1.107 1 96.5 374 VAL A CA 1
ATOM 2899 C C . VAL A 1 374 ? 14.438 -26.406 1.901 1 96.5 374 VAL A C 1
ATOM 2901 O O . VAL A 1 374 ? 15.438 -25.766 1.569 1 96.5 374 VAL A O 1
ATOM 2904 N N . ARG A 1 375 ? 14.5 -27.219 2.887 1 94.44 375 ARG A N 1
ATOM 2905 C CA . ARG A 1 375 ? 15.672 -27.406 3.736 1 94.44 375 ARG A CA 1
ATOM 2906 C C . ARG A 1 375 ? 16.828 -28.031 2.953 1 94.44 375 ARG A C 1
ATOM 2908 O O . ARG A 1 375 ? 17.969 -27.609 3.094 1 94.44 375 ARG A O 1
ATOM 2915 N N . GLU A 1 376 ? 16.484 -28.984 2.188 1 94.56 376 GLU A N 1
ATOM 2916 C CA . GLU A 1 376 ? 17.531 -29.719 1.47 1 94.56 376 GLU A CA 1
ATOM 2917 C C . GLU A 1 376 ? 18.078 -28.891 0.302 1 94.56 376 GLU A C 1
ATOM 2919 O O . GLU A 1 376 ? 19.25 -29 -0.039 1 94.56 376 GLU A O 1
ATOM 2924 N N . LEU A 1 377 ? 17.234 -28.125 -0.322 1 93.69 377 LEU A N 1
ATOM 2925 C CA . LEU A 1 377 ? 17.688 -27.297 -1.429 1 93.69 377 LEU A CA 1
ATOM 2926 C C . LEU A 1 377 ? 18.688 -26.25 -0.945 1 93.69 377 LEU A C 1
ATOM 2928 O O . LEU A 1 377 ? 19.594 -25.875 -1.684 1 93.69 377 LEU A O 1
ATOM 2932 N N . LYS A 1 378 ? 18.547 -25.844 0.22 1 87.56 378 LYS A N 1
ATOM 2933 C CA . LYS A 1 378 ? 19.453 -24.844 0.778 1 87.56 378 LYS A CA 1
ATOM 2934 C C . LYS A 1 378 ? 20.859 -25.438 0.955 1 87.56 378 LYS A C 1
ATOM 2936 O O . LYS A 1 378 ? 21.828 -24.688 1.037 1 87.56 378 LYS A O 1
ATOM 2941 N N . LYS A 1 379 ? 20.984 -26.734 0.986 1 83.31 379 LYS A N 1
ATOM 2942 C CA . LYS A 1 379 ? 22.266 -27.391 1.204 1 83.31 379 LYS A CA 1
ATOM 2943 C C . LYS A 1 379 ? 22.969 -27.672 -0.119 1 83.31 379 LYS A C 1
ATOM 2945 O O . LYS A 1 379 ? 24.109 -28.125 -0.133 1 83.31 379 LYS A O 1
ATOM 2950 N N . LEU A 1 380 ? 22.219 -27.438 -1.162 1 77.81 380 LEU A N 1
ATOM 2951 C CA . LEU A 1 380 ? 22.828 -27.672 -2.461 1 77.81 380 LEU A CA 1
ATOM 2952 C C . LEU A 1 380 ? 23.891 -26.625 -2.764 1 77.81 380 LEU A C 1
ATOM 2954 O O . LEU A 1 380 ? 23.703 -25.438 -2.459 1 77.81 380 LEU A O 1
ATOM 2958 N N . MET B 1 1 ? -21.531 3.805 23.109 1 37.75 1 MET B N 1
ATOM 2959 C CA . MET B 1 1 ? -20.547 4.516 23.922 1 37.75 1 MET B CA 1
ATOM 2960 C C . MET B 1 1 ? -20.469 5.984 23.516 1 37.75 1 MET B C 1
ATOM 2962 O O . MET B 1 1 ? -20.016 6.316 22.422 1 37.75 1 MET B O 1
ATOM 2966 N N . THR B 1 2 ? -21.359 6.766 24.062 1 53.97 2 THR B N 1
ATOM 2967 C CA . THR B 1 2 ? -21.859 8.133 23.922 1 53.97 2 THR B CA 1
ATOM 2968 C C . THR B 1 2 ? -20.75 9.141 24.188 1 53.97 2 THR B C 1
ATOM 2970 O O . THR B 1 2 ? -20.969 10.352 24.078 1 53.97 2 THR B O 1
ATOM 2973 N N . GLY B 1 3 ? -19.469 8.703 24.578 1 75.62 3 GLY B N 1
ATOM 2974 C CA . GLY B 1 3 ? -18.516 9.711 25.031 1 75.62 3 GLY B CA 1
ATOM 2975 C C . GLY B 1 3 ? -17.609 10.219 23.938 1 75.62 3 GLY B C 1
ATOM 2976 O O . GLY B 1 3 ? -17.609 9.68 22.828 1 75.62 3 GLY B O 1
ATOM 2977 N N . PHE B 1 4 ? -17.031 11.367 24.109 1 90.44 4 PHE B N 1
ATOM 2978 C CA . PHE B 1 4 ? -16.047 12.008 23.25 1 90.44 4 PHE B CA 1
ATOM 2979 C C . PHE B 1 4 ? -14.875 11.07 22.969 1 90.44 4 PHE B C 1
ATOM 2981 O O . PHE B 1 4 ? -14.328 10.461 23.875 1 90.44 4 PHE B O 1
ATOM 2988 N N . ARG B 1 5 ? -14.594 10.844 21.766 1 96.5 5 ARG B N 1
ATOM 2989 C CA . ARG B 1 5 ? -13.531 9.93 21.359 1 96.5 5 ARG B CA 1
ATOM 2990 C C . ARG B 1 5 ? -12.305 10.703 20.891 1 96.5 5 ARG B C 1
ATOM 2992 O O . ARG B 1 5 ? -12.43 11.789 20.312 1 96.5 5 ARG B O 1
ATOM 2999 N N . VAL B 1 6 ? -11.156 10.078 21.125 1 97.5 6 VAL B N 1
ATOM 3000 C CA . VAL B 1 6 ? -9.898 10.758 20.812 1 97.5 6 VAL B CA 1
ATOM 3001 C C . VAL B 1 6 ? -8.984 9.812 20.031 1 97.5 6 VAL B C 1
ATOM 3003 O O . VAL B 1 6 ? -8.859 8.633 20.375 1 97.5 6 VAL B O 1
ATOM 3006 N N . GLY B 1 7 ? -8.445 10.281 18.969 1 98.25 7 GLY B N 1
ATOM 3007 C CA . GLY B 1 7 ? -7.391 9.609 18.234 1 98.25 7 GLY B CA 1
ATOM 3008 C C . GLY B 1 7 ? -6.09 10.391 18.203 1 98.25 7 GLY B C 1
ATOM 3009 O O . GLY B 1 7 ? -6.066 11.578 18.562 1 98.25 7 GLY B O 1
ATOM 3010 N N . VAL B 1 8 ? -5.039 9.734 17.812 1 98.69 8 VAL B N 1
ATOM 3011 C CA . VAL B 1 8 ? -3.73 10.367 17.672 1 98.69 8 VAL B CA 1
ATOM 3012 C C . VAL B 1 8 ? -3.186 10.133 16.266 1 98.69 8 VAL B C 1
ATOM 3014 O O . VAL B 1 8 ? -3.248 9.008 15.75 1 98.69 8 VAL B O 1
ATOM 3017 N N . GLY B 1 9 ? -2.742 11.172 15.664 1 98.56 9 GLY B N 1
ATOM 3018 C CA . GLY B 1 9 ? -2.119 11.094 14.352 1 98.56 9 GLY B CA 1
ATOM 3019 C C . GLY B 1 9 ? -0.604 11.133 14.406 1 98.56 9 GLY B C 1
ATOM 3020 O O . GLY B 1 9 ? -0.026 11.812 15.258 1 98.56 9 GLY B O 1
ATOM 3021 N N . ASP B 1 10 ? 0.002 10.43 13.492 1 98.38 10 ASP B N 1
ATOM 3022 C CA . ASP B 1 10 ? 1.448 10.375 13.305 1 98.38 10 ASP B CA 1
ATOM 3023 C C . ASP B 1 10 ? 1.826 10.758 11.867 1 98.38 10 ASP B C 1
ATOM 3025 O O . ASP B 1 10 ? 1.126 10.398 10.922 1 98.38 10 ASP B O 1
ATOM 3029 N N . GLY B 1 11 ? 2.945 11.461 11.711 1 97.38 11 GLY B N 1
ATOM 3030 C CA . GLY B 1 11 ? 3.361 11.883 10.383 1 97.38 11 GLY B CA 1
ATOM 3031 C C . GLY B 1 11 ? 4.172 10.828 9.648 1 97.38 11 GLY B C 1
ATOM 3032 O O . GLY B 1 11 ? 4.422 10.953 8.453 1 97.38 11 GLY B O 1
ATOM 3033 N N . ILE B 1 12 ? 4.676 9.852 10.266 1 98.25 12 ILE B N 1
ATOM 3034 C CA . ILE B 1 12 ? 5.438 8.688 9.836 1 98.25 12 ILE B CA 1
ATOM 3035 C C . ILE B 1 12 ? 6.656 9.133 9.031 1 98.25 12 ILE B C 1
ATOM 3037 O O . ILE B 1 12 ? 6.934 8.578 7.961 1 98.25 12 ILE B O 1
ATOM 3041 N N . PRO B 1 13 ? 7.336 10.203 9.383 1 97.62 13 PRO B N 1
ATOM 3042 C CA . PRO B 1 13 ? 8.633 10.461 8.75 1 97.62 13 PRO B CA 1
ATOM 3043 C C . PRO B 1 13 ? 9.688 9.422 9.117 1 97.62 13 PRO B C 1
ATOM 3045 O O . PRO B 1 13 ? 9.703 8.922 10.25 1 97.62 13 PRO B O 1
ATOM 3048 N N . ALA B 1 14 ? 10.539 9.094 8.203 1 98.25 14 ALA B N 1
ATOM 3049 C CA . ALA B 1 14 ? 11.688 8.266 8.562 1 98.25 14 ALA B CA 1
ATOM 3050 C C . ALA B 1 14 ? 12.586 8.984 9.57 1 98.25 14 ALA B C 1
ATOM 3052 O O . ALA B 1 14 ? 13.055 10.094 9.312 1 98.25 14 ALA B O 1
ATOM 3053 N N . ALA B 1 15 ? 12.789 8.375 10.695 1 97.62 15 ALA B N 1
ATOM 3054 C CA . ALA B 1 15 ? 13.508 9.016 11.789 1 97.62 15 ALA B CA 1
ATOM 3055 C C . ALA B 1 15 ? 14.773 8.234 12.148 1 97.62 15 ALA B C 1
ATOM 3057 O O . ALA B 1 15 ? 15.172 7.32 11.422 1 97.62 15 ALA B O 1
ATOM 3058 N N . ARG B 1 16 ? 15.445 8.68 13.164 1 95.81 16 ARG B N 1
ATOM 3059 C CA . ARG B 1 16 ? 16.594 8.008 13.758 1 95.81 16 ARG B CA 1
ATOM 3060 C C . ARG B 1 16 ? 16.297 7.562 15.18 1 95.81 16 ARG B C 1
ATOM 3062 O O . ARG B 1 16 ? 15.523 8.203 15.891 1 95.81 16 ARG B O 1
ATOM 3069 N N . PRO B 1 17 ? 16.953 6.465 15.539 1 95.69 17 PRO B N 1
ATOM 3070 C CA . PRO B 1 17 ? 17.984 5.699 14.828 1 95.69 17 PRO B CA 1
ATOM 3071 C C . PRO B 1 17 ? 17.391 4.75 13.789 1 95.69 17 PRO B C 1
ATOM 3073 O O . PRO B 1 17 ? 18.078 4.348 12.844 1 95.69 17 PRO B O 1
ATOM 3076 N N . ALA B 1 18 ? 16.188 4.301 14.062 1 96.19 18 ALA B N 1
ATOM 3077 C CA . ALA B 1 18 ? 15.484 3.52 13.047 1 96.19 18 ALA B CA 1
ATOM 3078 C C . ALA B 1 18 ? 14.336 4.316 12.445 1 96.19 18 ALA B C 1
ATOM 3080 O O . ALA B 1 18 ? 13.773 5.203 13.094 1 96.19 18 ALA B O 1
ATOM 3081 N N . ALA B 1 19 ? 13.977 3.98 11.273 1 97.5 19 ALA B N 1
ATOM 3082 C CA . ALA B 1 19 ? 13.008 4.766 10.516 1 97.5 19 ALA B CA 1
ATOM 3083 C C . ALA B 1 19 ? 11.688 4.879 11.266 1 97.5 19 ALA B C 1
ATOM 3085 O O . ALA B 1 19 ? 11.031 5.926 11.234 1 97.5 19 ALA B O 1
ATOM 3086 N N . GLU B 1 20 ? 11.32 3.797 11.969 1 97.31 20 GLU B N 1
ATOM 3087 C CA . GLU B 1 20 ? 9.992 3.764 12.57 1 97.31 20 GLU B CA 1
ATOM 3088 C C . GLU B 1 20 ? 10.047 4.137 14.055 1 97.31 20 GLU B C 1
ATOM 3090 O O . GLU B 1 20 ? 9.047 4.016 14.766 1 97.31 20 GLU B O 1
ATOM 3095 N N . THR B 1 21 ? 11.203 4.594 14.57 1 96.75 21 THR B N 1
ATOM 3096 C CA . THR B 1 21 ? 11.422 4.836 15.992 1 96.75 21 THR B CA 1
ATOM 3097 C C . THR B 1 21 ? 10.375 5.805 16.547 1 96.75 21 THR B C 1
ATOM 3099 O O . THR B 1 21 ? 9.734 5.523 17.562 1 96.75 21 THR B O 1
ATOM 3102 N N . MET B 1 22 ? 10.141 6.902 15.859 1 96.69 22 MET B N 1
ATOM 3103 C CA . MET B 1 22 ? 9.227 7.922 16.359 1 96.69 22 MET B CA 1
ATOM 3104 C C . MET B 1 22 ? 7.777 7.453 16.266 1 96.69 22 MET B C 1
ATOM 3106 O O . MET B 1 22 ? 6.977 7.703 17.172 1 96.69 22 MET B O 1
ATOM 3110 N N . THR B 1 23 ? 7.457 6.789 15.164 1 97.88 23 THR B N 1
ATOM 3111 C CA . THR B 1 23 ? 6.109 6.254 15.008 1 97.88 23 THR B CA 1
ATOM 3112 C C . THR B 1 23 ? 5.805 5.223 16.094 1 97.88 23 THR B C 1
ATOM 3114 O O . THR B 1 23 ? 4.711 5.211 16.656 1 97.88 23 THR B O 1
ATOM 3117 N N . ARG B 1 24 ? 6.785 4.367 16.422 1 96.88 24 ARG B N 1
ATOM 3118 C CA . ARG B 1 24 ? 6.613 3.369 17.469 1 96.88 24 ARG B CA 1
ATOM 3119 C C . ARG B 1 24 ? 6.383 4.035 18.828 1 96.88 24 ARG B C 1
ATOM 3121 O O . ARG B 1 24 ? 5.504 3.625 19.594 1 96.88 24 ARG B O 1
ATOM 3128 N N . ALA B 1 25 ? 7.148 5.047 19.094 1 97 25 ALA B N 1
ATOM 3129 C CA . ALA B 1 25 ? 7.008 5.77 20.359 1 97 25 ALA B CA 1
ATOM 3130 C C . ALA B 1 25 ? 5.629 6.414 20.469 1 97 25 ALA B C 1
ATOM 3132 O O . ALA B 1 25 ? 4.988 6.344 21.516 1 97 25 ALA B O 1
ATOM 3133 N N . ASN B 1 26 ? 5.219 7.059 19.391 1 97.69 26 ASN B N 1
ATOM 3134 C CA . ASN B 1 26 ? 3.912 7.707 19.391 1 97.69 26 ASN B CA 1
ATOM 3135 C C . ASN B 1 26 ? 2.783 6.695 19.547 1 97.69 26 ASN B C 1
ATOM 3137 O O . ASN B 1 26 ? 1.819 6.941 20.281 1 97.69 26 ASN B O 1
ATOM 3141 N N . TYR B 1 27 ? 2.898 5.566 18.875 1 98 27 TYR B N 1
ATOM 3142 C CA . TYR B 1 27 ? 1.902 4.508 18.984 1 98 27 TYR B CA 1
ATOM 3143 C C . TYR B 1 27 ? 1.82 3.986 20.422 1 98 27 TYR B C 1
ATOM 3145 O O . TYR B 1 27 ? 0.726 3.812 20.969 1 98 27 TYR B O 1
ATOM 3153 N N . LEU B 1 28 ? 2.965 3.674 21.031 1 97 28 LEU B N 1
ATOM 3154 C CA . LEU B 1 28 ? 2.99 3.182 22.406 1 97 28 LEU B CA 1
ATOM 3155 C C . LEU B 1 28 ? 2.381 4.203 23.359 1 97 28 LEU B C 1
ATOM 3157 O O . LEU B 1 28 ? 1.695 3.834 24.328 1 97 28 LEU B O 1
ATOM 3161 N N . GLY B 1 29 ? 2.652 5.516 23.062 1 96.75 29 GLY B N 1
ATOM 3162 C CA . GLY B 1 29 ? 1.987 6.559 23.828 1 96.75 29 GLY B CA 1
ATOM 3163 C C . GLY B 1 29 ? 0.477 6.531 23.688 1 96.75 29 GLY B C 1
ATOM 3164 O O . GLY B 1 29 ? -0.245 6.676 24.672 1 96.75 29 GLY B O 1
ATOM 3165 N N . ALA B 1 30 ? 0.056 6.379 22.469 1 97.5 30 ALA B N 1
ATOM 3166 C CA . ALA B 1 30 ? -1.378 6.281 22.203 1 97.5 30 ALA B CA 1
ATOM 3167 C C . ALA B 1 30 ? -2 5.117 22.969 1 97.5 30 ALA B C 1
ATOM 3169 O O . ALA B 1 30 ? -3.066 5.262 23.562 1 97.5 30 ALA B O 1
ATOM 3170 N N . VAL B 1 31 ? -1.334 3.936 22.984 1 97.19 31 VAL B N 1
ATOM 3171 C CA . VAL B 1 31 ? -1.811 2.752 23.703 1 97.19 31 VAL B CA 1
ATOM 3172 C C . VAL B 1 31 ? -1.843 3.027 25.203 1 97.19 31 VAL B C 1
ATOM 3174 O O . VAL B 1 31 ? -2.83 2.717 25.875 1 97.19 31 VAL B O 1
ATOM 3177 N N . ALA B 1 32 ? -0.762 3.59 25.672 1 96.38 32 ALA B N 1
ATOM 3178 C CA . ALA B 1 32 ? -0.644 3.863 27.109 1 96.38 32 ALA B CA 1
ATOM 3179 C C . ALA B 1 32 ? -1.747 4.805 27.578 1 96.38 32 ALA B C 1
ATOM 3181 O O . ALA B 1 32 ? -2.23 4.691 28.703 1 96.38 32 ALA B O 1
ATOM 3182 N N . ASN B 1 33 ? -2.135 5.719 26.688 1 96.25 33 ASN B N 1
ATOM 3183 C CA . ASN B 1 33 ? -3.166 6.688 27.031 1 96.25 33 ASN B CA 1
ATOM 3184 C C . ASN B 1 33 ? -4.559 6.18 26.672 1 96.25 33 ASN B C 1
ATOM 3186 O O . ASN B 1 33 ? -5.551 6.887 26.859 1 96.25 33 ASN B O 1
ATOM 3190 N N . ARG B 1 34 ? -4.66 5.016 26.094 1 94.56 34 ARG B N 1
ATOM 3191 C CA . ARG B 1 34 ? -5.902 4.316 25.781 1 94.56 34 ARG B CA 1
ATOM 3192 C C . ARG B 1 34 ? -6.77 5.148 24.844 1 94.56 34 ARG B C 1
ATOM 3194 O O . ARG B 1 34 ? -7.973 5.297 25.062 1 94.56 34 ARG B O 1
ATOM 3201 N N . VAL B 1 35 ? -6.109 5.742 23.891 1 96.62 35 VAL B N 1
ATOM 3202 C CA . VAL B 1 35 ? -6.887 6.492 22.906 1 96.62 35 VAL B CA 1
ATOM 3203 C C . VAL B 1 35 ? -7.723 5.527 22.078 1 96.62 35 VAL B C 1
ATOM 3205 O O . VAL B 1 35 ? -7.555 4.309 22.172 1 96.62 35 VAL B O 1
ATOM 3208 N N . ASP B 1 36 ? -8.609 6.078 21.281 1 97.69 36 ASP B N 1
ATOM 3209 C CA . ASP B 1 36 ? -9.562 5.258 20.531 1 97.69 36 ASP B CA 1
ATOM 3210 C C . ASP B 1 36 ? -8.984 4.82 19.188 1 97.69 36 ASP B C 1
ATOM 3212 O O . ASP B 1 36 ? -9.398 3.797 18.641 1 97.69 36 ASP B O 1
ATOM 3216 N N . SER B 1 37 ? -8.023 5.59 18.672 1 98.62 37 SER B N 1
ATOM 3217 C CA . SER B 1 37 ? -7.547 5.289 17.328 1 98.62 37 SER B CA 1
ATOM 3218 C C . SER B 1 37 ? -6.164 5.887 17.078 1 98.62 37 SER B C 1
ATOM 3220 O O . SER B 1 37 ? -5.738 6.785 17.812 1 98.62 37 SER B O 1
ATOM 3222 N N . PHE B 1 38 ? -5.441 5.359 16.156 1 98.88 38 PHE B N 1
ATOM 3223 C CA . PHE B 1 38 ? -4.137 5.812 15.695 1 98.88 38 PHE B CA 1
ATOM 3224 C C . PHE B 1 38 ? -4.113 5.953 14.18 1 98.88 38 PHE B C 1
ATOM 3226 O O . PHE B 1 38 ? -4.598 5.074 13.461 1 98.88 38 PHE B O 1
ATOM 3233 N N . TRP B 1 39 ? -3.586 7.09 13.711 1 98.88 39 TRP B N 1
ATOM 3234 C CA . TRP B 1 39 ? -3.752 7.469 12.312 1 98.88 39 TRP B CA 1
ATOM 3235 C C . TRP B 1 39 ? -2.408 7.805 11.68 1 98.88 39 TRP B C 1
ATOM 3237 O O . TRP B 1 39 ? -1.525 8.359 12.336 1 98.88 39 TRP B O 1
ATOM 3247 N N . VAL B 1 40 ? -2.26 7.469 10.359 1 98.75 40 VAL B N 1
ATOM 3248 C CA . VAL B 1 40 ? -1.098 7.902 9.594 1 98.75 40 VAL B CA 1
ATOM 3249 C C . VAL B 1 40 ? -1.555 8.578 8.305 1 98.75 40 VAL B C 1
ATOM 3251 O O . VAL B 1 40 ? -2.613 8.25 7.766 1 98.75 40 VAL B O 1
ATOM 3254 N N . PRO B 1 41 ? -0.819 9.531 7.785 1 97.94 41 PRO B N 1
ATOM 3255 C CA . PRO B 1 41 ? -1.179 10.211 6.539 1 97.94 41 PRO B CA 1
ATOM 3256 C C . PRO B 1 41 ? -0.708 9.453 5.297 1 97.94 41 PRO B C 1
ATOM 3258 O O . PRO B 1 41 ? 0.106 8.539 5.402 1 97.94 41 PRO B O 1
ATOM 3261 N N . ASP B 1 42 ? -1.274 9.773 4.18 1 98 42 ASP B N 1
ATOM 3262 C CA . ASP B 1 42 ? -0.799 9.289 2.887 1 98 42 ASP B CA 1
ATOM 3263 C C . ASP B 1 42 ? -0.145 10.414 2.086 1 98 42 ASP B C 1
ATOM 3265 O O . ASP B 1 42 ? -0.794 11.047 1.25 1 98 42 ASP B O 1
ATOM 3269 N N . HIS B 1 43 ? 1.159 10.617 2.359 1 96.69 43 HIS B N 1
ATOM 3270 C CA . HIS B 1 43 ? 1.928 11.664 1.703 1 96.69 43 HIS B CA 1
ATOM 3271 C C . HIS B 1 43 ? 3.193 11.109 1.062 1 96.69 43 HIS B C 1
ATOM 3273 O O . HIS B 1 43 ? 3.789 10.156 1.579 1 96.69 43 HIS B O 1
ATOM 3279 N N . LEU B 1 44 ? 3.545 11.656 -0.089 1 96.69 44 LEU B N 1
ATOM 3280 C CA . LEU B 1 44 ? 4.879 11.445 -0.643 1 96.69 44 LEU B CA 1
ATOM 3281 C C . LEU B 1 44 ? 5.832 12.555 -0.194 1 96.69 44 LEU B C 1
ATOM 3283 O O . LEU B 1 44 ? 7.047 12.344 -0.131 1 96.69 44 LEU B O 1
ATOM 3287 N N . ASN B 1 45 ? 5.25 13.664 0.053 1 95 45 ASN B N 1
ATOM 3288 C CA . ASN B 1 45 ? 5.922 14.859 0.556 1 95 45 ASN B CA 1
ATOM 3289 C C . ASN B 1 45 ? 5.039 15.625 1.538 1 95 45 ASN B C 1
ATOM 3291 O O . ASN B 1 45 ? 3.887 15.258 1.767 1 95 45 ASN B O 1
ATOM 3295 N N . GLN B 1 46 ? 5.664 16.562 2.201 1 93.19 46 GLN B N 1
ATOM 3296 C CA . GLN B 1 46 ? 4.949 17.281 3.246 1 93.19 46 GLN B CA 1
ATOM 3297 C C . GLN B 1 46 ? 4.492 18.656 2.754 1 93.19 46 GLN B C 1
ATOM 3299 O O . GLN B 1 46 ? 4.91 19.109 1.685 1 93.19 46 GLN B O 1
ATOM 3304 N N . LEU B 1 47 ? 3.652 19.234 3.559 1 92.5 47 LEU B N 1
ATOM 3305 C CA . LEU B 1 47 ? 3.061 20.547 3.277 1 92.5 47 LEU B CA 1
ATOM 3306 C C . LEU B 1 47 ? 3.85 21.656 3.955 1 92.5 47 LEU B C 1
ATOM 3308 O O . LEU B 1 47 ? 3.266 22.562 4.555 1 92.5 47 LEU B O 1
ATOM 3312 N N . PHE B 1 48 ? 5.195 21.531 3.936 1 92.38 48 PHE B N 1
ATOM 3313 C CA . PHE B 1 48 ? 6.105 22.516 4.492 1 92.38 48 PHE B CA 1
ATOM 3314 C C . PHE B 1 48 ? 7.215 22.844 3.504 1 92.38 48 PHE B C 1
ATOM 3316 O O . PHE B 1 48 ? 7.629 22 2.717 1 92.38 48 PHE B O 1
ATOM 3323 N N . PRO B 1 49 ? 7.605 24.094 3.541 1 96.31 49 PRO B N 1
ATOM 3324 C CA . PRO B 1 49 ? 8.828 24.359 2.775 1 96.31 49 PRO B CA 1
ATOM 3325 C C . PRO B 1 49 ? 10.039 23.609 3.322 1 96.31 49 PRO B C 1
ATOM 3327 O O . PRO B 1 49 ? 10.555 23.953 4.391 1 96.31 49 PRO B O 1
ATOM 3330 N N . ARG B 1 50 ? 10.484 22.672 2.59 1 96.44 50 ARG B N 1
ATOM 3331 C CA . ARG B 1 50 ? 11.586 21.828 3.029 1 96.44 50 ARG B CA 1
ATOM 3332 C C . ARG B 1 50 ? 12.867 22.656 3.205 1 96.44 50 ARG B C 1
ATOM 3334 O O . ARG B 1 50 ? 13.766 22.25 3.939 1 96.44 50 ARG B O 1
ATOM 3341 N N . SER B 1 51 ? 12.891 23.875 2.594 1 97.44 51 SER B N 1
ATOM 3342 C CA . SER B 1 51 ? 14.047 24.766 2.697 1 97.44 51 SER B CA 1
ATOM 3343 C C . SER B 1 51 ? 14.211 25.281 4.117 1 97.44 51 SER B C 1
ATOM 3345 O O . SER B 1 51 ? 15.281 25.781 4.48 1 97.44 51 SER B O 1
ATOM 3347 N N . LEU B 1 52 ? 13.18 25.141 4.906 1 97.88 52 LEU B N 1
ATOM 3348 C CA . LEU B 1 52 ? 13.25 25.609 6.285 1 97.88 52 LEU B CA 1
ATOM 3349 C C . LEU B 1 52 ? 13.531 24.453 7.238 1 97.88 52 LEU B C 1
ATOM 3351 O O . LEU B 1 52 ? 13.695 24.656 8.438 1 97.88 52 LEU B O 1
ATOM 3355 N N . TRP B 1 53 ? 13.602 23.234 6.746 1 97.44 53 TRP B N 1
ATOM 3356 C CA . TRP B 1 53 ? 13.953 22.094 7.578 1 97.44 53 TRP B CA 1
ATOM 3357 C C . TRP B 1 53 ? 15.461 22.047 7.82 1 97.44 53 TRP B C 1
ATOM 3359 O O . TRP B 1 53 ? 16.156 21.188 7.27 1 97.44 53 TRP B O 1
ATOM 3369 N N . LYS B 1 54 ? 15.938 22.969 8.586 1 97.56 54 LYS B N 1
ATOM 3370 C CA . LYS B 1 54 ? 17.328 23.156 8.992 1 97.56 54 LYS B CA 1
ATOM 3371 C C . LYS B 1 54 ? 17.453 23.266 10.508 1 97.56 54 LYS B C 1
ATOM 3373 O O . LYS B 1 54 ? 16.516 23.734 11.172 1 97.56 54 LYS B O 1
ATOM 3378 N N . GLN B 1 55 ? 18.562 22.891 11 1 96.88 55 GLN B N 1
ATOM 3379 C CA . GLN B 1 55 ? 18.766 22.859 12.438 1 96.88 55 GLN B CA 1
ATOM 3380 C C . GLN B 1 55 ? 18.531 24.219 13.07 1 96.88 55 GLN B C 1
ATOM 3382 O O . GLN B 1 55 ? 18.031 24.312 14.195 1 96.88 55 GLN B O 1
ATOM 3387 N N . LYS B 1 56 ? 18.797 25.266 12.391 1 97 56 LYS B N 1
ATOM 3388 C CA . LYS B 1 56 ? 18.641 26.609 12.945 1 97 56 LYS B CA 1
ATOM 3389 C C . LYS B 1 56 ? 17.172 26.969 13.117 1 97 56 LYS B C 1
ATOM 3391 O O . LYS B 1 56 ? 16.828 27.828 13.922 1 97 56 LYS B O 1
ATOM 3396 N N . TYR B 1 57 ? 16.266 26.266 12.375 1 97.88 57 TYR B N 1
ATOM 3397 C CA . TYR B 1 57 ? 14.844 26.594 12.438 1 97.88 57 TYR B CA 1
ATOM 3398 C C . TYR B 1 57 ? 14.07 25.531 13.203 1 97.88 57 TYR B C 1
ATOM 3400 O O . TYR B 1 57 ? 12.969 25.781 13.703 1 97.88 57 TYR B O 1
ATOM 3408 N N . CYS B 1 58 ? 14.633 24.312 13.273 1 97.75 58 CYS B N 1
ATOM 3409 C CA . CYS B 1 58 ? 13.906 23.219 13.891 1 97.75 58 CYS B CA 1
ATOM 3410 C C . CYS B 1 58 ? 14.875 22.203 14.5 1 97.75 58 CYS B C 1
ATOM 3412 O O . CYS B 1 58 ? 15.602 21.516 13.773 1 97.75 58 CYS B O 1
ATOM 3414 N N . GLY B 1 59 ? 14.781 22 15.82 1 97.62 59 GLY B N 1
ATOM 3415 C CA . GLY B 1 59 ? 15.656 21.078 16.531 1 97.62 59 GLY B CA 1
ATOM 3416 C C . GLY B 1 59 ? 15.414 19.625 16.156 1 97.62 59 GLY B C 1
ATOM 3417 O O . GLY B 1 59 ? 16.344 18.812 16.219 1 97.62 59 GLY B O 1
ATOM 3418 N N . ALA B 1 60 ? 14.258 19.266 15.672 1 96.94 60 ALA B N 1
ATOM 3419 C CA . ALA B 1 60 ? 13.867 17.891 15.391 1 96.94 60 ALA B CA 1
ATOM 3420 C C . ALA B 1 60 ? 14.625 17.344 14.188 1 96.94 60 ALA B C 1
ATOM 3422 O O . ALA B 1 60 ? 14.625 16.125 13.945 1 96.94 60 ALA B O 1
ATOM 3423 N N . THR B 1 61 ? 15.359 18.219 13.43 1 97.38 61 THR B N 1
ATOM 3424 C CA . THR B 1 61 ? 16.141 17.781 12.289 1 97.38 61 THR B CA 1
ATOM 3425 C C . THR B 1 61 ? 17.188 16.75 12.719 1 97.38 61 THR B C 1
ATOM 3427 O O . THR B 1 61 ? 17.656 15.961 11.898 1 97.38 61 THR B O 1
ATOM 3430 N N . LYS B 1 62 ? 17.531 16.75 14.008 1 96.94 62 LYS B N 1
ATOM 3431 C CA . LYS B 1 62 ? 18.5 15.797 14.539 1 96.94 62 LYS B CA 1
ATOM 3432 C C . LYS B 1 62 ? 17.938 14.375 14.539 1 96.94 62 LYS B C 1
ATOM 3434 O O . LYS B 1 62 ? 18.688 13.406 14.406 1 96.94 62 LYS B O 1
ATOM 3439 N N . LEU B 1 63 ? 16.625 14.266 14.633 1 97.12 63 LEU B N 1
ATOM 3440 C CA . LEU B 1 63 ? 15.969 12.969 14.734 1 97.12 63 LEU B CA 1
ATOM 3441 C C . LEU B 1 63 ? 15.266 12.617 13.422 1 97.12 63 LEU B C 1
ATOM 3443 O O . LEU B 1 63 ? 15.078 11.438 13.117 1 97.12 63 LEU B O 1
ATOM 3447 N N . ILE B 1 64 ? 14.852 13.633 12.719 1 97.25 64 ILE B N 1
ATOM 3448 C CA . ILE B 1 64 ? 14.219 13.516 11.414 1 97.25 64 ILE B CA 1
ATOM 3449 C C . ILE B 1 64 ? 15.031 14.281 10.375 1 97.25 64 ILE B C 1
ATOM 3451 O O . ILE B 1 64 ? 14.781 15.469 10.133 1 97.25 64 ILE B O 1
ATOM 3455 N N . PRO B 1 65 ? 15.875 13.641 9.727 1 95.56 65 PRO B N 1
ATOM 3456 C CA . PRO B 1 65 ? 16.828 14.352 8.875 1 95.56 65 PRO B CA 1
ATOM 3457 C C . PRO B 1 65 ? 16.172 15.047 7.688 1 95.56 65 PRO B C 1
ATOM 3459 O O . PRO B 1 65 ? 16.641 16.094 7.238 1 95.56 65 PRO B O 1
ATOM 3462 N N . ARG B 1 66 ? 15.102 14.43 7.18 1 95.75 66 ARG B N 1
ATOM 3463 C CA . ARG B 1 66 ? 14.414 14.953 6.004 1 95.75 66 ARG B CA 1
ATOM 3464 C C . ARG B 1 66 ? 12.906 15.023 6.242 1 95.75 66 ARG B C 1
ATOM 3466 O O . ARG B 1 66 ? 12.266 14.008 6.52 1 95.75 66 ARG B O 1
ATOM 3473 N N . VAL B 1 67 ? 12.359 16.172 6.035 1 94.75 67 VAL B N 1
ATOM 3474 C CA . VAL B 1 67 ? 10.961 16.391 6.395 1 94.75 67 VAL B CA 1
ATOM 3475 C C . VAL B 1 67 ? 10.055 15.656 5.402 1 94.75 67 VAL B C 1
ATOM 3477 O O . VAL B 1 67 ? 8.961 15.211 5.766 1 94.75 67 VAL B O 1
ATOM 3480 N N . ASP B 1 68 ? 10.555 15.461 4.164 1 97.25 68 ASP B N 1
ATOM 3481 C CA . ASP B 1 68 ? 9.734 14.875 3.107 1 97.25 68 ASP B CA 1
ATOM 3482 C C . ASP B 1 68 ? 9.961 13.367 3.012 1 97.25 68 ASP B C 1
ATOM 3484 O O . ASP B 1 68 ? 9.492 12.719 2.068 1 97.25 68 ASP B O 1
ATOM 3488 N N . ALA B 1 69 ? 10.719 12.773 3.99 1 97.81 69 ALA B N 1
ATOM 3489 C CA . ALA B 1 69 ? 10.93 11.328 4.031 1 97.81 69 ALA B CA 1
ATOM 3490 C C . ALA B 1 69 ? 9.758 10.633 4.723 1 97.81 69 ALA B C 1
ATOM 3492 O O . ALA B 1 69 ? 9.914 10.062 5.805 1 97.81 69 ALA B O 1
ATOM 3493 N N . VAL B 1 70 ? 8.633 10.625 4.016 1 98.12 70 VAL B N 1
ATOM 3494 C CA . VAL B 1 70 ? 7.414 10.055 4.578 1 98.12 70 VAL B CA 1
ATOM 3495 C C . VAL B 1 70 ? 7.293 8.586 4.168 1 98.12 70 VAL B C 1
ATOM 3497 O O . VAL B 1 70 ? 7.391 8.258 2.984 1 98.12 70 VAL B O 1
ATOM 3500 N N . MET B 1 71 ? 7.086 7.734 5.078 1 98.69 71 MET B N 1
ATOM 3501 C CA . MET B 1 71 ? 6.93 6.309 4.809 1 98.69 71 MET B CA 1
ATOM 3502 C C . MET B 1 71 ? 5.547 6.008 4.238 1 98.69 71 MET B C 1
ATOM 3504 O O . MET B 1 71 ? 4.617 6.801 4.402 1 98.69 71 MET B O 1
ATOM 3508 N N . GLU B 1 72 ? 5.434 4.879 3.557 1 98.81 72 GLU B N 1
ATOM 3509 C CA . GLU B 1 72 ? 4.207 4.508 2.863 1 98.81 72 GLU B CA 1
ATOM 3510 C C . GLU B 1 72 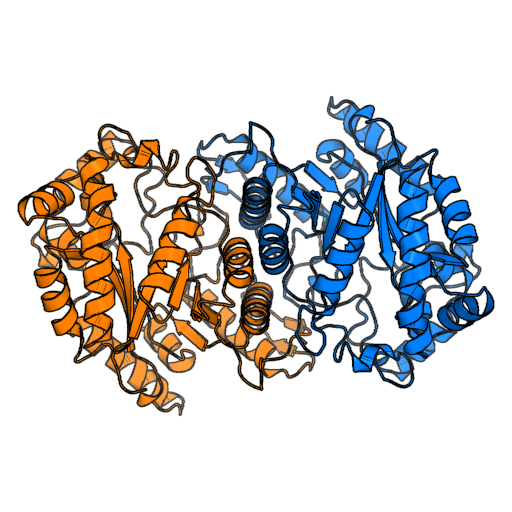? 3.137 4.043 3.85 1 98.81 72 GLU B C 1
ATOM 3512 O O . GLU B 1 72 ? 3.396 3.193 4.703 1 98.81 72 GLU B O 1
ATOM 3517 N N . PRO B 1 73 ? 1.935 4.59 3.756 1 98.69 73 PRO B N 1
ATOM 3518 C CA . PRO B 1 73 ? 0.959 4.465 4.84 1 98.69 73 PRO B CA 1
ATOM 3519 C C . PRO B 1 73 ? 0.45 3.037 5.016 1 98.69 73 PRO B C 1
ATOM 3521 O O . PRO B 1 73 ? 0.286 2.57 6.148 1 98.69 73 PRO B O 1
ATOM 3524 N N . TRP B 1 74 ? 0.163 2.316 3.957 1 98.81 74 TRP B N 1
ATOM 3525 C CA . TRP B 1 74 ? -0.414 0.983 4.098 1 98.81 74 TRP B CA 1
ATOM 3526 C C . TRP B 1 74 ? 0.618 -0.003 4.633 1 98.81 74 TRP B C 1
ATOM 3528 O O . TRP B 1 74 ? 0.298 -0.854 5.469 1 98.81 74 TRP B O 1
ATOM 3538 N N . THR B 1 75 ? 1.866 0.131 4.141 1 98.88 75 THR B N 1
ATOM 3539 C CA . THR B 1 75 ? 2.957 -0.662 4.699 1 98.88 75 THR B CA 1
ATOM 3540 C C . THR B 1 75 ? 3.105 -0.4 6.195 1 98.88 75 THR B C 1
ATOM 3542 O O . THR B 1 75 ? 3.211 -1.339 6.988 1 98.88 75 THR B O 1
ATOM 3545 N N . MET B 1 76 ? 2.998 0.836 6.578 1 98.94 76 MET B N 1
ATOM 3546 C CA . MET B 1 76 ? 3.145 1.216 7.98 1 98.94 76 MET B CA 1
ATOM 3547 C C . MET B 1 76 ? 1.953 0.734 8.805 1 98.94 76 MET B C 1
ATOM 3549 O O . MET B 1 76 ? 2.119 0.273 9.93 1 98.94 76 MET B O 1
ATOM 3553 N N . LEU B 1 77 ? 0.771 0.884 8.25 1 98.94 77 LEU B N 1
ATOM 3554 C CA . LEU B 1 77 ? -0.412 0.429 8.969 1 98.94 77 LEU B CA 1
ATOM 3555 C C . LEU B 1 77 ? -0.378 -1.083 9.172 1 98.94 77 LEU B C 1
ATOM 3557 O O . LEU B 1 77 ? -0.781 -1.582 10.227 1 98.94 77 LEU B O 1
ATOM 3561 N N . GLY B 1 78 ? 0.089 -1.815 8.125 1 98.81 78 GLY B N 1
ATOM 3562 C CA . GLY B 1 78 ? 0.328 -3.234 8.336 1 98.81 78 GLY B CA 1
ATOM 3563 C C . GLY B 1 78 ? 1.297 -3.514 9.469 1 98.81 78 GLY B C 1
ATOM 3564 O O . GLY B 1 78 ? 1.031 -4.359 10.32 1 98.81 78 GLY B O 1
ATOM 3565 N N . HIS B 1 79 ? 2.387 -2.818 9.477 1 98.75 79 HIS B N 1
ATOM 3566 C CA . HIS B 1 79 ? 3.42 -2.969 10.492 1 98.75 79 HIS B CA 1
ATOM 3567 C C . HIS B 1 79 ? 2.859 -2.721 11.891 1 98.75 79 HIS B C 1
ATOM 3569 O O . HIS B 1 79 ? 3.139 -3.48 12.82 1 98.75 79 HIS B O 1
ATOM 3575 N N . ILE B 1 80 ? 2.023 -1.691 12.023 1 98.62 80 ILE B N 1
ATOM 3576 C CA . ILE B 1 80 ? 1.424 -1.319 13.305 1 98.62 80 ILE B CA 1
ATOM 3577 C C . ILE B 1 80 ? 0.372 -2.354 13.695 1 98.62 80 ILE B C 1
ATOM 3579 O O . ILE B 1 80 ? 0.279 -2.734 14.867 1 98.62 80 ILE B O 1
ATOM 3583 N N . ALA B 1 81 ? -0.399 -2.834 12.734 1 98.56 81 ALA B N 1
ATOM 3584 C CA . ALA B 1 81 ? -1.469 -3.793 13 1 98.56 81 ALA B CA 1
ATOM 3585 C C . ALA B 1 81 ? -0.921 -5.066 13.633 1 98.56 81 ALA B C 1
ATOM 3587 O O . ALA B 1 81 ? -1.586 -5.688 14.469 1 98.56 81 ALA B O 1
ATOM 3588 N N . ALA B 1 82 ? 0.3 -5.43 13.266 1 97.38 82 ALA B N 1
ATOM 3589 C CA . ALA B 1 82 ? 0.909 -6.648 13.789 1 97.38 82 ALA B CA 1
ATOM 3590 C C . ALA B 1 82 ? 1.12 -6.551 15.297 1 97.38 82 ALA B C 1
ATOM 3592 O O . ALA B 1 82 ? 1.173 -7.57 15.984 1 97.38 82 ALA B O 1
ATOM 3593 N N . ARG B 1 83 ? 1.154 -5.352 15.812 1 94.12 83 ARG B N 1
ATOM 3594 C CA . ARG B 1 83 ? 1.433 -5.133 17.234 1 94.12 83 ARG B CA 1
ATOM 3595 C C . ARG B 1 83 ? 0.205 -4.59 17.953 1 94.12 83 ARG B C 1
ATOM 3597 O O . ARG B 1 83 ? 0.302 -4.125 19.094 1 94.12 83 ARG B O 1
ATOM 3604 N N . ASN B 1 84 ? -0.884 -4.605 17.328 1 96.56 84 ASN B N 1
ATOM 3605 C CA . ASN B 1 84 ? -2.072 -3.924 17.828 1 96.56 84 ASN B CA 1
ATOM 3606 C C . ASN B 1 84 ? -2.986 -4.879 18.594 1 96.56 84 ASN B C 1
ATOM 3608 O O . ASN B 1 84 ? -4.145 -4.555 18.859 1 96.56 84 ASN B O 1
ATOM 3612 N N . ARG B 1 85 ? -2.523 -6.039 18.938 1 86.69 85 ARG B N 1
ATOM 3613 C CA . ARG B 1 85 ? -3.361 -7.02 19.625 1 86.69 85 ARG B CA 1
ATOM 3614 C C . ARG B 1 85 ? -3.629 -6.594 21.062 1 86.69 85 ARG B C 1
ATOM 3616 O O . ARG B 1 85 ? -4.738 -6.773 21.578 1 86.69 85 ARG B O 1
ATOM 3623 N N . ALA B 1 86 ? -2.66 -6.023 21.656 1 85 86 ALA B N 1
ATOM 3624 C CA . ALA B 1 86 ? -2.812 -5.605 23.047 1 85 86 ALA B CA 1
ATOM 3625 C C . ALA B 1 86 ? -3.58 -4.293 23.141 1 85 86 ALA B C 1
ATOM 3627 O O . ALA B 1 86 ? -4.469 -4.145 23.984 1 85 86 ALA B O 1
ATOM 3628 N N . GLY B 1 87 ? -3.305 -3.375 22.25 1 87.62 87 GLY B N 1
ATOM 3629 C CA . GLY B 1 87 ? -3.926 -2.061 22.297 1 87.62 87 GLY B CA 1
ATOM 3630 C C . GLY B 1 87 ? -5.332 -2.041 21.734 1 87.62 87 GLY B C 1
ATOM 3631 O O . GLY B 1 87 ? -6.203 -1.332 22.234 1 87.62 87 GLY B O 1
ATOM 3632 N N . ARG B 1 88 ? -5.477 -2.795 20.688 1 95.19 88 ARG B N 1
ATOM 3633 C CA . ARG B 1 88 ? -6.746 -2.93 19.984 1 95.19 88 ARG B CA 1
ATOM 3634 C C . ARG B 1 88 ? -7.285 -1.566 19.562 1 95.19 88 ARG B C 1
ATOM 3636 O O . ARG B 1 88 ? -8.477 -1.294 19.703 1 95.19 88 ARG B O 1
ATOM 3643 N N . LEU B 1 89 ? -6.359 -0.643 19.234 1 98.38 89 LEU B N 1
ATOM 3644 C CA . LEU B 1 89 ? -6.758 0.657 18.703 1 98.38 89 LEU B CA 1
ATOM 3645 C C . LEU B 1 89 ? -7.379 0.512 17.312 1 98.38 89 LEU B C 1
ATOM 3647 O O . LEU B 1 89 ? -7.027 -0.401 16.562 1 98.38 89 LEU B O 1
ATOM 3651 N N . ARG B 1 90 ? -8.336 1.369 17.031 1 98.69 90 ARG B N 1
ATOM 3652 C CA . ARG B 1 90 ? -8.672 1.527 15.625 1 98.69 90 ARG B CA 1
ATOM 3653 C C . ARG B 1 90 ? -7.512 2.146 14.859 1 98.69 90 ARG B C 1
ATOM 3655 O O . ARG B 1 90 ? -6.824 3.031 15.367 1 98.69 90 ARG B O 1
ATOM 3662 N N . LEU B 1 91 ? -7.223 1.645 13.695 1 98.88 91 LEU B N 1
ATOM 3663 C CA . LEU B 1 91 ? -6.152 2.148 12.844 1 98.88 91 LEU B CA 1
ATOM 3664 C C . LEU B 1 91 ? -6.715 2.773 11.57 1 98.88 91 LEU B C 1
ATOM 3666 O O . LEU B 1 91 ? -7.582 2.188 10.922 1 98.88 91 LEU B O 1
ATOM 3670 N N . GLY B 1 92 ? -6.262 3.994 11.25 1 98.75 92 GLY B N 1
ATOM 3671 C CA . GLY B 1 92 ? -6.824 4.66 10.086 1 98.75 92 GLY B CA 1
ATOM 3672 C C . GLY B 1 92 ? -5.785 5.391 9.258 1 98.75 92 GLY B C 1
ATOM 3673 O O . GLY B 1 92 ? -4.66 5.602 9.711 1 98.75 92 GLY B O 1
ATOM 3674 N N . VAL B 1 93 ? -6.094 5.645 8.039 1 98.69 93 VAL B N 1
ATOM 3675 C CA . VAL B 1 93 ? -5.348 6.562 7.18 1 98.69 93 VAL B CA 1
ATOM 3676 C C . VAL B 1 93 ? -6.031 7.93 7.164 1 98.69 93 VAL B C 1
ATOM 3678 O O . VAL B 1 93 ? -7.25 8.016 6.984 1 98.69 93 VAL B O 1
ATOM 3681 N N . ALA B 1 94 ? -5.355 9.07 7.383 1 98.12 94 ALA B N 1
ATOM 3682 C CA . ALA B 1 94 ? -5.906 10.422 7.477 1 98.12 94 ALA B CA 1
ATOM 3683 C C . ALA B 1 94 ? -5.168 11.375 6.547 1 98.12 94 ALA B C 1
ATOM 3685 O O . ALA B 1 94 ? -4.227 12.055 6.965 1 98.12 94 ALA B O 1
ATOM 3686 N N . VAL B 1 95 ? -5.484 11.406 5.375 1 96.94 95 VAL B N 1
ATOM 3687 C CA . VAL B 1 95 ? -6.367 10.57 4.574 1 96.94 95 VAL B CA 1
ATOM 3688 C C . VAL B 1 95 ? -5.668 10.172 3.275 1 96.94 95 VAL B C 1
ATOM 3690 O O . VAL B 1 95 ? -4.734 10.844 2.836 1 96.94 95 VAL B O 1
ATOM 3693 N N . THR B 1 96 ? -5.988 9.039 2.732 1 98.12 96 THR B N 1
ATOM 3694 C CA . THR B 1 96 ? -5.539 8.688 1.392 1 98.12 96 THR B CA 1
ATOM 3695 C C . THR B 1 96 ? -6.344 9.438 0.334 1 98.12 96 THR B C 1
ATOM 3697 O O . THR B 1 96 ? -7.273 10.172 0.663 1 98.12 96 THR B O 1
ATOM 3700 N N . ASP B 1 97 ? -5.867 9.383 -0.942 1 94.69 97 ASP B N 1
ATOM 3701 C CA . ASP B 1 97 ? -6.555 10.156 -1.975 1 94.69 97 ASP B CA 1
ATOM 3702 C C . ASP B 1 97 ? -6.789 9.312 -3.227 1 94.69 97 ASP B C 1
ATOM 3704 O O . ASP B 1 97 ? -6.398 8.148 -3.275 1 94.69 97 ASP B O 1
ATOM 3708 N N . SER B 1 98 ? -7.496 9.922 -4.184 1 92.44 98 SER B N 1
ATOM 3709 C CA . SER B 1 98 ? -7.934 9.211 -5.379 1 92.44 98 SER B CA 1
ATOM 3710 C C . SER B 1 98 ? -7.055 9.547 -6.578 1 92.44 98 SER B C 1
ATOM 3712 O O . SER B 1 98 ? -7.441 9.312 -7.727 1 92.44 98 SER B O 1
ATOM 3714 N N . GLY B 1 99 ? -5.918 10.141 -6.305 1 93 99 GLY B N 1
ATOM 3715 C CA . GLY B 1 99 ? -5.07 10.547 -7.418 1 93 99 GLY B CA 1
ATOM 3716 C C . GLY B 1 99 ? -4.012 9.516 -7.766 1 93 99 GLY B C 1
ATOM 3717 O O . GLY B 1 99 ? -4.012 8.969 -8.867 1 93 99 GLY B O 1
ATOM 3718 N N . ARG B 1 100 ? -3.201 9.133 -6.805 1 92.56 100 ARG B N 1
ATOM 3719 C CA . ARG B 1 100 ? -2.029 8.305 -7.062 1 92.56 100 ARG B CA 1
ATOM 3720 C C . ARG B 1 100 ? -2.373 6.82 -6.945 1 92.56 100 ARG B C 1
ATOM 3722 O O . ARG B 1 100 ? -1.596 5.965 -7.371 1 92.56 100 ARG B O 1
ATOM 3729 N N . ARG B 1 101 ? -3.557 6.539 -6.453 1 95.12 101 ARG B N 1
ATOM 3730 C CA . ARG B 1 101 ? -3.906 5.148 -6.184 1 95.12 101 ARG B CA 1
ATOM 3731 C C . ARG B 1 101 ? -5.188 4.754 -6.91 1 95.12 101 ARG B C 1
ATOM 3733 O O . ARG B 1 101 ? -6.184 5.477 -6.855 1 95.12 101 ARG B O 1
ATOM 3740 N N . ASN B 1 102 ? -5.098 3.611 -7.578 1 96.5 102 ASN B N 1
ATOM 3741 C CA . ASN B 1 102 ? -6.312 3.006 -8.109 1 96.5 102 ASN B CA 1
ATOM 3742 C C . ASN B 1 102 ? -7.297 2.654 -6.996 1 96.5 102 ASN B C 1
ATOM 3744 O O . ASN B 1 102 ? -6.914 2.051 -5.992 1 96.5 102 ASN B O 1
ATOM 3748 N N . PRO B 1 103 ? -8.594 3.064 -7.18 1 98.06 103 PRO B N 1
ATOM 3749 C CA . PRO B 1 103 ? -9.539 2.842 -6.086 1 98.06 103 PRO B CA 1
ATOM 3750 C C . PRO B 1 103 ? -9.727 1.361 -5.758 1 98.06 103 PRO B C 1
ATOM 3752 O O . PRO B 1 103 ? -10.07 1.016 -4.629 1 98.06 103 PRO B O 1
ATOM 3755 N N . ALA B 1 104 ? -9.508 0.464 -6.734 1 98.5 104 ALA B N 1
ATOM 3756 C CA . ALA B 1 104 ? -9.586 -0.963 -6.43 1 98.5 104 ALA B CA 1
ATOM 3757 C C . ALA B 1 104 ? -8.484 -1.374 -5.457 1 98.5 104 ALA B C 1
ATOM 3759 O O . ALA B 1 104 ? -8.703 -2.211 -4.578 1 98.5 104 ALA B O 1
ATOM 3760 N N . VAL B 1 105 ? -7.32 -0.783 -5.621 1 98.38 105 VAL B N 1
ATOM 3761 C CA . VAL B 1 105 ? -6.191 -1.051 -4.734 1 98.38 105 VAL B CA 1
ATOM 3762 C C . VAL B 1 105 ? -6.469 -0.465 -3.352 1 98.38 105 VAL B C 1
ATOM 3764 O O . VAL B 1 105 ? -6.176 -1.096 -2.334 1 98.38 105 VAL B O 1
ATOM 3767 N N . THR B 1 106 ? -7.059 0.712 -3.322 1 98.75 106 THR B N 1
ATOM 3768 C CA . THR B 1 106 ? -7.434 1.326 -2.055 1 98.75 106 THR B CA 1
ATOM 3769 C C . THR B 1 106 ? -8.477 0.48 -1.33 1 98.75 106 THR B C 1
ATOM 3771 O O . THR B 1 106 ? -8.375 0.253 -0.123 1 98.75 106 THR B O 1
ATOM 3774 N N . ALA B 1 107 ? -9.469 0.016 -2.102 1 98.88 107 ALA B N 1
ATOM 3775 C CA . ALA B 1 107 ? -10.484 -0.862 -1.534 1 98.88 107 ALA B CA 1
ATOM 3776 C C . ALA B 1 107 ? -9.859 -2.111 -0.925 1 98.88 107 ALA B C 1
ATOM 3778 O O . ALA B 1 107 ? -10.242 -2.541 0.165 1 98.88 107 ALA B O 1
ATOM 3779 N N . GLN B 1 108 ? -8.898 -2.633 -1.607 1 98.88 108 GLN B N 1
ATOM 3780 C CA . GLN B 1 108 ? -8.219 -3.848 -1.172 1 98.88 108 GLN B CA 1
ATOM 3781 C C . GLN B 1 108 ? -7.398 -3.596 0.088 1 98.88 108 GLN B C 1
ATOM 3783 O O . GLN B 1 108 ? -7.445 -4.383 1.035 1 98.88 108 GLN B O 1
ATOM 3788 N N . ALA B 1 109 ? -6.637 -2.52 0.109 1 98.88 109 ALA B N 1
ATOM 3789 C CA . ALA B 1 109 ? -5.785 -2.197 1.251 1 98.88 109 ALA B CA 1
ATOM 3790 C C . ALA B 1 109 ? -6.621 -1.962 2.508 1 98.88 109 ALA B C 1
ATOM 3792 O O . ALA B 1 109 ? -6.301 -2.486 3.578 1 98.88 109 ALA B O 1
ATOM 3793 N N . ALA B 1 110 ? -7.691 -1.235 2.354 1 98.94 110 ALA B N 1
ATOM 3794 C CA . ALA B 1 110 ? -8.57 -0.955 3.488 1 98.94 110 ALA B CA 1
ATOM 3795 C C . ALA B 1 110 ? -9.219 -2.234 4.008 1 98.94 110 ALA B C 1
ATOM 3797 O O . ALA B 1 110 ? -9.289 -2.457 5.219 1 98.94 110 ALA B O 1
ATOM 3798 N N . ALA B 1 111 ? -9.68 -3.035 3.086 1 98.94 111 ALA B N 1
ATOM 3799 C CA . ALA B 1 111 ? -10.289 -4.305 3.479 1 98.94 111 ALA B CA 1
ATOM 3800 C C . ALA B 1 111 ? -9.266 -5.203 4.176 1 98.94 111 ALA B C 1
ATOM 3802 O O . ALA B 1 111 ? -9.586 -5.852 5.18 1 98.94 111 ALA B O 1
ATOM 3803 N N . THR B 1 112 ? -8.055 -5.262 3.646 1 98.94 112 THR B N 1
ATOM 3804 C CA . THR B 1 112 ? -6.988 -6.059 4.25 1 98.94 112 THR B CA 1
ATOM 3805 C C . THR B 1 112 ? -6.711 -5.598 5.68 1 98.94 112 THR B C 1
ATOM 3807 O O . THR B 1 112 ? -6.672 -6.414 6.602 1 98.94 112 THR B O 1
ATOM 3810 N N . LEU B 1 113 ? -6.566 -4.309 5.84 1 98.94 113 LEU B N 1
ATOM 3811 C CA . LEU B 1 113 ? -6.332 -3.768 7.176 1 98.94 113 LEU B CA 1
ATOM 3812 C C . LEU B 1 113 ? -7.492 -4.102 8.109 1 98.94 113 LEU B C 1
ATOM 3814 O O . LEU B 1 113 ? -7.281 -4.395 9.289 1 98.94 113 LEU B O 1
ATOM 3818 N N . HIS B 1 114 ? -8.672 -4.055 7.613 1 98.88 114 HIS B N 1
ATOM 3819 C CA . HIS B 1 114 ? -9.875 -4.34 8.383 1 98.88 114 HIS B CA 1
ATOM 3820 C C . HIS B 1 114 ? -9.883 -5.785 8.875 1 98.88 114 HIS B C 1
ATOM 3822 O O . HIS B 1 114 ? -10.242 -6.047 10.023 1 98.88 114 HIS B O 1
ATOM 3828 N N . LEU B 1 115 ? -9.477 -6.652 8.039 1 98.75 115 LEU B N 1
ATOM 3829 C CA . LEU B 1 115 ? -9.375 -8.055 8.422 1 98.75 115 LEU B CA 1
ATOM 3830 C C . LEU B 1 115 ? -8.258 -8.258 9.445 1 98.75 115 LEU B C 1
ATOM 3832 O O . LEU B 1 115 ? -8.461 -8.938 10.461 1 98.75 115 LEU B O 1
ATOM 3836 N N . LEU B 1 116 ? -7.094 -7.625 9.234 1 98.44 116 LEU B N 1
ATOM 3837 C CA . LEU B 1 116 ? -5.945 -7.789 10.117 1 98.44 116 LEU B CA 1
ATOM 3838 C C . LEU B 1 116 ? -6.242 -7.23 11.5 1 98.44 116 LEU B C 1
ATOM 3840 O O . LEU B 1 116 ? -5.711 -7.723 12.5 1 98.44 116 LEU B O 1
ATOM 3844 N N . THR B 1 117 ? -7.141 -6.234 11.57 1 98.31 117 THR B N 1
ATOM 3845 C CA . THR B 1 117 ? -7.426 -5.57 12.836 1 98.31 117 THR B CA 1
ATOM 3846 C C . THR B 1 117 ? -8.75 -6.062 13.422 1 98.31 117 THR B C 1
ATOM 3848 O O . THR B 1 117 ? -9.211 -5.547 14.438 1 98.31 117 THR B O 1
ATOM 3851 N N . ARG B 1 118 ? -9.383 -7.008 12.773 1 97.19 118 ARG B N 1
ATOM 3852 C CA . ARG B 1 118 ? -10.641 -7.602 13.219 1 97.19 118 ARG B CA 1
ATOM 3853 C C . ARG B 1 118 ? -11.727 -6.543 13.352 1 97.19 118 ARG B C 1
ATOM 3855 O O . ARG B 1 118 ? -12.375 -6.438 14.398 1 97.19 118 ARG B O 1
ATOM 3862 N N . GLY B 1 119 ? -11.781 -5.73 12.305 1 98.06 119 GLY B N 1
ATOM 3863 C CA . GLY B 1 119 ? -12.906 -4.82 12.172 1 98.06 119 GLY B CA 1
ATOM 3864 C C . GLY B 1 119 ? -12.602 -3.42 12.672 1 98.06 119 GLY B C 1
ATOM 3865 O O . GLY B 1 119 ? -13.516 -2.615 12.875 1 98.06 119 GLY B O 1
ATOM 3866 N N . ARG B 1 120 ? -11.352 -3.033 12.836 1 98.5 120 ARG B N 1
ATOM 3867 C CA . ARG B 1 120 ? -11.047 -1.773 13.508 1 98.5 120 ARG B CA 1
ATOM 3868 C C . ARG B 1 120 ? -10.359 -0.797 12.562 1 98.5 120 ARG B C 1
ATOM 3870 O O . ARG B 1 120 ? -9.734 0.168 13 1 98.5 120 ARG B O 1
ATOM 3877 N N . ALA B 1 121 ? -10.453 -1.049 11.234 1 98.81 121 ALA B N 1
ATOM 3878 C CA . ALA B 1 121 ? -9.828 -0.159 10.266 1 98.81 121 ALA B CA 1
ATOM 3879 C C . ALA B 1 121 ? -10.758 0.989 9.891 1 98.81 121 ALA B C 1
ATOM 3881 O O . ALA B 1 121 ? -11.977 0.813 9.836 1 98.81 121 ALA B O 1
ATOM 3882 N N . ILE B 1 122 ? -10.188 2.143 9.633 1 98.94 122 ILE B N 1
ATOM 3883 C CA . ILE B 1 122 ? -10.914 3.295 9.117 1 98.94 122 ILE B CA 1
ATOM 3884 C C . ILE B 1 122 ? -10.258 3.779 7.824 1 98.94 122 ILE B C 1
ATOM 3886 O O . ILE B 1 122 ? -9.039 3.98 7.777 1 98.94 122 ILE B O 1
ATOM 3890 N N . LEU B 1 123 ? -11.031 3.916 6.793 1 98.94 123 LEU B N 1
ATOM 3891 C CA . LEU B 1 123 ? -10.562 4.512 5.547 1 98.94 123 LEU B CA 1
ATOM 3892 C C . LEU B 1 123 ? -10.852 6.012 5.52 1 98.94 123 LEU B C 1
ATOM 3894 O O . LEU B 1 123 ? -11.953 6.43 5.164 1 98.94 123 LEU B O 1
ATOM 3898 N N . GLY B 1 124 ? -9.891 6.777 5.977 1 98.88 124 GLY B N 1
ATOM 3899 C CA . GLY B 1 124 ? -9.961 8.195 5.668 1 98.88 124 GLY B CA 1
ATOM 3900 C C . GLY B 1 124 ? -9.57 8.516 4.234 1 98.88 124 GLY B C 1
ATOM 3901 O O . GLY B 1 124 ? -8.5 8.117 3.771 1 98.88 124 GLY B O 1
ATOM 3902 N N . ILE B 1 125 ? -10.406 9.258 3.586 1 98.69 125 ILE B N 1
ATOM 3903 C CA . ILE B 1 125 ? -10.156 9.477 2.166 1 98.69 125 ILE B CA 1
ATOM 3904 C C . ILE B 1 125 ? -10.648 10.859 1.758 1 98.69 125 ILE B C 1
ATOM 3906 O O . ILE B 1 125 ? -11.602 11.383 2.34 1 98.69 125 ILE B O 1
ATOM 3910 N N . GLY B 1 126 ? -10.023 11.516 0.904 1 97.38 126 GLY B N 1
ATOM 3911 C CA . GLY B 1 126 ? -10.367 12.781 0.271 1 97.38 126 GLY B CA 1
ATOM 3912 C C . GLY B 1 126 ? -9.812 12.914 -1.136 1 97.38 126 GLY B C 1
ATOM 3913 O O . GLY B 1 126 ? -9.305 11.945 -1.7 1 97.38 126 GLY B O 1
ATOM 3914 N N . PRO B 1 127 ? -9.945 14.047 -1.684 1 95.19 127 PRO B N 1
ATOM 3915 C CA . PRO B 1 127 ? -9.43 14.227 -3.043 1 95.19 127 PRO B CA 1
ATOM 3916 C C . PRO B 1 127 ? -7.906 14.312 -3.092 1 95.19 127 PRO B C 1
ATOM 3918 O O . PRO B 1 127 ? -7.309 14.133 -4.156 1 95.19 127 PRO B O 1
ATOM 3921 N N . GLY B 1 128 ? -7.316 14.562 -2.006 1 93.88 128 GLY B N 1
ATOM 3922 C CA . GLY B 1 128 ? -5.879 14.797 -1.956 1 93.88 128 GLY B CA 1
ATOM 3923 C C . GLY B 1 128 ? -5.512 16.266 -2.111 1 93.88 128 GLY B C 1
ATOM 3924 O O . GLY B 1 128 ? -6.379 17.141 -2.051 1 93.88 128 GLY B O 1
ATOM 3925 N N . GLU B 1 129 ? -4.238 16.562 -2.105 1 95.69 129 GLU B N 1
ATOM 3926 C CA . GLU B 1 129 ? -3.658 17.891 -2.309 1 95.69 129 GLU B CA 1
ATOM 3927 C C . GLU B 1 129 ? -2.756 17.922 -3.539 1 95.69 129 GLU B C 1
ATOM 3929 O O . GLU B 1 129 ? -2.176 16.891 -3.91 1 95.69 129 GLU B O 1
ATOM 3934 N N . ARG B 1 130 ? -2.631 19.078 -4.09 1 96.56 130 ARG B N 1
ATOM 3935 C CA . ARG B 1 130 ? -1.909 19.25 -5.348 1 96.56 130 ARG B CA 1
ATOM 3936 C C . ARG B 1 130 ? -0.462 18.781 -5.215 1 96.56 130 ARG B C 1
ATOM 3938 O O . ARG B 1 130 ? 0.067 18.109 -6.109 1 96.56 130 ARG B O 1
ATOM 3945 N N . GLU B 1 131 ? 0.19 19.094 -4.09 1 96.44 131 GLU B N 1
ATOM 3946 C CA . GLU B 1 131 ? 1.618 18.844 -3.918 1 96.44 131 GLU B CA 1
ATOM 3947 C C . GLU B 1 131 ? 1.925 17.344 -3.98 1 96.44 131 GLU B C 1
ATOM 3949 O O . GLU B 1 131 ? 3.002 16.953 -4.43 1 96.44 131 GLU B O 1
ATOM 3954 N N . GLY B 1 132 ? 1.019 16.516 -3.559 1 96.12 132 GLY B N 1
ATOM 3955 C CA . GLY B 1 132 ? 1.235 15.086 -3.545 1 96.12 132 GLY B CA 1
ATOM 3956 C C . GLY B 1 132 ? 0.75 14.398 -4.809 1 96.12 132 GLY B C 1
ATOM 3957 O O . GLY B 1 132 ? 0.841 13.172 -4.93 1 96.12 132 GLY B O 1
ATOM 3958 N N . ASN B 1 133 ? 0.207 15.172 -5.809 1 97.44 133 ASN B N 1
ATOM 3959 C CA . ASN B 1 133 ? -0.41 14.555 -6.977 1 97.44 133 ASN B CA 1
ATOM 3960 C C . ASN B 1 133 ? 0.178 15.102 -8.273 1 97.44 133 ASN B C 1
ATOM 3962 O O . ASN B 1 133 ? 0.849 14.375 -9.008 1 97.44 133 ASN B O 1
ATOM 3966 N N . GLU B 1 134 ? 0.128 16.391 -8.453 1 97.56 134 GLU B N 1
ATOM 3967 C CA . GLU B 1 134 ? 0.504 17 -9.727 1 97.56 134 GLU B CA 1
ATOM 3968 C C . GLU B 1 134 ? 1.974 16.75 -10.047 1 97.56 134 GLU B C 1
ATOM 3970 O O . GLU B 1 134 ? 2.314 16.359 -11.172 1 97.56 134 GLU B O 1
ATOM 3975 N N . PRO B 1 135 ? 2.924 16.906 -9.094 1 98.25 135 PRO B N 1
ATOM 3976 C CA . PRO B 1 135 ? 4.332 16.641 -9.406 1 98.25 135 PRO B CA 1
ATOM 3977 C C . PRO B 1 135 ? 4.586 15.203 -9.852 1 98.25 135 PRO B C 1
ATOM 3979 O O . PRO B 1 135 ? 5.609 14.922 -10.477 1 98.25 135 PRO B O 1
ATOM 3982 N N . TYR B 1 136 ? 3.641 14.344 -9.547 1 98.06 136 TYR B N 1
ATOM 3983 C CA . TYR B 1 136 ? 3.842 12.922 -9.812 1 98.06 136 TYR B CA 1
ATOM 3984 C C . TYR B 1 136 ? 2.949 12.453 -10.953 1 98.06 136 TYR B C 1
ATOM 3986 O O . TYR B 1 136 ? 2.658 11.258 -11.07 1 98.06 136 TYR B O 1
ATOM 3994 N N . GLY B 1 137 ? 2.396 13.359 -11.703 1 96.88 137 GLY B N 1
ATOM 3995 C CA . GLY B 1 137 ? 1.767 13.031 -12.977 1 96.88 137 GLY B CA 1
ATOM 3996 C C . GLY B 1 137 ? 0.257 12.914 -12.875 1 96.88 137 GLY B C 1
ATOM 3997 O O . GLY B 1 137 ? -0.406 12.539 -13.844 1 96.88 137 GLY B O 1
ATOM 3998 N N . VAL B 1 138 ? -0.317 13.156 -11.773 1 96.25 138 VAL B N 1
ATOM 3999 C CA . VAL B 1 138 ? -1.768 13.117 -11.617 1 96.25 138 VAL B CA 1
ATOM 4000 C C . VAL B 1 138 ? -2.373 14.414 -12.164 1 96.25 138 VAL B C 1
ATOM 4002 O O . VAL B 1 138 ? -1.979 15.508 -11.758 1 96.25 138 VAL B O 1
ATOM 4005 N N . ASP B 1 139 ? -3.289 14.258 -13.086 1 95.75 139 ASP B N 1
ATOM 4006 C CA . ASP B 1 139 ? -4.012 15.422 -13.578 1 95.75 139 ASP B CA 1
ATOM 4007 C C . ASP B 1 139 ? -4.828 16.078 -12.469 1 95.75 139 ASP B C 1
ATOM 4009 O O . ASP B 1 139 ? -5.727 15.453 -11.898 1 95.75 139 ASP B O 1
ATOM 4013 N N . TRP B 1 140 ? -4.57 17.312 -12.203 1 96.06 140 TRP B N 1
ATOM 4014 C CA . TRP B 1 140 ? -5.172 17.984 -11.047 1 96.06 140 TRP B CA 1
ATOM 4015 C C . TRP B 1 140 ? -6.293 18.922 -11.484 1 96.06 140 TRP B C 1
ATOM 4017 O O . TRP B 1 140 ? -6.758 19.75 -10.695 1 96.06 140 TRP B O 1
ATOM 4027 N N . SER B 1 141 ? -6.855 18.75 -12.688 1 96.44 141 SER B N 1
ATOM 4028 C CA . SER B 1 141 ? -7.867 19.672 -13.219 1 96.44 141 SER B CA 1
ATOM 4029 C C . SER B 1 141 ? -9.242 19.359 -12.633 1 96.44 141 SER B C 1
ATOM 4031 O O . SER B 1 141 ? -10.094 20.25 -12.531 1 96.44 141 SER B O 1
ATOM 4033 N N . LYS B 1 142 ? -9.477 18.109 -12.281 1 96.38 142 LYS B N 1
ATOM 4034 C CA . LYS B 1 142 ? -10.789 17.719 -11.766 1 96.38 142 LYS B CA 1
ATOM 4035 C C . LYS B 1 142 ? -10.656 16.781 -10.578 1 96.38 142 LYS B C 1
ATOM 4037 O O . LYS B 1 142 ? -11.258 15.703 -10.562 1 96.38 142 LYS B O 1
ATOM 4042 N N . PRO B 1 143 ? -10.016 17.203 -9.5 1 96 143 PRO B N 1
ATOM 4043 C CA . PRO B 1 143 ? -9.75 16.297 -8.375 1 96 143 PRO B CA 1
ATOM 4044 C C . PRO B 1 143 ? -11.023 15.852 -7.668 1 96 143 PRO B C 1
ATOM 4046 O O . PRO B 1 143 ? -11.102 14.711 -7.195 1 96 143 PRO B O 1
ATOM 4049 N N . VAL B 1 144 ? -12.078 16.719 -7.605 1 97.19 144 VAL B N 1
ATOM 4050 C CA . VAL B 1 144 ? -13.297 16.359 -6.891 1 97.19 144 VAL B CA 1
ATOM 4051 C C . VAL B 1 144 ? -14.094 15.336 -7.707 1 97.19 144 VAL B C 1
ATOM 4053 O O . VAL B 1 144 ? -14.625 14.375 -7.156 1 97.19 144 VAL B O 1
ATOM 4056 N N . ALA B 1 145 ? -14.156 15.539 -9.047 1 97.81 145 ALA B N 1
ATOM 4057 C CA . ALA B 1 145 ? -14.828 14.57 -9.914 1 97.81 145 ALA B CA 1
ATOM 4058 C C . ALA B 1 145 ? -14.164 13.195 -9.812 1 97.81 145 ALA B C 1
ATOM 4060 O O . ALA B 1 145 ? -14.852 12.172 -9.758 1 97.81 145 ALA B O 1
ATOM 4061 N N . ARG B 1 146 ? -12.891 13.211 -9.859 1 97.75 146 ARG B N 1
ATOM 4062 C CA . ARG B 1 146 ? -12.125 11.977 -9.742 1 97.75 146 ARG B CA 1
ATOM 4063 C C . ARG B 1 146 ? -12.422 11.273 -8.422 1 97.75 146 ARG B C 1
ATOM 4065 O O . ARG B 1 146 ? -12.602 10.055 -8.383 1 97.75 146 ARG B O 1
ATOM 4072 N N . PHE B 1 147 ? -12.508 12.039 -7.324 1 98.31 147 PHE B N 1
ATOM 4073 C CA . PHE B 1 147 ? -12.812 11.523 -5.996 1 98.31 147 PHE B CA 1
ATOM 4074 C C . PHE B 1 147 ? -14.18 10.852 -5.977 1 98.31 147 PHE B C 1
ATOM 4076 O O . PHE B 1 147 ? -14.328 9.742 -5.453 1 98.31 147 PHE B O 1
ATOM 4083 N N . GLU B 1 148 ? -15.148 11.523 -6.504 1 98.44 148 GLU B N 1
ATOM 4084 C CA . GLU B 1 148 ? -16.5 10.977 -6.52 1 98.44 148 GLU B CA 1
ATOM 4085 C C . GLU B 1 148 ? -16.547 9.633 -7.238 1 98.44 148 GLU B C 1
ATOM 4087 O O . GLU B 1 148 ? -17.203 8.695 -6.777 1 98.44 148 GLU B O 1
ATOM 4092 N N . GLU B 1 149 ? -15.82 9.562 -8.336 1 98.38 149 GLU B N 1
ATOM 4093 C CA . GLU B 1 149 ? -15.773 8.32 -9.094 1 98.38 149 GLU B CA 1
ATOM 4094 C C . GLU B 1 149 ? -15.023 7.23 -8.328 1 98.38 149 GLU B C 1
ATOM 4096 O O . GLU B 1 149 ? -15.367 6.051 -8.414 1 98.38 149 GLU B O 1
ATOM 4101 N N . ALA B 1 150 ? -14.023 7.605 -7.594 1 98.56 150 ALA B N 1
ATOM 4102 C CA . ALA B 1 150 ? -13.297 6.645 -6.77 1 98.56 150 ALA B CA 1
ATOM 4103 C C . ALA B 1 150 ? -14.188 6.07 -5.676 1 98.56 150 ALA B C 1
ATOM 4105 O O . ALA B 1 150 ? -14.18 4.863 -5.43 1 98.56 150 ALA B O 1
ATOM 4106 N N . MET B 1 151 ? -14.961 6.91 -5.027 1 98.56 151 MET B N 1
ATOM 4107 C CA . MET B 1 151 ? -15.859 6.461 -3.971 1 98.56 151 MET B CA 1
ATOM 4108 C C . MET B 1 151 ? -16.906 5.5 -4.52 1 98.56 151 MET B C 1
ATOM 4110 O O . MET B 1 151 ? -17.203 4.473 -3.908 1 98.56 151 MET B O 1
ATOM 4114 N N . ALA B 1 152 ? -17.422 5.891 -5.695 1 98.56 152 ALA B N 1
ATOM 4115 C CA . ALA B 1 152 ? -18.406 5.016 -6.336 1 98.56 152 ALA B CA 1
ATOM 4116 C C . ALA B 1 152 ? -17.797 3.654 -6.656 1 98.56 152 ALA B C 1
ATOM 4118 O O . ALA B 1 152 ? -18.453 2.619 -6.488 1 98.56 152 ALA B O 1
ATOM 4119 N N . THR B 1 153 ? -16.609 3.648 -7.09 1 98.69 153 THR B N 1
ATOM 4120 C CA . THR B 1 153 ? -15.914 2.412 -7.434 1 98.69 153 THR B CA 1
ATOM 4121 C C . THR B 1 153 ? -15.68 1.562 -6.188 1 98.69 153 THR B C 1
ATOM 4123 O O . THR B 1 153 ? -15.961 0.363 -6.184 1 98.69 153 THR B O 1
ATOM 4126 N N . ILE B 1 154 ? -15.172 2.154 -5.102 1 98.81 154 ILE B N 1
ATOM 4127 C CA . ILE B 1 154 ? -14.891 1.432 -3.867 1 98.81 154 ILE B CA 1
ATOM 4128 C C . ILE B 1 154 ? -16.172 0.792 -3.346 1 98.81 154 ILE B C 1
ATOM 4130 O O . ILE B 1 154 ? -16.203 -0.397 -3.018 1 98.81 154 ILE B O 1
ATOM 4134 N N . ARG B 1 155 ? -17.25 1.549 -3.342 1 98.5 155 ARG B N 1
ATOM 4135 C CA . ARG B 1 155 ? -18.531 1.028 -2.859 1 98.5 155 ARG B CA 1
ATOM 4136 C C . ARG B 1 155 ? -19.047 -0.092 -3.76 1 98.5 155 ARG B C 1
ATOM 4138 O O . ARG B 1 155 ? -19.516 -1.118 -3.27 1 98.5 155 ARG B O 1
ATOM 4145 N N . ALA B 1 156 ? -18.906 0.079 -5.102 1 98.62 156 ALA B N 1
ATOM 4146 C CA . ALA B 1 156 ? -19.359 -0.941 -6.043 1 98.62 156 ALA B CA 1
ATOM 4147 C C . ALA B 1 156 ? -18.625 -2.258 -5.82 1 98.62 156 ALA B C 1
ATOM 4149 O O . ALA B 1 156 ? -19.234 -3.328 -5.82 1 98.62 156 ALA B O 1
ATOM 4150 N N . LEU B 1 157 ? -17.359 -2.18 -5.582 1 98.75 157 LEU B N 1
ATOM 4151 C CA . LEU B 1 157 ? -16.547 -3.371 -5.387 1 98.75 157 LEU B CA 1
ATOM 4152 C C . LEU B 1 157 ? -16.844 -4.023 -4.043 1 98.75 157 LEU B C 1
ATOM 4154 O O . LEU B 1 157 ? -17.078 -5.234 -3.975 1 98.75 157 LEU B O 1
ATOM 4158 N N . TRP B 1 158 ? -16.859 -3.234 -2.957 1 98.75 158 TRP B N 1
ATOM 4159 C CA . TRP B 1 158 ? -17.125 -3.76 -1.623 1 98.75 158 TRP B CA 1
ATOM 4160 C C . TRP B 1 158 ? -18.516 -4.402 -1.56 1 98.75 158 TRP B C 1
ATOM 4162 O O . TRP B 1 158 ? -18.672 -5.473 -0.972 1 98.75 158 TRP B O 1
ATOM 4172 N N . ASP B 1 159 ? -19.484 -3.861 -2.225 1 98.12 159 ASP B N 1
ATOM 4173 C CA . ASP B 1 159 ? -20.859 -4.301 -2.102 1 98.12 159 ASP B CA 1
ATOM 4174 C C . ASP B 1 159 ? -21.188 -5.406 -3.109 1 98.12 159 ASP B C 1
ATOM 4176 O O . ASP B 1 159 ? -22.281 -5.961 -3.105 1 98.12 159 ASP B O 1
ATOM 4180 N N . SER B 1 160 ? -20.234 -5.77 -3.93 1 97.94 160 SER B N 1
ATOM 4181 C CA . SER B 1 160 ? -20.484 -6.691 -5.031 1 97.94 160 SER B CA 1
ATOM 4182 C C . SER B 1 160 ? -20.734 -8.109 -4.523 1 97.94 160 SER B C 1
ATOM 4184 O O . SER B 1 160 ? -21.312 -8.93 -5.227 1 97.94 160 SER B O 1
ATOM 4186 N N . GLY B 1 161 ? -20.188 -8.414 -3.305 1 94.31 161 GLY B N 1
ATOM 4187 C CA . GLY B 1 161 ? -20.281 -9.766 -2.777 1 94.31 161 GLY B CA 1
ATOM 4188 C C . GLY B 1 161 ? -19.562 -10.797 -3.625 1 94.31 161 GLY B C 1
ATOM 4189 O O . GLY B 1 161 ? -19.969 -11.961 -3.662 1 94.31 161 GLY B O 1
ATOM 4190 N N . GLY B 1 162 ? -18.672 -10.328 -4.422 1 94.56 162 GLY B N 1
ATOM 4191 C CA . GLY B 1 162 ? -17.906 -11.25 -5.25 1 94.56 162 GLY B CA 1
ATOM 4192 C C . GLY B 1 162 ? -18.438 -11.367 -6.664 1 94.56 162 GLY B C 1
ATOM 4193 O O . GLY B 1 162 ? -17.828 -12.023 -7.512 1 94.56 162 GLY B O 1
ATOM 4194 N N . GLU B 1 163 ? -19.516 -10.727 -6.945 1 97.06 163 GLU B N 1
ATOM 4195 C CA . GLU B 1 163 ? -20.016 -10.695 -8.312 1 97.06 163 GLU B CA 1
ATOM 4196 C C . GLU B 1 163 ? -19.156 -9.797 -9.203 1 97.06 163 GLU B C 1
ATOM 4198 O O . GLU B 1 163 ? -18.531 -8.852 -8.719 1 97.06 163 GLU B O 1
ATOM 4203 N N . LEU B 1 164 ? -19.141 -10.117 -10.469 1 97.88 164 LEU B N 1
ATOM 4204 C CA . LEU B 1 164 ? -18.391 -9.305 -11.414 1 97.88 164 LEU B CA 1
ATOM 4205 C C . LEU B 1 164 ? -19.016 -7.926 -11.57 1 97.88 164 LEU B C 1
ATOM 4207 O O . LEU B 1 164 ? -20.234 -7.812 -11.727 1 97.88 164 LEU B O 1
ATOM 4211 N N . VAL B 1 165 ? -18.219 -6.883 -11.516 1 98.62 165 VAL B N 1
ATOM 4212 C CA . VAL B 1 165 ? -18.719 -5.508 -11.539 1 98.62 165 VAL B CA 1
ATOM 4213 C C . VAL B 1 165 ? -18.375 -4.855 -12.875 1 98.62 165 VAL B C 1
ATOM 4215 O O . VAL B 1 165 ? -17.234 -4.906 -13.32 1 98.62 165 VAL B O 1
ATOM 4218 N N . ASN B 1 166 ? -19.344 -4.344 -13.578 1 98.69 166 ASN B N 1
ATOM 4219 C CA . ASN B 1 166 ? -19.188 -3.445 -14.719 1 98.69 166 ASN B CA 1
ATOM 4220 C C . ASN B 1 166 ? -19.641 -2.027 -14.375 1 98.69 166 ASN B C 1
ATOM 4222 O O . ASN B 1 166 ? -20.719 -1.828 -13.82 1 98.69 166 ASN B O 1
ATOM 4226 N N . ARG B 1 167 ? -18.781 -1.097 -14.672 1 98.44 167 ARG B N 1
ATOM 4227 C CA . ARG B 1 167 ? -19.094 0.299 -14.375 1 98.44 167 ARG B CA 1
ATOM 4228 C C . ARG B 1 167 ? -18.375 1.234 -15.352 1 98.44 167 ARG B C 1
ATOM 4230 O O . ARG B 1 167 ? -17.156 1.154 -15.516 1 98.44 167 ARG B O 1
ATOM 4237 N N . ASP B 1 168 ? -19.141 2.107 -15.922 1 98.38 168 ASP B N 1
ATOM 4238 C CA . ASP B 1 168 ? -18.547 3.184 -16.703 1 98.38 168 ASP B CA 1
ATOM 4239 C C . ASP B 1 168 ? -18.062 4.32 -15.812 1 98.38 168 ASP B C 1
ATOM 4241 O O . ASP B 1 168 ? -18.766 4.711 -14.867 1 98.38 168 ASP B O 1
ATOM 4245 N N . SER B 1 169 ? -16.922 4.723 -16.031 1 98.19 169 SER B N 1
ATOM 4246 C CA . SER B 1 169 ? -16.312 5.848 -15.344 1 98.19 169 SER B CA 1
ATOM 4247 C C . SER B 1 169 ? -15.258 6.527 -16.203 1 98.19 169 SER B C 1
ATOM 4249 O O . SER B 1 169 ? -14.469 5.852 -16.875 1 98.19 169 SER B O 1
ATOM 4251 N N . PRO B 1 170 ? -15.289 7.844 -16.234 1 97.06 170 PRO B N 1
ATOM 4252 C CA . PRO B 1 170 ? -14.242 8.516 -17.016 1 97.06 170 PRO B CA 1
ATOM 4253 C C . PRO B 1 170 ? -12.852 8.336 -16.406 1 97.06 170 PRO B C 1
ATOM 4255 O O . PRO B 1 170 ? -11.844 8.531 -17.078 1 97.06 170 PRO B O 1
ATOM 4258 N N . PHE B 1 171 ? -12.797 7.969 -15.141 1 97 171 PHE B N 1
ATOM 4259 C CA . PHE B 1 171 ? -11.508 7.883 -14.453 1 97 171 PHE B CA 1
ATOM 4260 C C . PHE B 1 171 ? -11.164 6.434 -14.133 1 97 171 PHE B C 1
ATOM 4262 O O . PHE B 1 171 ? -10 6.035 -14.219 1 97 171 PHE B O 1
ATOM 4269 N N . PHE B 1 172 ? -12.211 5.672 -13.75 1 97.69 172 PHE B N 1
ATOM 4270 C CA . PHE B 1 172 ? -11.961 4.328 -13.242 1 97.69 172 PHE B CA 1
ATOM 4271 C C . PHE B 1 172 ? -12.984 3.34 -13.789 1 97.69 172 PHE B C 1
ATOM 4273 O O . PHE B 1 172 ? -13.75 2.74 -13.031 1 97.69 172 PHE B O 1
ATOM 4280 N N . PRO B 1 173 ? -12.961 3.072 -15.055 1 98.5 173 PRO B N 1
ATOM 4281 C CA . PRO B 1 173 ? -13.906 2.086 -15.578 1 98.5 173 PRO B CA 1
ATOM 4282 C C . PRO B 1 173 ? -13.617 0.669 -15.086 1 98.5 173 PRO B C 1
ATOM 4284 O O . PRO B 1 173 ? -12.461 0.302 -14.898 1 98.5 173 PRO B O 1
ATOM 4287 N N . LEU B 1 174 ? -14.648 -0.061 -14.82 1 98.62 174 LEU B N 1
ATOM 4288 C CA . LEU B 1 174 ? -14.57 -1.472 -14.461 1 98.62 174 LEU B CA 1
ATOM 4289 C C . LEU B 1 174 ? -15.234 -2.344 -15.523 1 98.62 174 LEU B C 1
ATOM 4291 O O . LEU B 1 174 ? -16.297 -2.002 -16.031 1 98.62 174 LEU B O 1
ATOM 4295 N N . ARG B 1 175 ? -14.531 -3.406 -15.922 1 98.44 175 ARG B N 1
ATOM 4296 C CA . ARG B 1 175 ? -15.055 -4.398 -16.859 1 98.44 175 ARG B CA 1
ATOM 4297 C C . ARG B 1 175 ? -14.891 -5.812 -16.297 1 98.44 175 ARG B C 1
ATOM 4299 O O . ARG B 1 175 ? -13.789 -6.359 -16.297 1 98.44 175 ARG B O 1
ATOM 4306 N N . LYS B 1 176 ? -15.914 -6.363 -15.82 1 98 176 LYS B N 1
ATOM 4307 C CA . LYS B 1 176 ? -15.93 -7.672 -15.18 1 98 176 LYS B CA 1
ATOM 4308 C C . LYS B 1 176 ? -14.883 -7.75 -14.07 1 98 176 LYS B C 1
ATOM 4310 O O . LYS B 1 176 ? -14.125 -8.719 -13.992 1 98 176 LYS B O 1
ATOM 4315 N N . ALA B 1 177 ? -14.836 -6.707 -13.258 1 98.31 177 ALA B N 1
ATOM 4316 C CA . ALA B 1 177 ? -13.883 -6.641 -12.156 1 98.31 177 ALA B CA 1
ATOM 4317 C C . ALA B 1 177 ? -14.359 -7.457 -10.961 1 98.31 177 ALA B C 1
ATOM 4319 O O . ALA B 1 177 ? -15.547 -7.43 -10.625 1 98.31 177 ALA B O 1
ATOM 4320 N N . ILE B 1 178 ? -13.445 -8.164 -10.398 1 97.62 178 ILE B N 1
ATOM 4321 C CA . ILE B 1 178 ? -13.789 -8.984 -9.242 1 97.62 178 ILE B CA 1
ATOM 4322 C C . ILE B 1 178 ? -13.195 -8.375 -7.98 1 97.62 178 ILE B C 1
ATOM 4324 O O . ILE B 1 178 ? -12.062 -7.887 -7.992 1 97.62 178 ILE B O 1
ATOM 4328 N N . PHE B 1 179 ? -13.953 -8.383 -6.938 1 98.31 179 PHE B N 1
ATOM 4329 C CA . PHE B 1 179 ? -13.484 -8.086 -5.586 1 98.31 179 PHE B CA 1
ATOM 4330 C C . PHE B 1 179 ? -14.047 -9.094 -4.59 1 98.31 179 PHE B C 1
ATOM 4332 O O . PHE B 1 179 ? -15.242 -9.062 -4.273 1 98.31 179 PHE B O 1
ATOM 4339 N N . ASP B 1 180 ? -13.148 -9.875 -4.059 1 97.44 180 ASP B N 1
ATOM 4340 C CA . ASP B 1 180 ? -13.688 -11.023 -3.338 1 97.44 180 ASP B CA 1
ATOM 4341 C C . ASP B 1 180 ? -13.25 -11.008 -1.875 1 97.44 180 ASP B C 1
ATOM 4343 O O . ASP B 1 180 ? -13.586 -11.914 -1.11 1 97.44 180 ASP B O 1
ATOM 4347 N N . LEU B 1 181 ? -12.406 -10.047 -1.441 1 98.31 181 LEU B N 1
ATOM 4348 C CA . LEU B 1 181 ? -12.141 -9.938 -0.012 1 98.31 181 LEU B CA 1
ATOM 4349 C C . LEU B 1 181 ? -13.43 -9.742 0.771 1 98.31 181 LEU B C 1
ATOM 4351 O O . LEU B 1 181 ? -14.281 -8.93 0.383 1 98.31 181 LEU B O 1
ATOM 4355 N N . PRO B 1 182 ? -13.578 -10.43 1.832 1 97.69 182 PRO B N 1
ATOM 4356 C CA . PRO B 1 182 ? -14.805 -10.305 2.623 1 97.69 182 PRO B CA 1
ATOM 4357 C C . PRO B 1 182 ? -14.742 -9.148 3.617 1 97.69 182 PRO B C 1
ATOM 4359 O O . PRO B 1 182 ? -13.656 -8.727 4.016 1 97.69 182 PRO B O 1
ATOM 4362 N N . PRO B 1 183 ? -15.914 -8.648 3.91 1 98.12 183 PRO B N 1
ATOM 4363 C CA . PRO B 1 183 ? -15.945 -7.789 5.098 1 98.12 183 PRO B CA 1
ATOM 4364 C C . PRO B 1 183 ? -15.641 -8.555 6.383 1 98.12 183 PRO B C 1
ATOM 4366 O O . PRO B 1 183 ? -15.547 -9.789 6.367 1 98.12 183 PRO B O 1
ATOM 4369 N N . TYR B 1 184 ? -15.32 -7.895 7.461 1 98.25 184 TYR B N 1
ATOM 4370 C CA . TYR B 1 184 ? -15.172 -8.523 8.766 1 98.25 184 TYR B CA 1
ATOM 4371 C C . TYR B 1 184 ? -16.516 -8.602 9.492 1 98.25 184 TYR B C 1
ATOM 4373 O O . TYR B 1 184 ? -17.094 -7.57 9.836 1 98.25 184 TYR B O 1
ATOM 4381 N N . ARG B 1 185 ? -17.062 -9.758 9.68 1 97.44 185 ARG B N 1
ATOM 4382 C CA . ARG B 1 185 ? -18.359 -10 10.312 1 97.44 185 ARG B CA 1
ATOM 4383 C C . ARG B 1 185 ? -19.453 -9.141 9.68 1 97.44 185 ARG B C 1
ATOM 4385 O O . ARG B 1 185 ? -20.234 -8.516 10.391 1 97.44 185 ARG B O 1
ATOM 4392 N N . GLY B 1 186 ? -19.312 -9.008 8.391 1 97.38 186 GLY B N 1
ATOM 4393 C CA . GLY B 1 186 ? -20.375 -8.367 7.617 1 97.38 186 GLY B CA 1
ATOM 4394 C C . GLY B 1 186 ? -20.219 -6.863 7.527 1 97.38 186 GLY B C 1
ATOM 4395 O O . GLY B 1 186 ? -21.031 -6.191 6.887 1 97.38 186 GLY B O 1
ATOM 4396 N N . LYS B 1 187 ? -19.125 -6.332 8.039 1 98.12 187 LYS B N 1
ATOM 4397 C CA . LYS B 1 187 ? -18.953 -4.883 8.039 1 98.12 187 LYS B CA 1
ATOM 4398 C C . LYS B 1 187 ? -17.688 -4.473 7.305 1 98.12 187 LYS B C 1
ATOM 4400 O O . LYS B 1 187 ? -16.625 -5.086 7.484 1 98.12 187 LYS B O 1
ATOM 4405 N N . TRP B 1 188 ? -17.828 -3.5 6.488 1 98.69 188 TRP B N 1
ATOM 4406 C CA . TRP B 1 188 ? -16.688 -2.893 5.82 1 98.69 188 TRP B CA 1
ATOM 4407 C C . TRP B 1 188 ? -16.031 -1.829 6.703 1 98.69 188 TRP B C 1
ATOM 4409 O O . TRP B 1 188 ? -16.641 -1.362 7.668 1 98.69 188 TRP B O 1
ATOM 4419 N N . PRO B 1 189 ? -14.75 -1.47 6.367 1 98.81 189 PRO B N 1
ATOM 4420 C CA . PRO B 1 189 ? -14.188 -0.323 7.082 1 98.81 189 PRO B CA 1
ATOM 4421 C C . PRO B 1 189 ? -15.062 0.923 6.988 1 98.81 189 PRO B C 1
ATOM 4423 O O . PRO B 1 189 ? -15.648 1.189 5.934 1 98.81 189 PRO B O 1
ATOM 4426 N N . GLU B 1 190 ? -15.156 1.627 8.078 1 98.81 190 GLU B N 1
ATOM 4427 C CA . GLU B 1 190 ? -15.82 2.924 7.992 1 98.81 190 GLU B CA 1
ATOM 4428 C C . GLU B 1 190 ? -15.086 3.855 7.031 1 98.81 190 GLU B C 1
ATOM 4430 O O . GLU B 1 190 ? -13.859 3.865 6.984 1 98.81 190 GLU B O 1
ATOM 4435 N N . ILE B 1 191 ? -15.852 4.629 6.352 1 98.88 191 ILE B N 1
ATOM 4436 C CA . ILE B 1 191 ? -15.32 5.645 5.449 1 98.88 191 ILE B CA 1
ATOM 4437 C C . ILE B 1 191 ? -15.422 7.02 6.102 1 98.88 191 ILE B C 1
ATOM 4439 O O . ILE B 1 191 ? -16.516 7.488 6.41 1 98.88 191 ILE B O 1
ATOM 4443 N N . TRP B 1 192 ? -14.312 7.648 6.371 1 98.94 192 TRP B N 1
ATOM 4444 C CA . TRP B 1 192 ? -14.234 9.008 6.883 1 98.94 192 TRP B CA 1
ATOM 4445 C C . TRP B 1 192 ? -13.766 9.977 5.797 1 98.94 192 TRP B C 1
ATOM 4447 O O . TRP B 1 192 ? -12.672 9.82 5.25 1 98.94 192 TRP B O 1
ATOM 4457 N N . ILE B 1 193 ? -14.531 11.016 5.492 1 98.75 193 ILE B N 1
ATOM 4458 C CA . ILE B 1 193 ? -14.227 11.836 4.328 1 98.75 193 ILE B CA 1
ATOM 4459 C C . ILE B 1 193 ? -13.812 13.234 4.777 1 98.75 193 ILE B C 1
ATOM 4461 O O . ILE B 1 193 ? -14.531 13.883 5.543 1 98.75 193 ILE B O 1
ATOM 4465 N N . ALA B 1 194 ? -12.625 13.625 4.34 1 97.69 194 ALA B N 1
ATOM 4466 C CA . ALA B 1 194 ? -12.18 15.016 4.477 1 97.69 194 ALA B CA 1
ATOM 4467 C C . ALA B 1 194 ? -12.797 15.898 3.396 1 97.69 194 ALA B C 1
ATOM 4469 O O . ALA B 1 194 ? -12.516 15.719 2.207 1 97.69 194 ALA B O 1
ATOM 4470 N N . ALA B 1 195 ? -13.594 16.844 3.787 1 95.88 195 ALA B N 1
ATOM 4471 C CA . ALA B 1 195 ? -14.336 17.672 2.828 1 95.88 195 ALA B CA 1
ATOM 4472 C C . ALA B 1 195 ? -14.422 19.125 3.295 1 95.88 195 ALA B C 1
ATOM 4474 O O . ALA B 1 195 ? -14.562 19.391 4.492 1 95.88 195 ALA B O 1
ATOM 4475 N N . HIS B 1 196 ? -14.336 20.062 2.393 1 93.06 196 HIS B N 1
ATOM 4476 C CA . HIS B 1 196 ? -14.508 21.484 2.711 1 93.06 196 HIS B CA 1
ATOM 4477 C C . HIS B 1 196 ? -15.469 22.156 1.743 1 93.06 196 HIS B C 1
ATOM 4479 O O . HIS B 1 196 ? -16.516 22.656 2.154 1 93.06 196 HIS B O 1
ATOM 4485 N N . GLY B 1 197 ? -15.234 22.125 0.468 1 92.81 197 GLY B N 1
ATOM 4486 C CA . GLY B 1 197 ? -16.062 22.797 -0.528 1 92.81 197 GLY B CA 1
ATOM 4487 C C . GLY B 1 197 ? -17.422 22.141 -0.709 1 92.81 197 GLY B C 1
ATOM 4488 O O . GLY B 1 197 ? -17.625 21 -0.296 1 92.81 197 GLY B O 1
ATOM 4489 N N . PRO B 1 198 ? -18.281 22.891 -1.281 1 95.69 198 PRO B N 1
ATOM 4490 C CA . PRO B 1 198 ? -19.688 22.453 -1.367 1 95.69 198 PRO B CA 1
ATOM 4491 C C . PRO B 1 198 ? -19.828 21.094 -2.055 1 95.69 198 PRO B C 1
ATOM 4493 O O . PRO B 1 198 ? -20.594 20.234 -1.588 1 95.69 198 PRO B O 1
ATOM 4496 N N . ARG B 1 199 ? -19.188 20.922 -3.119 1 96.94 199 ARG B N 1
ATOM 4497 C CA . ARG B 1 199 ? -19.312 19.656 -3.832 1 96.94 199 ARG B CA 1
ATOM 4498 C C . ARG B 1 199 ? -18.781 18.5 -2.986 1 96.94 199 ARG B C 1
ATOM 4500 O O . ARG B 1 199 ? -19.375 17.406 -2.979 1 96.94 199 ARG B O 1
ATOM 4507 N N . MET B 1 200 ? -17.688 18.734 -2.279 1 97.5 200 MET B N 1
ATOM 4508 C CA . MET B 1 200 ? -17.125 17.719 -1.402 1 97.5 200 MET B CA 1
ATOM 4509 C C . MET B 1 200 ? -18.047 17.453 -0.214 1 97.5 200 MET B C 1
ATOM 4511 O O . MET B 1 200 ? -18.141 16.312 0.263 1 97.5 200 MET B O 1
ATOM 4515 N N . LEU B 1 201 ? -18.672 18.469 0.253 1 98.44 201 LEU B N 1
ATOM 4516 C CA . LEU B 1 201 ? -19.609 18.281 1.354 1 98.44 201 LEU B CA 1
ATOM 4517 C C . LEU B 1 201 ? -20.781 17.422 0.919 1 98.44 201 LEU B C 1
ATOM 4519 O O . LEU B 1 201 ? -21.266 16.578 1.688 1 98.44 201 LEU B O 1
ATOM 4523 N N . ARG B 1 202 ? -21.234 17.625 -0.29 1 98.5 202 ARG B N 1
ATOM 4524 C CA . ARG B 1 202 ? -22.281 16.766 -0.839 1 98.5 202 ARG B CA 1
ATOM 4525 C C . ARG B 1 202 ? -21.812 15.32 -0.939 1 98.5 202 ARG B C 1
ATOM 4527 O O . ARG B 1 202 ? -22.562 14.398 -0.581 1 98.5 202 ARG B O 1
ATOM 4534 N N . ALA B 1 203 ? -20.594 15.148 -1.412 1 98.38 203 ALA B N 1
ATOM 4535 C CA . ALA B 1 203 ? -20.031 13.805 -1.516 1 98.38 203 ALA B CA 1
ATOM 4536 C C . ALA B 1 203 ? -19.938 13.148 -0.143 1 98.38 203 ALA B C 1
ATOM 4538 O O . ALA B 1 203 ? -20.203 11.953 0.001 1 98.38 203 ALA B O 1
ATOM 4539 N N . ALA B 1 204 ? -19.5 13.898 0.861 1 98.69 204 ALA B N 1
ATOM 4540 C CA . ALA B 1 204 ? -19.422 13.375 2.225 1 98.69 204 ALA B CA 1
ATOM 4541 C C . ALA B 1 204 ? -20.797 12.93 2.719 1 98.69 204 ALA B C 1
ATOM 4543 O O . ALA B 1 204 ? -20.922 11.883 3.361 1 98.69 204 ALA B O 1
ATOM 4544 N N . GLY B 1 205 ? -21.781 13.734 2.441 1 98.69 205 GLY B N 1
ATOM 4545 C CA . GLY B 1 205 ? -23.125 13.336 2.812 1 98.69 205 GLY B CA 1
ATOM 4546 C C . GLY B 1 205 ? -23.562 12.023 2.18 1 98.69 205 GLY B C 1
ATOM 4547 O O . GLY B 1 205 ? -24.203 11.195 2.828 1 98.69 205 GLY B O 1
ATOM 4548 N N . ARG B 1 206 ? -23.156 11.812 0.958 1 97.94 206 ARG B N 1
ATOM 4549 C CA . ARG B 1 206 ? -23.562 10.656 0.178 1 97.94 206 ARG B CA 1
ATOM 4550 C C . ARG B 1 206 ? -22.828 9.398 0.628 1 97.94 206 ARG B C 1
ATOM 4552 O O . ARG B 1 206 ? -23.422 8.312 0.676 1 97.94 206 ARG B O 1
ATOM 4559 N N . TYR B 1 207 ? -21.5 9.547 1.078 1 98.25 207 TYR B N 1
ATOM 4560 C CA . TYR B 1 207 ? -20.688 8.336 1.159 1 98.25 207 TYR B CA 1
ATOM 4561 C C . TYR B 1 207 ? -20.156 8.133 2.572 1 98.25 207 TYR B C 1
ATOM 4563 O O . TYR B 1 207 ? -19.797 7.016 2.949 1 98.25 207 TYR B O 1
ATOM 4571 N N . ALA B 1 208 ? -20.094 9.102 3.389 1 98.69 208 ALA B N 1
ATOM 4572 C CA . ALA B 1 208 ? -19.234 9.062 4.562 1 98.69 208 ALA B CA 1
ATOM 4573 C C . ALA B 1 208 ? -19.953 8.469 5.766 1 98.69 208 ALA B C 1
ATOM 4575 O O . ALA B 1 208 ? -21.141 8.727 5.969 1 98.69 208 ALA B O 1
ATOM 4576 N N . ASP B 1 209 ? -19.234 7.68 6.492 1 98.69 209 ASP B N 1
ATOM 4577 C CA . ASP B 1 209 ? -19.672 7.32 7.84 1 98.69 209 ASP B CA 1
ATOM 4578 C C . ASP B 1 209 ? -19.297 8.406 8.844 1 98.69 209 ASP B C 1
ATOM 4580 O O . ASP B 1 209 ? -19.906 8.508 9.906 1 98.69 209 ASP B O 1
ATOM 4584 N N . ALA B 1 210 ? -18.312 9.195 8.531 1 98.81 210 ALA B N 1
ATOM 4585 C CA . ALA B 1 210 ? -17.906 10.328 9.359 1 98.81 210 ALA B CA 1
ATOM 4586 C C . ALA B 1 210 ? -17.469 11.508 8.5 1 98.81 210 ALA B C 1
ATOM 4588 O O . ALA B 1 210 ? -16.828 11.312 7.465 1 98.81 210 ALA B O 1
ATOM 4589 N N . TYR B 1 211 ? -17.844 12.719 8.891 1 98.69 211 TYR B N 1
ATOM 4590 C CA . TYR B 1 211 ? -17.266 13.961 8.383 1 98.69 211 TYR B CA 1
ATOM 4591 C C . TYR B 1 211 ? -15.961 14.289 9.102 1 98.69 211 TYR B C 1
ATOM 4593 O O . TYR B 1 211 ? -15.945 14.461 10.328 1 98.69 211 TYR B O 1
ATOM 4601 N N . PHE B 1 212 ? -14.797 14.383 8.32 1 98.44 212 PHE B N 1
ATOM 4602 C CA . PHE B 1 212 ? -13.484 14.344 8.953 1 98.44 212 PHE B CA 1
ATOM 4603 C C . PHE B 1 212 ? -12.547 15.359 8.312 1 98.44 212 PHE B C 1
ATOM 4605 O O . PHE B 1 212 ? -11.523 14.984 7.738 1 98.44 212 PHE B O 1
ATOM 4612 N N . PRO B 1 213 ? -12.859 16.625 8.406 1 96.56 213 PRO B N 1
ATOM 4613 C CA . PRO B 1 213 ? -11.969 17.672 7.879 1 96.56 213 PRO B CA 1
ATOM 4614 C C . PRO B 1 213 ? -10.766 17.922 8.781 1 96.56 213 PRO B C 1
ATOM 4616 O O . PRO B 1 213 ? -10.734 17.453 9.922 1 96.56 213 PRO B O 1
ATOM 4619 N N . SER B 1 214 ? -9.805 18.484 8.102 1 92.81 214 SER B N 1
ATOM 4620 C CA . SER B 1 214 ? -8.641 19.016 8.805 1 92.81 214 SER B CA 1
ATOM 4621 C C . SER B 1 214 ? -8.383 20.469 8.422 1 92.81 214 SER B C 1
ATOM 4623 O O . SER B 1 214 ? -9.211 21.094 7.762 1 92.81 214 SER B O 1
ATOM 4625 N N . PHE B 1 215 ? -7.414 21.062 8.875 1 83.38 215 PHE B N 1
ATOM 4626 C CA . PHE B 1 215 ? -6.953 22.406 8.531 1 83.38 215 PHE B CA 1
ATOM 4627 C C . PHE B 1 215 ? -7.797 23.469 9.234 1 83.38 215 PHE B C 1
ATOM 4629 O O . PHE B 1 215 ? -8.539 23.156 10.172 1 83.38 215 PHE B O 1
ATOM 4636 N N . ALA B 1 216 ? -7.586 24.656 8.852 1 78.75 216 ALA B N 1
ATOM 4637 C CA . ALA B 1 216 ? -8.094 25.797 9.609 1 78.75 216 ALA B CA 1
ATOM 4638 C C . ALA B 1 216 ? -9.594 25.969 9.414 1 78.75 216 ALA B C 1
ATOM 4640 O O . ALA B 1 216 ? -10.062 26.172 8.289 1 78.75 216 ALA B O 1
ATOM 4641 N N . HIS B 1 217 ? -10.32 25.906 10.477 1 80 217 HIS B N 1
ATOM 4642 C CA . HIS B 1 217 ? -11.727 26.312 10.516 1 80 217 HIS B CA 1
ATOM 4643 C C . HIS B 1 217 ? -12.203 26.469 11.953 1 80 217 HIS B C 1
ATOM 4645 O O . HIS B 1 217 ? -11.664 25.844 12.867 1 80 217 HIS B O 1
ATOM 4651 N N . LEU B 1 218 ? -13.102 27.297 12.102 1 86.81 218 LEU B N 1
ATOM 4652 C CA . LEU B 1 218 ? -13.719 27.562 13.391 1 86.81 218 LEU B CA 1
ATOM 4653 C C . LEU B 1 218 ? -14.82 26.547 13.688 1 86.81 218 LEU B C 1
ATOM 4655 O O . LEU B 1 218 ? -15.414 25.984 12.766 1 86.81 218 LEU B O 1
ATOM 4659 N N . PRO B 1 219 ? -15.055 26.359 14.992 1 91.56 219 PRO B N 1
ATOM 4660 C CA . PRO B 1 219 ? -16.141 25.453 15.359 1 91.56 219 PRO B CA 1
ATOM 4661 C C . PRO B 1 219 ? -17.469 25.812 14.688 1 91.56 219 PRO B C 1
ATOM 4663 O O . PRO B 1 219 ? -18.219 24.922 14.281 1 91.56 219 PRO B O 1
ATOM 4666 N N . THR B 1 220 ? -17.719 27.125 14.555 1 92.38 220 THR B N 1
ATOM 4667 C CA . THR B 1 220 ? -18.953 27.562 13.938 1 92.38 220 THR B CA 1
ATOM 4668 C C . THR B 1 220 ? -18.984 27.188 12.453 1 92.38 220 THR B C 1
ATOM 4670 O O . THR B 1 220 ? -20.016 26.781 11.922 1 92.38 220 THR B O 1
ATOM 4673 N N . GLU B 1 221 ? -17.875 27.328 11.812 1 92.69 221 GLU B N 1
ATOM 4674 C CA . GLU B 1 221 ? -17.766 26.922 10.414 1 92.69 221 GLU B CA 1
ATOM 4675 C C . GLU B 1 221 ? -17.922 25.422 10.258 1 92.69 221 GLU B C 1
ATOM 4677 O O . GLU B 1 221 ? -18.562 24.953 9.312 1 92.69 221 GLU B O 1
ATOM 4682 N N . TYR B 1 222 ? -17.297 24.719 11.188 1 95.69 222 TYR B N 1
ATOM 4683 C CA . TYR B 1 222 ? -17.453 23.266 11.195 1 95.69 222 TYR B CA 1
ATOM 4684 C C . TYR B 1 222 ? -18.922 22.891 11.289 1 95.69 222 TYR B C 1
ATOM 4686 O O . TYR B 1 222 ? -19.406 22.047 10.531 1 95.69 222 TYR B O 1
ATOM 4694 N N . ALA B 1 223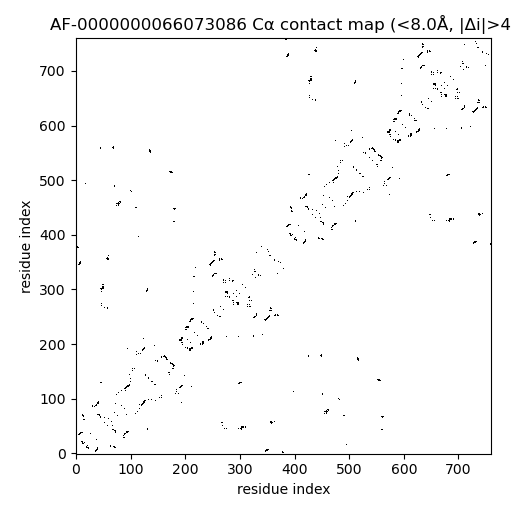 ? -19.609 23.5 12.234 1 96.38 223 ALA B N 1
ATOM 4695 C CA . ALA B 1 223 ? -21.016 23.188 12.453 1 96.38 223 ALA B CA 1
ATOM 4696 C C . ALA B 1 223 ? -21.844 23.469 11.195 1 96.38 223 ALA B C 1
ATOM 4698 O O . ALA B 1 223 ? -22.734 22.688 10.844 1 96.38 223 ALA B O 1
ATOM 4699 N N . GLN B 1 224 ? -21.547 24.547 10.578 1 96.62 224 GLN B N 1
ATOM 4700 C CA . GLN B 1 224 ? -22.266 24.891 9.359 1 96.62 224 GLN B CA 1
ATOM 4701 C C . GLN B 1 224 ? -22 23.875 8.258 1 96.62 224 GLN B C 1
ATOM 4703 O O . GLN B 1 224 ? -22.938 23.469 7.551 1 96.62 224 GLN B O 1
ATOM 4708 N N . ARG B 1 225 ? -20.781 23.484 8.102 1 97.38 225 ARG B N 1
ATOM 4709 C CA . ARG B 1 225 ? -20.422 22.5 7.086 1 97.38 225 ARG B CA 1
ATOM 4710 C C . ARG B 1 225 ? -21.047 21.141 7.414 1 97.38 225 ARG B C 1
ATOM 4712 O O . ARG B 1 225 ? -21.484 20.422 6.516 1 97.38 225 ARG B O 1
ATOM 4719 N N . LEU B 1 226 ? -21.016 20.797 8.711 1 98 226 LEU B N 1
ATOM 4720 C CA . LEU B 1 226 ? -21.656 19.547 9.141 1 98 226 LEU B CA 1
ATOM 4721 C C . LEU B 1 226 ? -23.141 19.547 8.766 1 98 226 LEU B C 1
ATOM 4723 O O . LEU B 1 226 ? -23.672 18.531 8.312 1 98 226 LEU B O 1
ATOM 4727 N N . ASP B 1 227 ? -23.766 20.688 8.961 1 98.19 227 ASP B N 1
ATOM 4728 C CA . ASP B 1 227 ? -25.172 20.797 8.57 1 98.19 227 ASP B CA 1
ATOM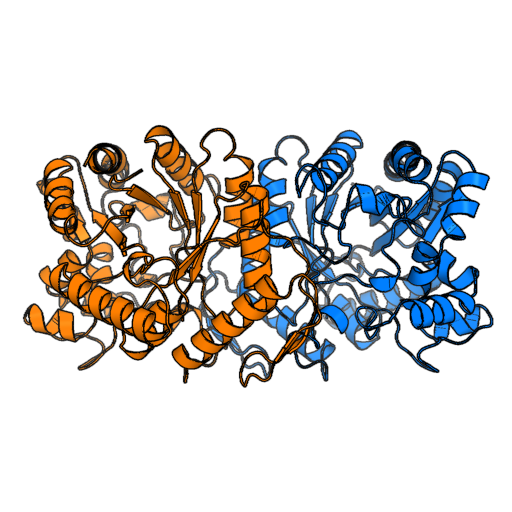 4729 C C . ASP B 1 227 ? -25.359 20.547 7.074 1 98.19 227 ASP B C 1
ATOM 4731 O O . ASP B 1 227 ? -26.312 19.891 6.66 1 98.19 227 ASP B O 1
ATOM 4735 N N . SER B 1 228 ? -24.453 21.109 6.312 1 98.5 228 SER B N 1
ATOM 4736 C CA . SER B 1 228 ? -24.5 20.891 4.871 1 98.5 228 SER B CA 1
ATOM 4737 C C . SER B 1 228 ? -24.328 19.406 4.531 1 98.5 228 SER B C 1
ATOM 4739 O O . SER B 1 228 ? -25.016 18.875 3.66 1 98.5 228 SER B O 1
ATOM 4741 N N . VAL B 1 229 ? -23.422 18.719 5.184 1 98.81 229 VAL B N 1
ATOM 4742 C CA . VAL B 1 229 ? -23.172 17.297 4.98 1 98.81 229 VAL B CA 1
ATOM 4743 C C . VAL B 1 229 ? -24.438 16.5 5.34 1 98.81 229 VAL B C 1
ATOM 4745 O O . VAL B 1 229 ? -24.844 15.617 4.59 1 98.81 229 VAL B O 1
ATOM 4748 N N . ARG B 1 230 ? -25.016 16.828 6.441 1 98.62 230 ARG B N 1
ATOM 4749 C CA . ARG B 1 230 ? -26.203 16.109 6.918 1 98.62 230 ARG B CA 1
ATOM 4750 C C . ARG B 1 230 ? -27.391 16.344 5.988 1 98.62 230 ARG B C 1
ATOM 4752 O O . ARG B 1 230 ? -28.172 15.414 5.723 1 98.62 230 ARG B O 1
ATOM 4759 N N . SER B 1 231 ? -27.5 17.531 5.527 1 98.69 231 SER B N 1
ATOM 4760 C CA . SER B 1 231 ? -28.531 17.812 4.539 1 98.69 231 SER B CA 1
ATOM 4761 C C . SER B 1 231 ? -28.344 16.969 3.279 1 98.69 231 SER B C 1
ATOM 4763 O O . SER B 1 231 ? -29.297 16.422 2.738 1 98.69 231 SER B O 1
ATOM 4765 N N . ALA B 1 232 ? -27.125 16.938 2.816 1 98.69 232 ALA B N 1
ATOM 4766 C CA . ALA B 1 232 ? -26.812 16.141 1.639 1 98.69 232 ALA B CA 1
ATOM 4767 C C . ALA B 1 232 ? -27.109 14.664 1.879 1 98.69 232 ALA B C 1
ATOM 4769 O O . ALA B 1 232 ? -27.562 13.961 0.973 1 98.69 232 ALA B O 1
ATOM 4770 N N . ALA B 1 233 ? -26.797 14.164 3.064 1 98.69 233 ALA B N 1
ATOM 4771 C CA . ALA B 1 233 ? -27.125 12.789 3.416 1 98.69 233 ALA B CA 1
ATOM 4772 C C . ALA B 1 233 ? -28.625 12.539 3.328 1 98.69 233 ALA B C 1
ATOM 4774 O O . ALA B 1 233 ? -29.062 11.539 2.76 1 98.69 233 ALA B O 1
ATOM 4775 N N . SER B 1 234 ? -29.391 13.438 3.881 1 98.5 234 SER B N 1
ATOM 4776 C CA . SER B 1 234 ? -30.844 13.336 3.846 1 98.5 234 SER B CA 1
ATOM 4777 C C . SER B 1 234 ? -31.359 13.289 2.41 1 98.5 234 SER B C 1
ATOM 4779 O O . SER B 1 234 ? -32.312 12.562 2.109 1 98.5 234 SER B O 1
ATOM 4781 N N . ASP B 1 235 ? -30.797 14.07 1.57 1 98.19 235 ASP B N 1
ATOM 4782 C CA . ASP B 1 235 ? -31.203 14.18 0.174 1 98.19 235 ASP B CA 1
ATOM 4783 C C . ASP B 1 235 ? -31.109 12.82 -0.528 1 98.19 235 ASP B C 1
ATOM 4785 O O . ASP B 1 235 ? -31.844 12.562 -1.484 1 98.19 235 ASP B O 1
ATOM 4789 N N . VAL B 1 236 ? -30.234 11.984 0.013 1 97.38 236 VAL B N 1
ATOM 4790 C CA . VAL B 1 236 ? -30.062 10.703 -0.67 1 97.38 236 VAL B CA 1
ATOM 4791 C C . VAL B 1 236 ? -30.625 9.578 0.19 1 97.38 236 VAL B C 1
ATOM 4793 O O . VAL B 1 236 ? -30.266 8.414 0.01 1 97.38 236 VAL B O 1
ATOM 4796 N N . GLY B 1 237 ? -31.328 9.883 1.238 1 98.19 237 GLY B N 1
ATOM 4797 C CA . GLY B 1 237 ? -32.094 8.906 1.998 1 98.19 237 GLY B CA 1
ATOM 4798 C C . GLY B 1 237 ? -31.312 8.305 3.15 1 98.19 237 GLY B C 1
ATOM 4799 O O . GLY B 1 237 ? -31.734 7.297 3.732 1 98.19 237 GLY B O 1
ATOM 4800 N N . ARG B 1 238 ? -30.188 8.883 3.471 1 98.19 238 ARG B N 1
ATOM 4801 C CA . ARG B 1 238 ? -29.406 8.406 4.609 1 98.19 238 ARG B CA 1
ATOM 4802 C C . ARG B 1 238 ? -29.828 9.125 5.891 1 98.19 238 ARG B C 1
ATOM 4804 O O . ARG B 1 238 ? -30.297 10.258 5.848 1 98.19 238 ARG B O 1
ATOM 4811 N N . ASP B 1 239 ? -29.625 8.469 7.008 1 98.25 239 ASP B N 1
ATOM 4812 C CA . ASP B 1 239 ? -29.812 9.109 8.305 1 98.25 239 ASP B CA 1
ATOM 4813 C C . ASP B 1 239 ? -28.719 10.148 8.57 1 98.25 239 ASP B C 1
ATOM 4815 O O . ASP B 1 239 ? -27.562 9.797 8.789 1 98.25 239 ASP B O 1
ATOM 4819 N N . PRO B 1 240 ? -29.078 11.367 8.555 1 97.75 240 PRO B N 1
ATOM 4820 C CA . PRO B 1 240 ? -28.062 12.406 8.766 1 97.75 240 PRO B CA 1
ATOM 4821 C C . PRO B 1 240 ? -27.344 12.258 10.102 1 97.75 240 PRO B C 1
ATOM 4823 O O . PRO B 1 240 ? -26.156 12.609 10.219 1 97.75 240 PRO B O 1
ATOM 4826 N N . MET B 1 241 ? -27.969 11.688 11.102 1 96.81 241 MET B N 1
ATOM 4827 C CA . MET B 1 241 ? -27.406 11.594 12.445 1 96.81 241 MET B CA 1
ATOM 4828 C C . MET B 1 241 ? -26.438 10.406 12.539 1 96.81 241 MET B C 1
ATOM 4830 O O . MET B 1 241 ? -25.688 10.297 13.508 1 96.81 241 MET B O 1
ATOM 4834 N N . ALA B 1 242 ? -26.438 9.633 11.469 1 97.25 242 ALA B N 1
ATOM 4835 C CA . ALA B 1 242 ? -25.516 8.5 11.438 1 97.25 242 ALA B CA 1
ATOM 4836 C C . ALA B 1 242 ? -24.094 8.953 11.062 1 97.25 242 ALA B C 1
ATOM 4838 O O . ALA B 1 242 ? -23.141 8.211 11.25 1 97.25 242 ALA B O 1
ATOM 4839 N N . ILE B 1 243 ? -23.969 10.148 10.531 1 98.38 243 ILE B N 1
ATOM 4840 C CA . ILE B 1 243 ? -22.656 10.68 10.172 1 98.38 243 ILE B CA 1
ATOM 4841 C C . ILE B 1 243 ? -21.953 11.195 11.43 1 98.38 243 ILE B C 1
ATOM 4843 O O . ILE B 1 243 ? -22.422 12.141 12.07 1 98.38 243 ILE B O 1
ATOM 4847 N N . LEU B 1 244 ? -20.891 10.547 11.766 1 98.31 244 LEU B N 1
ATOM 4848 C CA . LEU B 1 244 ? -20.094 10.914 12.938 1 98.31 244 LEU B CA 1
ATOM 4849 C C . LEU B 1 244 ? -19.359 12.227 12.703 1 98.31 244 LEU B C 1
ATOM 4851 O O . LEU B 1 244 ? -18.625 12.359 11.727 1 98.31 244 LEU B O 1
ATOM 4855 N N . PRO B 1 245 ? -19.609 13.227 13.523 1 97.94 245 PRO B N 1
ATOM 4856 C CA . PRO B 1 245 ? -18.812 14.453 13.422 1 97.94 245 PRO B CA 1
ATOM 4857 C C . PRO B 1 245 ? -17.391 14.281 13.984 1 97.94 245 PRO B C 1
ATOM 4859 O O . PRO B 1 245 ? -17.219 14.211 15.203 1 97.94 245 PRO B O 1
ATOM 4862 N N . ALA B 1 246 ? -16.422 14.211 13.141 1 98.12 246 ALA B N 1
ATOM 4863 C CA . ALA B 1 246 ? -15.023 14.047 13.508 1 98.12 246 ALA B CA 1
ATOM 4864 C C . ALA B 1 246 ? -14.172 15.18 12.945 1 98.12 246 ALA B C 1
ATOM 4866 O O . ALA B 1 246 ? -14.578 15.852 11.992 1 98.12 246 ALA B O 1
ATOM 4867 N N . VAL B 1 247 ? -13.008 15.398 13.586 1 97.31 247 VAL B N 1
ATOM 4868 C CA . VAL B 1 247 ? -12.125 16.469 13.117 1 97.31 247 VAL B CA 1
ATOM 4869 C C . VAL B 1 247 ? -10.68 16.125 13.469 1 97.31 247 VAL B C 1
ATOM 4871 O O . VAL B 1 247 ? -10.414 15.469 14.484 1 97.31 247 VAL B O 1
ATOM 4874 N N . GLN B 1 248 ? -9.805 16.375 12.609 1 97.56 248 GLN B N 1
ATOM 4875 C CA . GLN B 1 248 ? -8.383 16.344 12.945 1 97.56 248 GLN B CA 1
ATOM 4876 C C . GLN B 1 248 ? -7.875 17.734 13.336 1 97.56 248 GLN B C 1
ATOM 4878 O O . GLN B 1 248 ? -8.117 18.703 12.625 1 97.56 248 GLN B O 1
ATOM 4883 N N . MET B 1 249 ? -7.191 17.812 14.445 1 95.94 249 MET B N 1
ATOM 4884 C CA . MET B 1 249 ? -6.621 19.062 14.93 1 95.94 249 MET B CA 1
ATOM 4885 C C . MET B 1 249 ? -5.137 18.906 15.242 1 95.94 249 MET B C 1
ATOM 4887 O O . MET B 1 249 ? -4.695 17.812 15.617 1 95.94 249 MET B O 1
ATOM 4891 N N . PHE B 1 250 ? -4.43 19.969 15.07 1 97.31 250 PHE B N 1
ATOM 4892 C CA . PHE B 1 250 ? -3.023 20.016 15.453 1 97.31 250 PHE B CA 1
ATOM 4893 C C . PHE B 1 250 ? -2.855 20.688 16.812 1 97.31 250 PHE B C 1
ATOM 4895 O O . PHE B 1 250 ? -3.623 21.578 17.172 1 97.31 250 PHE B O 1
ATOM 4902 N N . VAL B 1 251 ? -1.851 20.219 17.516 1 97.94 251 VAL B N 1
ATOM 4903 C CA . VAL B 1 251 ? -1.644 20.719 18.859 1 97.94 251 VAL B CA 1
ATOM 4904 C C . VAL B 1 251 ? -0.22 21.25 19 1 97.94 251 VAL B C 1
ATOM 4906 O O . VAL B 1 251 ? 0.739 20.594 18.594 1 97.94 251 VAL B O 1
ATOM 4909 N N . VAL B 1 252 ? -0.08 22.422 19.531 1 98.38 252 VAL B N 1
ATOM 4910 C CA . VAL B 1 252 ? 1.185 22.938 20.047 1 98.38 252 VAL B CA 1
ATOM 4911 C C . VAL B 1 252 ? 1.076 23.172 21.547 1 98.38 252 VAL B C 1
ATOM 4913 O O . VAL B 1 252 ? 0.311 24.016 22 1 98.38 252 VAL B O 1
ATOM 4916 N N . THR B 1 253 ? 1.826 22.359 22.281 1 98.75 253 THR B N 1
ATOM 4917 C CA . THR B 1 253 ? 1.78 22.438 23.734 1 98.75 253 THR B CA 1
ATOM 4918 C C . THR B 1 253 ? 3.189 22.453 24.328 1 98.75 253 THR B C 1
ATOM 4920 O O . THR B 1 253 ? 4.176 22.406 23.594 1 98.75 253 THR B O 1
ATOM 4923 N N . GLY B 1 254 ? 3.307 22.672 25.609 1 98.19 254 GLY B N 1
ATOM 4924 C CA . GLY B 1 254 ? 4.559 22.766 26.344 1 98.19 254 GLY B CA 1
ATOM 4925 C C . GLY B 1 254 ? 4.371 22.828 27.844 1 98.19 254 GLY B C 1
ATOM 4926 O O . GLY B 1 254 ? 3.236 22.844 28.328 1 98.19 254 GLY B O 1
ATOM 4927 N N . SER B 1 255 ? 5.484 22.875 28.484 1 96.69 255 SER B N 1
ATOM 4928 C CA . SER B 1 255 ? 5.461 22.859 29.953 1 96.69 255 SER B CA 1
ATOM 4929 C C . SER B 1 255 ? 4.934 24.188 30.5 1 96.69 255 SER B C 1
ATOM 4931 O O . SER B 1 255 ? 4.305 24.219 31.562 1 96.69 255 SER B O 1
ATOM 4933 N N . THR B 1 256 ? 5.227 25.297 29.812 1 97.62 256 THR B N 1
ATOM 4934 C CA . THR B 1 256 ? 4.762 26.625 30.219 1 97.62 256 THR B CA 1
ATOM 4935 C C . THR B 1 256 ? 4.191 27.391 29.031 1 97.62 256 THR B C 1
ATOM 4937 O O . THR B 1 256 ? 4.426 27.016 27.875 1 97.62 256 THR B O 1
ATOM 4940 N N . ARG B 1 257 ? 3.43 28.422 29.375 1 97.25 257 ARG B N 1
ATOM 4941 C CA . ARG B 1 257 ? 2.908 29.297 28.312 1 97.25 257 ARG B CA 1
ATOM 4942 C C . ARG B 1 257 ? 4.039 29.938 27.531 1 97.25 257 ARG B C 1
ATOM 4944 O O . ARG B 1 257 ? 3.945 30.094 26.312 1 97.25 257 ARG B O 1
ATOM 4951 N N . ASP B 1 258 ? 5.133 30.234 28.188 1 97.69 258 ASP B N 1
ATOM 4952 C CA . ASP B 1 258 ? 6.289 30.812 27.516 1 97.69 258 ASP B CA 1
ATOM 4953 C C . ASP B 1 258 ? 6.891 29.844 26.5 1 97.69 258 ASP B C 1
ATOM 4955 O O . ASP B 1 258 ? 7.281 30.25 25.406 1 97.69 258 ASP B O 1
ATOM 4959 N N . ASP B 1 259 ? 6.965 28.594 26.891 1 97.81 259 ASP B N 1
ATOM 4960 C CA . ASP B 1 259 ? 7.461 27.562 25.969 1 97.81 259 ASP B CA 1
ATOM 4961 C C . ASP B 1 259 ? 6.602 27.5 24.719 1 97.81 259 ASP B C 1
ATOM 4963 O O . ASP B 1 259 ? 7.125 27.375 23.609 1 97.81 259 ASP B O 1
ATOM 4967 N N . VAL B 1 260 ? 5.328 27.594 24.922 1 98.12 260 VAL B N 1
ATOM 4968 C CA . VAL B 1 260 ? 4.383 27.484 23.812 1 98.12 260 VAL B CA 1
ATOM 4969 C C . VAL B 1 260 ? 4.52 28.703 22.891 1 98.12 260 VAL B C 1
ATOM 4971 O O . VAL B 1 260 ? 4.559 28.562 21.672 1 98.12 260 VAL B O 1
ATOM 4974 N N . ASP B 1 261 ? 4.625 29.891 23.484 1 97.19 261 ASP B N 1
ATOM 4975 C CA . ASP B 1 261 ? 4.754 31.109 22.703 1 97.19 261 ASP B CA 1
ATOM 4976 C C . ASP B 1 261 ? 6.043 31.109 21.875 1 97.19 261 ASP B C 1
ATOM 4978 O O . ASP B 1 261 ? 6.059 31.547 20.734 1 97.19 261 ASP B O 1
ATOM 4982 N N . GLU B 1 262 ? 7.059 30.625 22.484 1 97.25 262 GLU B N 1
ATOM 4983 C CA . GLU B 1 262 ? 8.32 30.484 21.766 1 97.25 262 GLU B CA 1
ATOM 4984 C C . GLU B 1 262 ? 8.18 29.547 20.578 1 97.25 262 GLU B C 1
ATOM 4986 O O . GLU B 1 262 ? 8.688 29.844 19.484 1 97.25 262 GLU B O 1
ATOM 4991 N N . ALA B 1 263 ? 7.531 28.438 20.797 1 97.81 263 ALA B N 1
ATOM 4992 C CA . ALA B 1 263 ? 7.301 27.484 19.719 1 97.81 263 ALA B CA 1
ATOM 4993 C C . ALA B 1 263 ? 6.492 28.125 18.594 1 97.81 263 ALA B C 1
ATOM 4995 O O . ALA B 1 263 ? 6.844 28 17.422 1 97.81 263 ALA B O 1
ATOM 4996 N N . LEU B 1 264 ? 5.426 28.828 18.938 1 97.06 264 LEU B N 1
ATOM 4997 C CA . LEU B 1 264 ? 4.516 29.438 17.969 1 97.06 264 LEU B CA 1
ATOM 4998 C C . LEU B 1 264 ? 5.234 30.5 17.141 1 97.06 264 LEU B C 1
ATOM 5000 O O . LEU B 1 264 ? 4.816 30.812 16.016 1 97.06 264 LEU B O 1
ATOM 5004 N N . ASP B 1 265 ? 6.34 31.031 17.672 1 95.75 265 ASP B N 1
ATOM 5005 C CA . ASP B 1 265 ? 7.098 32.062 16.984 1 95.75 265 ASP B CA 1
ATOM 5006 C C . ASP B 1 265 ? 8.141 31.469 16.047 1 95.75 265 ASP B C 1
ATOM 5008 O O . ASP B 1 265 ? 8.781 32.188 15.281 1 95.75 265 ASP B O 1
ATOM 5012 N N . SER B 1 266 ? 8.289 30.188 16.062 1 96.94 266 SER B N 1
ATOM 5013 C CA . SER B 1 266 ? 9.273 29.531 15.211 1 96.94 266 SER B CA 1
ATOM 5014 C C . SER B 1 266 ? 8.844 29.547 13.75 1 96.94 266 SER B C 1
ATOM 5016 O O . SER B 1 266 ? 7.648 29.484 13.445 1 96.94 266 SER B O 1
ATOM 5018 N N . GLU B 1 267 ? 9.781 29.594 12.844 1 97 267 GLU B N 1
ATOM 5019 C CA . GLU B 1 267 ? 9.547 29.734 11.406 1 97 267 GLU B CA 1
ATOM 5020 C C . GLU B 1 267 ? 8.727 28.578 10.859 1 97 267 GLU B C 1
ATOM 5022 O O . GLU B 1 267 ? 7.828 28.781 10.039 1 97 267 GLU B O 1
ATOM 5027 N N . LEU B 1 268 ? 9.031 27.375 11.32 1 95.81 268 LEU B N 1
ATOM 5028 C CA . LEU B 1 268 ? 8.359 26.203 10.758 1 95.81 268 LEU B CA 1
ATOM 5029 C C . LEU B 1 268 ? 6.891 26.188 11.172 1 95.81 268 LEU B C 1
ATOM 5031 O O . LEU B 1 268 ? 6.02 25.859 10.367 1 95.81 268 LEU B O 1
ATOM 5035 N N . LEU B 1 269 ? 6.625 26.453 12.422 1 96.12 269 LEU B N 1
ATOM 5036 C CA . LEU B 1 269 ? 5.23 26.5 12.844 1 96.12 269 LEU B CA 1
ATOM 5037 C C . LEU B 1 269 ? 4.488 27.641 12.148 1 96.12 269 LEU B C 1
ATOM 5039 O O . LEU B 1 269 ? 3.336 27.484 11.734 1 96.12 269 LEU B O 1
ATOM 5043 N N . ARG B 1 270 ? 5.133 28.766 12.023 1 96.19 270 ARG B N 1
ATOM 5044 C CA . ARG B 1 270 ? 4.512 29.875 11.305 1 96.19 270 ARG B CA 1
ATOM 5045 C C . ARG B 1 270 ? 4.238 29.5 9.852 1 96.19 270 ARG B C 1
ATOM 5047 O O . ARG B 1 270 ? 3.209 29.875 9.289 1 96.19 270 ARG B O 1
ATOM 5054 N N . ALA B 1 271 ? 5.145 28.734 9.258 1 95.69 271 ALA B N 1
ATOM 5055 C CA . ALA B 1 271 ? 4.996 28.312 7.859 1 95.69 271 ALA B CA 1
ATOM 5056 C C . ALA B 1 271 ? 3.748 27.469 7.668 1 95.69 271 ALA B C 1
ATOM 5058 O O . ALA B 1 271 ? 3.213 27.375 6.559 1 95.69 271 ALA B O 1
ATOM 5059 N N . PHE B 1 272 ? 3.293 26.844 8.742 1 92.81 272 PHE B N 1
ATOM 5060 C CA . PHE B 1 272 ? 2.055 26.078 8.68 1 92.81 272 PHE B CA 1
ATOM 5061 C C . PHE B 1 272 ? 0.895 26.953 8.227 1 92.81 272 PHE B C 1
ATOM 5063 O O . PHE B 1 272 ? -0.061 26.469 7.621 1 92.81 272 PHE B O 1
ATOM 5070 N N . GLY B 1 273 ? 0.985 28.25 8.492 1 94.81 273 GLY 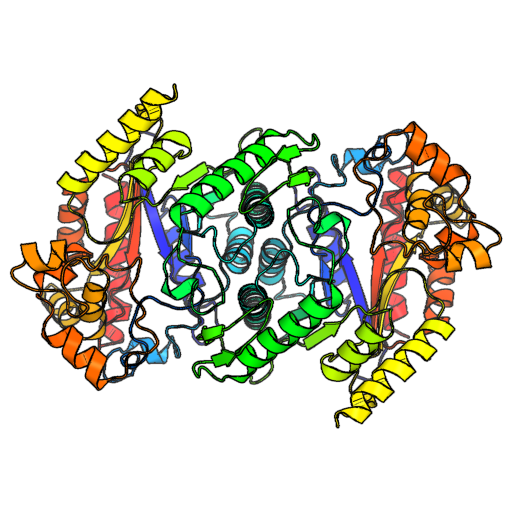B N 1
ATOM 5071 C CA . GLY B 1 273 ? -0.043 29.203 8.109 1 94.81 273 GLY B CA 1
ATOM 5072 C C . GLY B 1 273 ? -0.248 29.281 6.605 1 94.81 273 GLY B C 1
ATOM 5073 O O . GLY B 1 273 ? -1.325 29.656 6.141 1 94.81 273 GLY B O 1
ATOM 5074 N N . LEU B 1 274 ? 0.753 28.891 5.832 1 96.06 274 LEU B N 1
ATOM 5075 C CA . LEU B 1 274 ? 0.657 28.922 4.375 1 96.06 274 LEU B CA 1
ATOM 5076 C C . LEU B 1 274 ? -0.446 28 3.881 1 96.06 274 LEU B C 1
ATOM 5078 O O . LEU B 1 274 ? -0.932 28.141 2.758 1 96.06 274 LEU B O 1
ATOM 5082 N N . ASN B 1 275 ? -0.839 27.031 4.711 1 95.62 275 ASN B N 1
ATOM 5083 C CA . ASN B 1 275 ? -1.843 26.047 4.32 1 95.62 275 ASN B CA 1
ATOM 5084 C C . ASN B 1 275 ? -3.258 26.609 4.453 1 95.62 275 ASN B C 1
ATOM 5086 O O . ASN B 1 275 ? -4.223 25.969 4.023 1 95.62 275 ASN B O 1
ATOM 5090 N N . ALA B 1 276 ? -3.4 27.781 5.031 1 95.44 276 ALA B N 1
ATOM 5091 C CA . ALA B 1 276 ? -4.711 28.422 5.156 1 95.44 276 ALA B CA 1
ATOM 5092 C C . ALA B 1 276 ? -5.129 29.078 3.842 1 95.44 276 ALA B C 1
ATOM 5094 O O . ALA B 1 276 ? -4.281 29.453 3.031 1 95.44 276 ALA B O 1
ATOM 5095 N N . SER B 1 277 ? -6.434 29.203 3.66 1 94.62 277 SER B N 1
ATOM 5096 C CA . SER B 1 277 ? -6.941 29.922 2.498 1 94.62 277 SER B CA 1
ATOM 5097 C C . SER B 1 277 ? -6.762 31.438 2.658 1 94.62 277 SER B C 1
ATOM 5099 O O . SER B 1 277 ? -6.551 31.922 3.77 1 94.62 277 SER B O 1
ATOM 5101 N N . ASP B 1 278 ? -6.863 32.094 1.548 1 96.62 278 ASP B N 1
ATOM 5102 C CA . ASP B 1 278 ? -6.793 33.531 1.585 1 96.62 278 ASP B CA 1
ATOM 5103 C C . ASP B 1 278 ? -7.914 34.125 2.443 1 96.62 278 ASP B C 1
ATOM 5105 O O . ASP B 1 278 ? -7.742 35.156 3.072 1 96.62 278 ASP B O 1
ATOM 5109 N N . ASP B 1 279 ? -9.039 33.469 2.5 1 93.69 279 ASP B N 1
ATOM 5110 C CA . ASP B 1 279 ? -10.148 33.938 3.336 1 93.69 279 ASP B CA 1
ATOM 5111 C C . ASP B 1 279 ? -9.734 34 4.805 1 93.69 279 ASP B C 1
ATOM 5113 O O . ASP B 1 279 ? -10.109 34.938 5.512 1 93.69 279 ASP B O 1
ATOM 5117 N N . VAL B 1 280 ? -8.984 33.031 5.23 1 94.25 280 VAL B N 1
ATOM 5118 C CA . VAL B 1 280 ? -8.508 33.031 6.613 1 94.25 280 VAL B CA 1
ATOM 5119 C C . VAL B 1 280 ? -7.539 34.188 6.84 1 94.25 280 VAL B C 1
ATOM 5121 O O . VAL B 1 280 ? -7.59 34.844 7.875 1 94.25 280 VAL B O 1
ATOM 5124 N N . PHE B 1 281 ? -6.652 34.406 5.863 1 96.25 281 PHE B N 1
ATOM 5125 C CA . PHE B 1 281 ? -5.734 35.531 5.957 1 96.25 281 PHE B CA 1
ATOM 5126 C C . PHE B 1 281 ? -6.496 36.844 6.09 1 96.25 281 PHE B C 1
ATOM 5128 O O . PHE B 1 281 ? -6.18 37.688 6.949 1 96.25 281 PHE B O 1
ATOM 5135 N N . THR B 1 282 ? -7.512 36.969 5.312 1 95.69 282 THR B N 1
ATOM 5136 C CA . THR B 1 282 ? -8.289 38.188 5.285 1 95.69 282 THR B CA 1
ATOM 5137 C C . THR B 1 282 ? -8.969 38.438 6.633 1 95.69 282 THR B C 1
ATOM 5139 O O . THR B 1 282 ? -9 39.562 7.129 1 95.69 282 THR B O 1
ATOM 5142 N N . ARG B 1 283 ? -9.461 37.406 7.262 1 93.81 283 ARG B N 1
ATOM 5143 C CA . ARG B 1 283 ? -10.125 37.531 8.555 1 93.81 283 ARG B CA 1
ATOM 5144 C C . ARG B 1 283 ? -9.164 38 9.633 1 93.81 283 ARG B C 1
ATOM 5146 O O . ARG B 1 283 ? -9.578 38.594 10.625 1 93.81 283 ARG B O 1
ATOM 5153 N N . HIS B 1 284 ? -7.926 37.75 9.398 1 95.38 284 HIS B N 1
ATOM 5154 C CA . HIS B 1 284 ? -6.922 38.156 10.375 1 95.38 284 HIS B CA 1
ATOM 5155 C C . HIS B 1 284 ? -6.145 39.375 9.898 1 95.38 284 HIS B C 1
ATOM 5157 O O . HIS B 1 284 ? -5.035 39.656 10.367 1 95.38 284 HIS B O 1
ATOM 5163 N N . GLY B 1 285 ? -6.633 40.062 8.883 1 95 285 GLY B N 1
ATOM 5164 C CA . GLY B 1 285 ? -6.109 41.344 8.477 1 95 285 GLY B CA 1
ATOM 5165 C C . GLY B 1 285 ? -4.941 41.25 7.516 1 95 285 GLY B C 1
ATOM 5166 O O . GLY B 1 285 ? -4.117 42.156 7.426 1 95 285 GLY B O 1
ATOM 5167 N N . GLY B 1 286 ? -4.805 40.156 6.84 1 95.81 286 GLY B N 1
ATOM 5168 C CA . GLY B 1 286 ? -3.701 39.938 5.91 1 95.81 286 GLY B CA 1
ATOM 5169 C C . GLY B 1 286 ? -4.152 39.5 4.539 1 95.81 286 GLY B C 1
ATOM 5170 O O . GLY B 1 286 ? -5.316 39.656 4.172 1 95.81 286 GLY B O 1
ATOM 5171 N N . ARG B 1 287 ? -3.211 39.125 3.691 1 96.62 287 ARG B N 1
ATOM 5172 C CA . ARG B 1 287 ? -3.369 38.531 2.369 1 96.62 287 ARG B CA 1
ATOM 5173 C C . ARG B 1 287 ? -2.42 37.344 2.18 1 96.62 287 ARG B C 1
ATOM 5175 O O . ARG B 1 287 ? -1.253 37.406 2.576 1 96.62 287 ARG B O 1
ATOM 5182 N N . HIS B 1 288 ? -2.99 36.344 1.597 1 97.5 288 HIS B N 1
ATOM 5183 C CA . HIS B 1 288 ? -2.135 35.188 1.376 1 97.5 288 HIS B CA 1
ATOM 5184 C C . HIS B 1 288 ? -0.996 35.5 0.416 1 97.5 288 HIS B C 1
ATOM 5186 O O . HIS B 1 288 ? -1.206 36.188 -0.596 1 97.5 288 HIS B O 1
ATOM 5192 N N . PRO B 1 289 ? 0.171 35.031 0.662 1 97 289 PRO B N 1
ATOM 5193 C CA . PRO B 1 289 ? 1.305 35.344 -0.201 1 97 289 PRO B CA 1
ATOM 5194 C C . PRO B 1 289 ? 1.159 34.812 -1.614 1 97 289 PRO B C 1
ATOM 5196 O O . PRO B 1 289 ? 1.813 35.281 -2.543 1 97 289 PRO B O 1
ATOM 5199 N N . MET B 1 290 ? 0.372 33.75 -1.815 1 96.31 290 MET B N 1
ATOM 5200 C CA . MET B 1 290 ? 0.146 33.188 -3.146 1 96.31 290 MET B CA 1
ATOM 5201 C C . MET B 1 290 ? -0.949 33.969 -3.879 1 96.31 290 MET B C 1
ATOM 5203 O O . MET B 1 290 ? -1.255 33.656 -5.035 1 96.31 290 MET B O 1
ATOM 5207 N N . GLY B 1 291 ? -1.646 34.844 -3.152 1 96.56 291 GLY B N 1
ATOM 5208 C CA . GLY B 1 291 ? -2.549 35.781 -3.828 1 96.56 291 GLY B CA 1
ATOM 5209 C C . GLY B 1 291 ? -3.988 35.625 -3.369 1 96.56 291 GLY B C 1
ATOM 5210 O O . GLY B 1 291 ? -4.32 34.719 -2.609 1 96.56 291 GLY B O 1
ATOM 5211 N N . ALA B 1 292 ? -4.824 36.562 -3.846 1 96.5 292 ALA B N 1
ATOM 5212 C CA . ALA B 1 292 ? -6.242 36.625 -3.502 1 96.5 292 ALA B CA 1
ATOM 5213 C C . ALA B 1 292 ? -6.969 35.375 -3.979 1 96.5 292 ALA B C 1
ATOM 5215 O O . ALA B 1 292 ? -6.75 34.906 -5.102 1 96.5 292 ALA B O 1
ATOM 5216 N N . GLY B 1 293 ? -7.73 34.812 -3.096 1 95.56 293 GLY B N 1
ATOM 5217 C CA . GLY B 1 293 ? -8.562 33.688 -3.48 1 95.56 293 GLY B CA 1
ATOM 5218 C C . GLY B 1 293 ? -7.832 32.344 -3.396 1 95.56 293 GLY B C 1
ATOM 5219 O O . GLY B 1 293 ? -8.414 31.297 -3.674 1 95.56 293 GLY B O 1
ATOM 5220 N N . PHE B 1 294 ? -6.57 32.375 -2.984 1 96.62 294 PHE B N 1
ATOM 5221 C CA . PHE B 1 294 ? -5.82 31.109 -2.861 1 96.62 294 PHE B CA 1
ATOM 5222 C C . PHE B 1 294 ? -6.543 30.141 -1.939 1 96.62 294 PHE B C 1
ATOM 5224 O O . PHE B 1 294 ? -7.074 30.531 -0.902 1 96.62 294 PHE B O 1
ATOM 5231 N N . SER B 1 295 ? -6.539 28.859 -2.287 1 93.69 295 SER B N 1
ATOM 5232 C CA . SER B 1 295 ? -7.387 27.875 -1.624 1 93.69 295 SER B CA 1
ATOM 5233 C C . SER B 1 295 ? -6.695 27.297 -0.396 1 93.69 295 SER B C 1
ATOM 5235 O O . SER B 1 295 ? -7.344 26.672 0.452 1 93.69 295 SER B O 1
ATOM 5237 N N . GLY B 1 296 ? -5.32 27.453 -0.263 1 94.12 296 GLY B N 1
ATOM 5238 C CA . GLY B 1 296 ? -4.609 26.891 0.871 1 94.12 296 GLY B CA 1
ATOM 5239 C C . GLY B 1 296 ? -3.986 25.547 0.566 1 94.12 296 GLY B C 1
ATOM 5240 O O . GLY B 1 296 ? -3.434 25.328 -0.517 1 94.12 296 GLY B O 1
ATOM 5241 N N . ALA B 1 297 ? -4.047 24.625 1.519 1 93 297 ALA B N 1
ATOM 5242 C CA . ALA B 1 297 ? -3.365 23.344 1.495 1 93 297 ALA B CA 1
ATOM 5243 C C . ALA B 1 297 ? -3.686 22.578 0.215 1 93 297 ALA B C 1
ATOM 5245 O O . ALA B 1 297 ? -2.84 21.844 -0.309 1 93 297 ALA B O 1
ATOM 5246 N N . GLN B 1 298 ? -4.82 22.75 -0.344 1 92 298 GLN B N 1
ATOM 5247 C CA . GLN B 1 298 ? -5.277 22.016 -1.513 1 92 298 GLN B CA 1
ATOM 5248 C C . GLN B 1 298 ? -4.398 22.297 -2.727 1 92 298 GLN B C 1
ATOM 5250 O O . GLN B 1 298 ? -4.23 21.438 -3.592 1 92 298 GLN B O 1
ATOM 5255 N N . ASP B 1 299 ? -3.812 23.516 -2.75 1 94.5 299 ASP B N 1
ATOM 5256 C CA . ASP B 1 299 ? -3.119 23.922 -3.971 1 94.5 299 ASP B CA 1
ATOM 5257 C C . ASP B 1 299 ? -1.677 24.328 -3.674 1 94.5 299 ASP B C 1
ATOM 5259 O O . ASP B 1 299 ? -0.908 24.609 -4.594 1 94.5 299 ASP B O 1
ATOM 5263 N N . LEU B 1 300 ? -1.33 24.375 -2.414 1 96.12 300 LEU B N 1
ATOM 5264 C CA . LEU B 1 300 ? 0.002 24.828 -2.033 1 96.12 300 LEU B CA 1
ATOM 5265 C C . LEU B 1 300 ? 1.073 23.875 -2.561 1 96.12 300 LEU B C 1
ATOM 5267 O O . LEU B 1 300 ? 0.93 22.656 -2.465 1 96.12 300 LEU B O 1
ATOM 5271 N N . LEU B 1 301 ? 2.162 24.391 -3.172 1 96.31 301 LEU B N 1
ATOM 5272 C CA . LEU B 1 301 ? 3.355 23.672 -3.6 1 96.31 301 LEU B CA 1
ATOM 5273 C C . LEU B 1 301 ? 4.594 24.188 -2.871 1 96.31 301 LEU B C 1
ATOM 5275 O O . LEU B 1 301 ? 5.383 24.938 -3.438 1 96.31 301 LEU B O 1
ATOM 5279 N N . PRO B 1 302 ? 4.812 23.766 -1.698 1 95.81 302 PRO B N 1
ATOM 5280 C CA . PRO B 1 302 ? 5.855 24.391 -0.879 1 95.81 302 PRO B CA 1
ATOM 5281 C C . PRO B 1 302 ? 7.242 23.812 -1.152 1 95.81 302 PRO B C 1
ATOM 5283 O O . PRO B 1 302 ? 8.25 24.406 -0.749 1 95.81 302 PRO B O 1
ATOM 5286 N N . HIS B 1 303 ? 7.324 22.625 -1.769 1 92.94 303 HIS B N 1
ATOM 5287 C CA . HIS B 1 303 ? 8.562 21.859 -1.852 1 92.94 303 HIS B CA 1
ATOM 5288 C C . HIS B 1 303 ? 9.586 22.562 -2.738 1 92.94 303 HIS B C 1
ATOM 5290 O O . HIS B 1 303 ? 10.781 22.266 -2.672 1 92.94 303 HIS B O 1
ATOM 5296 N N . ASP B 1 304 ? 9.125 23.5 -3.535 1 91.94 304 ASP B N 1
ATOM 5297 C CA . ASP B 1 304 ? 10.062 24.141 -4.449 1 91.94 304 ASP B CA 1
ATOM 5298 C C . ASP B 1 304 ? 10.398 25.562 -3.98 1 91.94 304 ASP B C 1
ATOM 5300 O O . ASP B 1 304 ? 11.078 26.312 -4.688 1 91.94 304 ASP B O 1
ATOM 5304 N N . MET B 1 305 ? 9.977 26 -2.818 1 96.56 305 MET B N 1
ATOM 5305 C CA . MET B 1 305 ? 10.328 27.312 -2.266 1 96.56 305 MET B CA 1
ATOM 5306 C C . MET B 1 305 ? 11.742 27.297 -1.701 1 96.56 305 MET B C 1
ATOM 5308 O O . MET B 1 305 ? 12.086 26.438 -0.882 1 96.56 305 MET B O 1
ATOM 5312 N N . ASP B 1 306 ? 12.555 28.234 -2.164 1 97.31 306 ASP B N 1
ATOM 5313 C CA . ASP B 1 306 ? 13.867 28.328 -1.53 1 97.31 306 ASP B CA 1
ATOM 5314 C C . ASP B 1 306 ? 13.766 29 -0.164 1 97.31 306 ASP B C 1
ATOM 5316 O O . ASP B 1 306 ? 12.68 29.438 0.243 1 97.31 306 ASP B O 1
ATOM 5320 N N . GLU B 1 307 ? 14.82 29.031 0.553 1 98.12 307 GLU B N 1
ATOM 5321 C CA . GLU B 1 307 ? 14.836 29.484 1.937 1 98.12 307 GLU B CA 1
ATOM 5322 C C . GLU B 1 307 ? 14.383 30.938 2.035 1 98.12 307 GLU B C 1
ATOM 5324 O O . GLU B 1 307 ? 13.523 31.281 2.855 1 98.12 307 GLU B O 1
ATOM 5329 N N . GLN B 1 308 ? 14.875 31.828 1.197 1 98.38 308 GLN B N 1
ATOM 5330 C CA . GLN B 1 308 ? 14.555 33.25 1.245 1 98.38 308 GLN B CA 1
ATOM 5331 C C . GLN B 1 308 ? 13.078 33.5 0.942 1 98.38 308 GLN B C 1
ATOM 5333 O O . GLN B 1 308 ? 12.422 34.281 1.611 1 98.38 308 GLN B O 1
ATOM 5338 N N . THR B 1 309 ? 12.586 32.781 -0.064 1 98.12 309 THR B N 1
ATOM 5339 C CA . THR B 1 309 ? 11.18 32.906 -0.424 1 98.12 309 THR B CA 1
ATOM 5340 C C . THR B 1 309 ? 10.289 32.406 0.722 1 98.12 309 THR B C 1
ATOM 5342 O O . THR B 1 309 ? 9.312 33.094 1.075 1 98.12 309 THR B O 1
ATOM 5345 N N . ALA B 1 310 ? 10.641 31.281 1.307 1 98.12 310 ALA B N 1
ATOM 5346 C CA . ALA B 1 310 ? 9.867 30.734 2.422 1 98.12 310 ALA B CA 1
ATOM 5347 C C . ALA B 1 310 ? 9.844 31.703 3.596 1 98.12 310 ALA B C 1
ATOM 5349 O O . ALA B 1 310 ? 8.781 31.969 4.176 1 98.12 310 ALA B O 1
ATOM 5350 N N . LEU B 1 311 ? 11.023 32.25 3.877 1 98.12 311 LEU B N 1
ATOM 5351 C CA . LEU B 1 311 ? 11.117 33.219 4.98 1 98.12 311 LEU B CA 1
ATOM 5352 C C . LEU B 1 311 ? 10.305 34.469 4.691 1 98.12 311 LEU B C 1
ATOM 5354 O O . LEU B 1 311 ? 9.664 35 5.59 1 98.12 311 LEU B O 1
ATOM 5358 N N . SER B 1 312 ? 10.336 34.875 3.469 1 98.19 312 SER B N 1
ATOM 5359 C CA . SER B 1 312 ? 9.57 36.062 3.09 1 98.19 312 SER B CA 1
ATOM 5360 C C . SER B 1 312 ? 8.07 35.844 3.232 1 98.19 312 SER B C 1
ATOM 5362 O O . SER B 1 312 ? 7.332 36.719 3.662 1 98.19 312 SER B O 1
ATOM 5364 N N . HIS B 1 313 ? 7.578 34.656 2.816 1 97.81 313 HIS B N 1
ATOM 5365 C CA . HIS B 1 313 ? 6.172 34.312 2.975 1 97.81 313 HIS B CA 1
ATOM 5366 C C . HIS B 1 313 ? 5.781 34.219 4.449 1 97.81 313 HIS B C 1
ATOM 5368 O O . HIS B 1 313 ? 4.734 34.75 4.844 1 97.81 313 HIS B O 1
ATOM 5374 N N . VAL B 1 314 ? 6.656 33.625 5.23 1 96.94 314 VAL B N 1
ATOM 5375 C CA . VAL B 1 314 ? 6.398 33.438 6.656 1 96.94 314 VAL B CA 1
ATOM 5376 C C . VAL B 1 314 ? 6.297 34.781 7.344 1 96.94 314 VAL B C 1
ATOM 5378 O O . VAL B 1 314 ? 5.465 34.969 8.234 1 96.94 314 VAL B O 1
ATOM 5381 N N . ALA B 1 315 ? 7.078 35.75 6.949 1 97 315 ALA B N 1
ATOM 5382 C CA . ALA B 1 315 ? 7.188 37.062 7.586 1 97 315 ALA B CA 1
ATOM 5383 C C . ALA B 1 315 ? 5.867 37.812 7.512 1 97 315 ALA B C 1
ATOM 5385 O O . ALA B 1 315 ? 5.582 38.688 8.359 1 97 315 ALA B O 1
ATOM 5386 N N . VAL B 1 316 ? 5.055 37.469 6.566 1 96.25 316 VAL B N 1
ATOM 5387 C CA . VAL B 1 316 ? 3.863 38.281 6.363 1 96.25 316 VAL B CA 1
ATOM 5388 C C . VAL B 1 316 ? 2.635 37.531 6.891 1 96.25 316 VAL B C 1
ATOM 5390 O O . VAL B 1 316 ? 1.507 38 6.746 1 96.25 316 VAL B O 1
ATOM 5393 N N . ILE B 1 317 ? 2.779 36.375 7.488 1 96.81 317 ILE B N 1
ATOM 5394 C CA . ILE B 1 317 ? 1.656 35.594 8.023 1 96.81 317 ILE B CA 1
ATOM 5395 C C . ILE B 1 317 ? 1.222 36.188 9.367 1 96.81 317 ILE B C 1
ATOM 5397 O O . ILE B 1 317 ? 1.979 36.188 10.336 1 96.81 317 ILE B O 1
ATOM 5401 N N . PRO B 1 318 ? 0.007 36.688 9.43 1 96.31 318 PRO B N 1
ATOM 5402 C CA . PRO B 1 318 ? -0.474 37.125 10.75 1 96.31 318 PRO B CA 1
ATOM 5403 C C . PRO B 1 318 ? -0.506 35.969 11.766 1 96.31 318 PRO B C 1
ATOM 5405 O O . PRO B 1 318 ? -0.924 34.875 11.43 1 96.31 318 PRO B O 1
ATOM 5408 N N . PRO B 1 319 ? -0.095 36.219 12.984 1 94.38 319 PRO B N 1
ATOM 5409 C CA . PRO B 1 319 ? -0.055 35.188 14 1 94.38 319 PRO B CA 1
ATOM 5410 C C . PRO B 1 319 ? -1.398 34.469 14.172 1 94.38 319 PRO B C 1
ATOM 5412 O O . PRO B 1 319 ? -1.439 33.25 14.43 1 94.38 319 PRO B O 1
ATOM 5415 N N . GLY B 1 320 ? -2.41 35.219 13.984 1 93.94 320 GLY B N 1
ATOM 5416 C CA . GLY B 1 320 ? -3.74 34.656 14.148 1 93.94 320 GLY B CA 1
ATOM 5417 C C . GLY B 1 320 ? -4.051 33.594 13.125 1 93.94 320 GLY B C 1
ATOM 5418 O O . GLY B 1 320 ? -4.812 32.656 13.414 1 93.94 320 GLY B O 1
ATOM 5419 N N . VAL B 1 321 ? -3.475 33.594 11.914 1 94.12 321 VAL B N 1
ATOM 5420 C CA . VAL B 1 321 ? -3.695 32.625 10.867 1 94.12 321 VAL B CA 1
ATOM 5421 C C . VAL B 1 321 ? -3.146 31.266 11.312 1 94.12 321 VAL B C 1
ATOM 5423 O O . VAL B 1 321 ? -3.844 30.25 11.234 1 94.12 321 VAL B O 1
ATOM 5426 N N . THR B 1 322 ? -1.929 31.297 11.805 1 92.25 322 THR B N 1
ATOM 5427 C CA . THR B 1 322 ? -1.3 30.062 12.258 1 92.25 322 THR B CA 1
ATOM 5428 C C . THR B 1 322 ? -2.055 29.469 13.453 1 92.25 322 THR B C 1
ATOM 5430 O O . THR B 1 322 ? -2.289 28.266 13.508 1 92.25 322 THR B O 1
ATOM 5433 N N . ARG B 1 323 ? -2.52 30.312 14.32 1 89.88 323 ARG B N 1
ATOM 5434 C CA . ARG B 1 323 ? -3.148 29.875 15.555 1 89.88 323 ARG B CA 1
ATOM 5435 C C . ARG B 1 323 ? -4.523 29.266 15.289 1 89.88 323 ARG B C 1
ATOM 5437 O O . ARG B 1 323 ? -5.016 28.453 16.078 1 89.88 323 ARG B O 1
ATOM 5444 N N . GLU B 1 324 ? -5.125 29.562 14.203 1 86.88 324 GLU B N 1
ATOM 5445 C CA . GLU B 1 324 ? -6.438 29.016 13.867 1 86.88 324 GLU B CA 1
ATOM 5446 C C . GLU B 1 324 ? -6.355 27.531 13.523 1 86.88 324 GLU B C 1
ATOM 5448 O O . GLU B 1 324 ? -7.355 26.812 13.586 1 86.88 324 GLU B O 1
ATOM 5453 N N . PHE B 1 325 ? -5.16 27.062 13.133 1 83.81 325 PHE B N 1
ATOM 5454 C CA . PHE B 1 325 ? -4.934 25.656 12.797 1 83.81 325 PHE B CA 1
ATOM 5455 C C . PHE B 1 325 ? -4.75 24.828 14.062 1 83.81 325 PHE B C 1
ATOM 5457 O O . PHE B 1 325 ? -4.844 23.609 14.023 1 83.81 325 PHE B O 1
ATOM 5464 N N . LEU B 1 326 ? -4.5 25.562 15.141 1 92.31 326 LEU B N 1
ATOM 5465 C CA . LEU B 1 326 ? -3.871 24.859 16.25 1 92.31 326 LEU B CA 1
ATOM 5466 C C . LEU B 1 326 ? -4.695 25.031 17.531 1 92.31 326 LEU B C 1
ATOM 5468 O O . LEU B 1 326 ? -5.211 26.109 17.812 1 92.31 326 LEU B O 1
ATOM 5472 N N . LEU B 1 327 ? -4.844 23.906 18.203 1 96 327 LEU B N 1
ATOM 5473 C CA . LEU B 1 327 ? -4.977 24.062 19.656 1 96 327 LEU B CA 1
ATOM 5474 C C . LEU B 1 327 ? -3.623 24.344 20.297 1 96 327 LEU B C 1
ATOM 5476 O O . LEU B 1 327 ? -2.645 23.641 20.031 1 96 327 LEU B O 1
ATOM 5480 N N . ASN B 1 328 ? -3.525 25.422 21.031 1 97.38 328 ASN B N 1
ATOM 5481 C CA . ASN B 1 328 ? -2.199 25.766 21.531 1 97.38 328 ASN B CA 1
ATOM 5482 C C . ASN B 1 328 ? -2.256 26.266 22.984 1 97.38 328 ASN B C 1
ATOM 5484 O O . ASN B 1 328 ? -3.205 26.953 23.359 1 97.38 328 ASN B O 1
ATOM 5488 N N . GLY B 1 329 ? -1.255 25.922 23.781 1 98.12 329 GLY B N 1
ATOM 5489 C CA . GLY B 1 329 ? -1.138 26.344 25.172 1 98.12 329 GLY B CA 1
ATOM 5490 C C . GLY B 1 329 ? -0.696 25.219 26.078 1 98.12 329 GLY B C 1
ATOM 5491 O O . GLY B 1 329 ? -0.213 24.188 25.625 1 98.12 329 GLY B O 1
ATOM 5492 N N . THR B 1 330 ? -0.749 25.5 27.312 1 98.12 330 THR B N 1
ATOM 5493 C CA . THR B 1 330 ? -0.564 24.438 28.312 1 98.12 330 THR B CA 1
ATOM 5494 C C . THR B 1 330 ? -1.652 23.375 28.172 1 98.12 330 THR B C 1
ATOM 5496 O O . THR B 1 330 ? -2.629 23.578 27.438 1 98.12 330 THR B O 1
ATOM 5499 N N . SER B 1 331 ? -1.446 22.25 28.859 1 98.12 331 SER B N 1
ATOM 5500 C CA . SER B 1 331 ? -2.416 21.156 28.766 1 98.12 331 SER B CA 1
ATOM 5501 C C . SER B 1 331 ? -3.818 21.641 29.125 1 98.12 331 SER B C 1
ATOM 5503 O O . SER B 1 331 ? -4.781 21.328 28.406 1 98.12 331 SER B O 1
ATOM 5505 N N . ASP B 1 332 ? -3.924 22.453 30.141 1 97.31 332 ASP B N 1
ATOM 5506 C CA . ASP B 1 332 ? -5.23 22.922 30.578 1 97.31 332 ASP B CA 1
ATOM 5507 C C . ASP B 1 332 ? -5.859 23.859 29.562 1 97.31 332 ASP B C 1
ATOM 5509 O O . ASP B 1 332 ? -7.066 23.797 29.312 1 97.31 332 ASP B O 1
ATOM 5513 N N . GLU B 1 333 ? -5.07 24.688 28.969 1 97.31 333 GLU B N 1
ATOM 5514 C CA . GLU B 1 333 ? -5.562 25.625 27.953 1 97.31 333 GLU B CA 1
ATOM 5515 C C . GLU B 1 333 ? -6.059 24.875 26.719 1 97.31 333 GLU B C 1
ATOM 5517 O O . GLU B 1 333 ? -7.102 25.219 26.156 1 97.31 333 GLU B O 1
ATOM 5522 N N . VAL B 1 334 ? -5.266 23.891 26.297 1 97.75 334 VAL B N 1
ATOM 5523 C CA . VAL B 1 334 ? -5.633 23.125 25.125 1 97.75 334 VAL B CA 1
ATOM 5524 C C . VAL B 1 334 ? -6.93 22.359 25.391 1 97.75 334 VAL B C 1
ATOM 5526 O O . VAL B 1 334 ? -7.805 22.297 24.516 1 97.75 334 VAL B O 1
ATOM 5529 N N . ILE B 1 335 ? -7.109 21.781 26.547 1 96.62 335 ILE B N 1
ATOM 5530 C CA . ILE B 1 335 ? -8.312 21.047 26.922 1 96.62 335 ILE B CA 1
ATOM 5531 C C . ILE B 1 335 ? -9.516 21.969 26.891 1 96.62 335 ILE B C 1
ATOM 5533 O O . ILE B 1 335 ? -10.586 21.594 26.391 1 96.62 335 ILE B O 1
ATOM 5537 N N . GLN B 1 336 ? -9.32 23.203 27.375 1 95.44 336 GLN B N 1
ATOM 5538 C CA . GLN B 1 336 ? -10.391 24.203 27.359 1 95.44 336 GLN B CA 1
ATOM 5539 C C . GLN B 1 336 ? -10.773 24.562 25.922 1 95.44 336 GLN B C 1
ATOM 5541 O O . GLN B 1 336 ? -11.953 24.703 25.609 1 95.44 336 GLN B O 1
ATOM 5546 N N . GLN B 1 337 ? -9.789 24.766 25.109 1 94.69 337 GLN B N 1
ATOM 5547 C CA . GLN B 1 337 ? -10.039 25.047 23.703 1 94.69 337 GLN B CA 1
ATOM 5548 C C . GLN B 1 337 ? -10.797 23.906 23.031 1 94.69 337 GLN B C 1
ATOM 5550 O O . GLN B 1 337 ? -11.75 24.141 22.281 1 94.69 337 GLN B O 1
ATOM 5555 N N . ALA B 1 338 ? -10.352 22.672 23.312 1 93.75 338 ALA B N 1
ATOM 5556 C CA . ALA B 1 338 ? -10.992 21.5 22.734 1 93.75 338 ALA B CA 1
ATOM 5557 C C . ALA B 1 338 ? -12.438 21.375 23.203 1 93.75 338 ALA B C 1
ATOM 5559 O O . ALA B 1 338 ? -13.305 20.922 22.453 1 93.75 338 ALA B O 1
ATOM 5560 N N . ALA B 1 339 ? -12.672 21.734 24.391 1 90.12 339 ALA B N 1
ATOM 5561 C CA . ALA B 1 339 ? -14.008 21.641 24.969 1 90.12 339 ALA B CA 1
ATOM 5562 C C . ALA B 1 339 ? -15 22.516 24.188 1 90.12 339 ALA B C 1
ATOM 5564 O O . ALA B 1 339 ? -16.188 22.219 24.156 1 90.12 339 ALA B O 1
ATOM 5565 N N . GLN B 1 340 ? -14.523 23.547 23.562 1 89.56 340 GLN B N 1
ATOM 5566 C CA . GLN B 1 340 ? -15.391 24.422 22.766 1 89.56 340 GLN B CA 1
ATOM 5567 C C . GLN B 1 340 ? -15.938 23.688 21.547 1 89.56 340 GLN B C 1
ATOM 5569 O O . GLN B 1 340 ? -16.922 24.125 20.953 1 89.56 340 GLN B O 1
ATOM 5574 N N . TRP B 1 341 ? -15.281 22.625 21.203 1 92.38 341 TRP B N 1
ATOM 5575 C CA . TRP B 1 341 ? -15.68 21.844 20.031 1 92.38 341 TRP B CA 1
ATOM 5576 C C . TRP B 1 341 ? -16.688 20.766 20.422 1 92.38 341 TRP B C 1
ATOM 5578 O O . TRP B 1 341 ? -17.297 20.141 19.562 1 92.38 341 TRP B O 1
ATOM 5588 N N . ARG B 1 342 ? -17 20.531 21.641 1 88.88 342 ARG B N 1
ATOM 5589 C CA . ARG B 1 342 ? -17.75 19.375 22.141 1 88.88 342 ARG B CA 1
ATOM 5590 C C . ARG B 1 342 ? -19.203 19.438 21.656 1 88.88 342 ARG B C 1
ATOM 5592 O O . ARG B 1 342 ? -19.875 18.406 21.609 1 88.88 342 ARG B O 1
ATOM 5599 N N . ASP B 1 343 ? -19.656 20.578 21.359 1 89.44 343 ASP B N 1
ATOM 5600 C CA . ASP B 1 343 ? -21.047 20.688 20.953 1 89.44 343 ASP B CA 1
ATOM 5601 C C . ASP B 1 343 ? -21.234 20.219 19.516 1 89.44 343 ASP B C 1
ATOM 5603 O O . ASP B 1 343 ? -22.344 19.891 19.094 1 89.44 343 ASP B O 1
ATOM 5607 N N . CYS B 1 344 ? -20.125 20.203 18.766 1 92.94 344 CYS B N 1
ATOM 5608 C CA . CYS B 1 344 ? -20.312 19.891 17.344 1 92.94 344 CYS B CA 1
ATOM 5609 C C . CYS B 1 344 ? -19.438 18.719 16.922 1 92.94 344 CYS B C 1
ATOM 5611 O O . CYS B 1 344 ? -19.625 18.172 15.836 1 92.94 344 CYS B O 1
ATOM 5613 N N . VAL B 1 345 ? -18.531 18.328 17.719 1 95.31 345 VAL B N 1
ATOM 5614 C CA . VAL B 1 345 ? -17.609 17.234 17.359 1 95.31 345 VAL B CA 1
ATOM 5615 C C . VAL B 1 345 ? -17.688 16.141 18.422 1 95.31 345 VAL B C 1
ATOM 5617 O O . VAL B 1 345 ? -17.781 16.422 19.609 1 95.31 345 VAL B O 1
ATOM 5620 N N . ARG B 1 346 ? -17.625 14.891 17.953 1 95.62 346 ARG B N 1
ATOM 5621 C CA . ARG B 1 346 ? -17.688 13.758 18.875 1 95.62 346 ARG B CA 1
ATOM 5622 C C . ARG B 1 346 ? -16.391 12.953 18.828 1 95.62 346 ARG B C 1
ATOM 5624 O O . ARG B 1 346 ? -16.125 12.141 19.719 1 95.62 346 ARG B O 1
ATOM 5631 N N . TYR B 1 347 ? -15.594 13.156 17.828 1 97.19 347 TYR B N 1
ATOM 5632 C CA . TYR B 1 347 ? -14.344 12.438 17.641 1 97.19 347 TYR B CA 1
ATOM 5633 C C . TYR B 1 347 ? -13.234 13.375 17.188 1 97.19 347 TYR B C 1
ATOM 5635 O O . TYR B 1 347 ? -13.32 13.984 16.125 1 97.19 347 TYR B O 1
ATOM 5643 N N . MET B 1 348 ? -12.211 13.523 18.016 1 96.81 348 MET B N 1
ATOM 5644 C CA . MET B 1 348 ? -11.109 14.422 17.703 1 96.81 348 MET B CA 1
ATOM 5645 C C . MET B 1 348 ? -9.805 13.656 17.547 1 96.81 348 MET B C 1
ATOM 5647 O O . MET B 1 348 ? -9.391 12.945 18.469 1 96.81 348 MET B O 1
ATOM 5651 N N . VAL B 1 349 ? -9.203 13.734 16.406 1 97.94 349 VAL B N 1
ATOM 5652 C CA . VAL B 1 349 ? -7.879 13.172 16.172 1 97.94 349 VAL B CA 1
ATOM 5653 C C . VAL B 1 349 ? -6.816 14.258 16.312 1 97.94 349 VAL B C 1
ATOM 5655 O O . VAL B 1 349 ? -6.824 15.242 15.578 1 97.94 349 VAL B O 1
ATOM 5658 N N . LEU B 1 350 ? -5.891 14.07 17.234 1 97.81 350 LEU B N 1
ATOM 5659 C CA . LEU B 1 350 ? -4.906 15.102 17.562 1 97.81 350 LEU B CA 1
ATOM 5660 C C . LEU B 1 350 ? -3.533 14.727 17.016 1 97.81 350 LEU B C 1
ATOM 5662 O O . LEU B 1 350 ? -3.105 13.578 17.125 1 97.81 350 LEU B O 1
ATOM 5666 N N . VAL B 1 351 ? -2.898 15.656 16.422 1 97.94 351 VAL B N 1
ATOM 5667 C CA . VAL B 1 351 ? -1.523 15.531 15.961 1 97.94 351 VAL B CA 1
ATOM 5668 C C . VAL B 1 351 ? -0.623 16.5 16.719 1 97.94 351 VAL B C 1
ATOM 5670 O O . VAL B 1 351 ? -0.808 17.719 16.641 1 97.94 351 VAL B O 1
ATOM 5673 N N . ASN B 1 352 ? 0.336 16.016 17.422 1 98.25 352 ASN B N 1
ATOM 5674 C CA . ASN B 1 352 ? 1.279 16.859 18.156 1 98.25 352 ASN B CA 1
ATOM 5675 C C . ASN B 1 352 ? 2.363 17.422 17.25 1 98.25 352 ASN B C 1
ATOM 5677 O O . ASN B 1 352 ? 3.236 16.688 16.781 1 98.25 352 ASN B O 1
ATOM 5681 N N . VAL B 1 353 ? 2.322 18.688 17.047 1 97.19 353 VAL B N 1
ATOM 5682 C CA . VAL B 1 353 ? 3.312 19.297 16.156 1 97.19 353 VAL B CA 1
ATOM 5683 C C . VAL B 1 353 ? 4.227 20.219 16.953 1 97.19 353 VAL B C 1
ATOM 5685 O O . VAL B 1 353 ? 4.898 21.078 16.391 1 97.19 353 VAL B O 1
ATOM 5688 N N . SER B 1 354 ? 4.305 20.031 18.25 1 97.94 354 SER B N 1
ATOM 5689 C CA . SER B 1 354 ? 5.082 20.891 19.141 1 97.94 354 SER B CA 1
ATOM 5690 C C . SER B 1 354 ? 6.578 20.781 18.859 1 97.94 354 SER B C 1
ATOM 5692 O O . SER B 1 354 ? 7.355 21.641 19.234 1 97.94 354 SER B O 1
ATOM 5694 N N . PHE B 1 355 ? 6.957 19.734 18.172 1 95.56 355 PHE B N 1
ATOM 5695 C CA . PHE B 1 355 ? 8.375 19.516 17.906 1 95.56 355 PHE B CA 1
ATOM 5696 C C . PHE B 1 355 ? 8.859 20.406 16.781 1 95.56 355 PHE B C 1
ATOM 5698 O O . PHE B 1 355 ? 10.07 20.547 16.562 1 95.56 355 PHE B O 1
ATOM 5705 N N . LEU B 1 356 ? 7.973 21.078 16.062 1 96.19 356 LEU B N 1
ATOM 5706 C CA . LEU B 1 356 ? 8.336 21.953 14.953 1 96.19 356 LEU B CA 1
ATOM 5707 C C . LEU B 1 356 ? 8.797 23.312 15.469 1 96.19 356 LEU B C 1
ATOM 5709 O O . LEU B 1 356 ? 8.234 24.344 15.109 1 96.19 356 LEU B O 1
ATOM 5713 N N . GLN B 1 357 ? 9.781 23.328 16.312 1 97.62 357 GLN B N 1
ATOM 5714 C CA . GLN B 1 357 ? 10.367 24.531 16.922 1 97.62 357 GLN B CA 1
ATOM 5715 C C . GLN B 1 357 ? 11.883 24.422 16.984 1 97.62 357 GLN B C 1
ATOM 5717 O O . GLN B 1 357 ? 12.445 23.344 16.75 1 97.62 357 GLN B O 1
ATOM 5722 N N . ARG B 1 358 ? 12.539 25.531 17.375 1 97.38 358 ARG B N 1
ATOM 5723 C CA . ARG B 1 358 ? 13.992 25.609 17.344 1 97.38 358 ARG B CA 1
ATOM 5724 C C . ARG B 1 358 ? 14.617 24.734 18.422 1 97.38 358 ARG B C 1
ATOM 5726 O O . ARG B 1 358 ? 15.656 24.109 18.188 1 97.38 358 ARG B O 1
ATOM 5733 N N . ASN B 1 359 ? 13.977 24.641 19.531 1 97.31 359 ASN B N 1
ATOM 5734 C CA . ASN B 1 359 ? 14.547 23.953 20.688 1 97.31 359 ASN B CA 1
ATOM 5735 C C . ASN B 1 359 ? 14.109 22.5 20.75 1 97.31 359 ASN B C 1
ATOM 5737 O O . ASN B 1 359 ? 12.969 22.203 21.109 1 97.31 359 ASN B O 1
ATOM 5741 N N . LEU B 1 360 ? 14.977 21.562 20.516 1 96.88 360 LEU B N 1
ATOM 5742 C CA . LEU B 1 360 ? 14.672 20.141 20.5 1 96.88 360 LEU B CA 1
ATOM 5743 C C . LEU B 1 360 ? 14.18 19.656 21.859 1 96.88 360 LEU B C 1
ATOM 5745 O O . LEU B 1 360 ? 13.219 18.891 21.938 1 96.88 360 LEU B O 1
ATOM 5749 N N . ARG B 1 361 ? 14.828 20.047 22.875 1 97.38 361 ARG B N 1
ATOM 5750 C CA . ARG B 1 361 ? 14.477 19.625 24.219 1 97.38 361 ARG B CA 1
ATOM 5751 C C . ARG B 1 361 ? 13.039 20 24.562 1 97.38 361 ARG B C 1
ATOM 5753 O O . ARG B 1 361 ? 12.273 19.188 25.078 1 97.38 361 ARG B O 1
ATOM 5760 N N . LYS B 1 362 ? 12.695 21.25 24.297 1 97.31 362 LYS B N 1
ATOM 5761 C CA . LYS B 1 362 ? 11.336 21.703 24.578 1 97.31 362 LYS B CA 1
ATOM 5762 C C . LYS B 1 362 ? 10.312 20.953 23.719 1 97.31 362 LYS B C 1
ATOM 5764 O O . LYS B 1 362 ? 9.211 20.656 24.188 1 97.31 362 LYS B O 1
ATOM 5769 N N . GLY B 1 363 ? 10.703 20.656 22.484 1 96.81 363 GLY B N 1
ATOM 5770 C CA . GLY B 1 363 ? 9.852 19.828 21.641 1 96.81 363 GLY B CA 1
ATOM 5771 C C . GLY B 1 363 ? 9.602 18.453 22.219 1 96.81 363 GLY B C 1
ATOM 5772 O O . GLY B 1 363 ? 8.461 17.984 22.281 1 96.81 363 GLY B O 1
ATOM 5773 N N . LEU B 1 364 ? 10.648 17.828 22.688 1 96.19 364 LEU B N 1
ATOM 5774 C CA . LEU B 1 364 ? 10.547 16.484 23.25 1 96.19 364 LEU B CA 1
ATOM 5775 C C . LEU B 1 364 ? 9.75 16.516 24.562 1 96.19 364 LEU B C 1
ATOM 5777 O O . LEU B 1 364 ? 8.961 15.602 24.828 1 96.19 364 LEU B O 1
ATOM 5781 N N . MET B 1 365 ? 9.906 17.531 25.312 1 97 365 MET B N 1
ATOM 5782 C CA . MET B 1 365 ? 9.25 17.656 26.609 1 97 365 MET B CA 1
ATOM 5783 C C . MET B 1 365 ? 7.754 17.891 26.438 1 97 365 MET B C 1
ATOM 5785 O O . MET B 1 365 ? 6.977 17.703 27.375 1 97 365 MET B O 1
ATOM 5789 N N . SER B 1 366 ? 7.324 18.297 25.25 1 97.94 366 SER B N 1
ATOM 5790 C CA . SER B 1 366 ? 5.914 18.562 25 1 97.94 366 SER B CA 1
ATOM 5791 C C . SER B 1 366 ? 5.098 17.281 25.016 1 97.94 366 SER B C 1
ATOM 5793 O O . SER B 1 366 ? 3.867 17.312 25.094 1 97.94 366 SER B O 1
ATOM 5795 N N . VAL B 1 367 ? 5.715 16.125 24.969 1 97.75 367 VAL B N 1
ATOM 5796 C CA . VAL B 1 367 ? 5.035 14.828 24.953 1 97.75 367 VAL B CA 1
ATOM 5797 C C . VAL B 1 367 ? 4.238 14.648 26.25 1 97.75 367 VAL B C 1
ATOM 5799 O O . VAL B 1 367 ? 3.131 14.109 26.234 1 97.75 367 VAL B O 1
ATOM 5802 N N . LYS B 1 368 ? 4.809 15.094 27.344 1 97.62 368 LYS B N 1
ATOM 5803 C CA . LYS B 1 368 ? 4.148 14.945 28.641 1 97.62 368 LYS B CA 1
ATOM 5804 C C . LYS B 1 368 ? 2.832 15.711 28.672 1 97.62 368 LYS B C 1
ATOM 5806 O O . LYS B 1 368 ? 1.778 15.141 28.953 1 97.62 368 LYS B O 1
ATOM 5811 N N . PRO B 1 369 ? 2.859 17.031 28.391 1 98.44 369 PRO B N 1
ATOM 5812 C CA . PRO B 1 369 ? 1.567 17.734 28.375 1 98.44 369 PRO B CA 1
ATOM 5813 C C . PRO B 1 369 ? 0.637 17.203 27.281 1 98.44 369 PRO B C 1
ATOM 5815 O O . PRO B 1 369 ? -0.585 17.203 27.469 1 98.44 369 PRO B O 1
ATOM 5818 N N . PHE B 1 370 ? 1.107 16.781 26.172 1 98.44 370 PHE B N 1
ATOM 5819 C CA . PHE B 1 370 ? 0.26 16.219 25.141 1 98.44 370 PHE B CA 1
ATOM 5820 C C . PHE B 1 370 ? -0.462 14.977 25.641 1 98.44 370 PHE B C 1
ATOM 5822 O O . PHE B 1 370 ? -1.655 14.797 25.391 1 98.44 370 PHE B O 1
ATOM 5829 N N . ASN B 1 371 ? 0.286 14.094 26.328 1 97.94 371 ASN B N 1
ATOM 5830 C CA . ASN B 1 371 ? -0.326 12.891 26.891 1 97.94 371 ASN B CA 1
ATOM 5831 C C . ASN B 1 371 ? -1.434 13.242 27.891 1 97.94 371 ASN B C 1
ATOM 5833 O O . ASN B 1 371 ? -2.473 12.586 27.922 1 97.94 371 ASN B O 1
ATOM 5837 N N . LYS B 1 372 ? -1.215 14.25 28.625 1 97.44 372 LYS B N 1
ATOM 5838 C CA . LYS B 1 372 ? -2.254 14.711 29.547 1 97.44 372 LYS B CA 1
ATOM 5839 C C . LYS B 1 372 ? -3.486 15.188 28.781 1 97.44 372 LYS B C 1
ATOM 5841 O O . LYS B 1 372 ? -4.617 14.891 29.172 1 97.44 372 LYS B O 1
ATOM 5846 N N . ILE B 1 373 ? -3.271 15.922 27.703 1 97.75 373 ILE B N 1
ATOM 5847 C CA . ILE B 1 373 ? -4.359 16.438 26.875 1 97.75 373 ILE B CA 1
ATOM 5848 C C . ILE B 1 373 ? -5.207 15.266 26.359 1 97.75 373 ILE B C 1
ATOM 5850 O O . ILE B 1 373 ? -6.43 15.266 26.531 1 97.75 373 ILE B O 1
ATOM 5854 N N . VAL B 1 374 ? -4.551 14.297 25.797 1 96.44 374 VAL B N 1
ATOM 5855 C CA . VAL B 1 374 ? -5.242 13.172 25.188 1 96.44 374 VAL B CA 1
ATOM 5856 C C . VAL B 1 374 ? -6.016 12.391 26.25 1 96.44 374 VAL B C 1
ATOM 5858 O O . VAL B 1 374 ? -7.164 12.008 26.031 1 96.44 374 VAL B O 1
ATOM 5861 N N . ARG B 1 375 ? -5.473 12.188 27.375 1 94.38 375 ARG B N 1
ATOM 5862 C CA . ARG B 1 375 ? -6.098 11.445 28.469 1 94.38 375 ARG B CA 1
ATOM 5863 C C . ARG B 1 375 ? -7.32 12.18 29 1 94.38 375 ARG B C 1
ATOM 5865 O O . ARG B 1 375 ? -8.359 11.57 29.266 1 94.38 375 ARG B O 1
ATOM 5872 N N . GLU B 1 376 ? -7.164 13.43 29.156 1 94.5 376 GLU B N 1
ATOM 5873 C CA . GLU B 1 376 ? -8.227 14.219 29.766 1 94.5 376 GLU B CA 1
ATOM 5874 C C . GLU B 1 376 ? -9.383 14.43 28.781 1 94.5 376 GLU B C 1
ATOM 5876 O O . GLU B 1 376 ? -10.547 14.508 29.203 1 94.5 376 GLU B O 1
ATOM 5881 N N . LEU B 1 377 ? -9.07 14.57 27.531 1 93.62 377 LEU B N 1
ATOM 5882 C CA . LEU B 1 377 ? -10.117 14.75 26.531 1 93.62 377 LEU B CA 1
ATOM 5883 C C . LEU B 1 377 ? -11.008 13.516 26.453 1 93.62 377 LEU B C 1
ATOM 5885 O O . LEU B 1 377 ? -12.203 13.617 26.172 1 93.62 377 LEU B O 1
ATOM 5889 N N . LYS B 1 378 ? -10.461 12.414 26.703 1 87.5 378 LYS B N 1
ATOM 5890 C CA . LYS B 1 378 ? -11.234 11.18 26.656 1 87.5 378 LYS B CA 1
ATOM 5891 C C . LYS B 1 378 ? -12.266 11.141 27.781 1 87.5 378 LYS B C 1
ATOM 5893 O O . LYS B 1 378 ? -13.25 10.398 27.703 1 87.5 378 LYS B O 1
ATOM 5898 N N . LYS B 1 379 ? -12.094 11.922 28.812 1 83.19 379 LYS B N 1
ATOM 5899 C CA . LYS B 1 379 ? -12.992 11.93 29.969 1 83.19 379 LYS B CA 1
ATOM 5900 C C . LYS B 1 379 ? -14.125 12.93 29.766 1 83.19 379 LYS B C 1
ATOM 5902 O O . LYS B 1 379 ? -15.047 13 30.594 1 83.19 379 LYS B O 1
ATOM 5907 N N . LEU B 1 380 ? -13.961 13.688 28.719 1 77.31 380 LEU B N 1
ATOM 5908 C CA . LEU B 1 380 ? -15.016 14.672 28.469 1 77.31 380 LEU B CA 1
ATOM 5909 C C . LEU B 1 380 ? -16.297 13.992 28 1 77.31 380 LEU B C 1
ATOM 5911 O O . LEU B 1 380 ? -16.25 13.055 27.219 1 77.31 380 LEU B O 1
#

Nearest PDB structures (foldseek):
  1rhc-assembly1_A-2  TM=8.544E-01  e=2.208E-21  Methanoculleus thermophilus
  3c8n-assembly1_A  TM=8.274E-01  e=1.852E-19  Mycobacterium tuberculosis H37Rv
  6ket-assembly1_B  TM=7.970E-01  e=9.687E-14  Cylindrospermum alatosporum CCALA 988
  6ket-assembly1_A  TM=7.667E-01  e=5.280E-14  Cylindrospermum alatosporum CCALA 988
  8t0u-assembly1_B  TM=6.690E-01  e=5.962E-14  Pseudomonas fluorescens Pf0-1

Solvent-accessible surface area (backbone atoms only — not comparable to full-atom values): 37255 Å² total; per-residue (Å²): 133,94,58,37,40,34,29,39,44,43,78,46,43,41,28,52,94,41,39,56,45,58,50,52,52,52,49,54,48,39,48,75,52,62,43,54,27,43,31,32,35,58,43,53,50,55,88,46,44,56,54,55,69,35,61,88,34,19,28,44,37,82,40,32,72,39,81,31,10,35,38,31,40,53,30,47,49,18,27,49,44,62,66,31,76,84,59,61,46,26,42,32,35,62,36,33,43,44,57,64,40,38,40,68,56,51,45,36,42,43,40,36,46,10,46,69,50,72,57,31,23,36,43,21,34,30,46,61,37,38,58,66,23,42,21,64,46,32,79,72,86,50,40,63,63,42,26,53,52,30,52,52,46,32,51,52,40,70,69,38,81,45,43,68,38,71,42,91,45,99,81,59,25,28,51,66,26,63,36,40,64,67,55,42,94,83,39,69,52,48,34,28,24,42,47,78,53,71,69,42,24,38,48,33,20,71,66,29,44,20,45,36,31,62,67,63,63,50,64,68,56,48,44,52,49,48,49,48,17,28,50,33,8,43,76,73,73,41,66,39,83,64,40,41,40,31,35,44,43,35,33,34,36,13,92,37,61,66,53,22,53,54,31,61,69,17,61,54,40,37,41,52,32,64,41,41,28,17,68,52,25,46,76,54,76,42,64,36,84,90,31,88,76,36,72,11,50,52,63,43,64,35,69,78,36,49,49,69,58,47,51,56,51,38,72,58,55,47,68,64,44,33,49,50,40,37,44,57,28,27,39,68,51,29,46,54,57,52,54,70,35,56,86,65,38,45,30,42,30,40,27,77,53,32,41,43,7,46,50,39,66,60,20,62,54,14,51,60,35,48,50,51,33,57,43,54,51,48,72,77,133,91,58,36,40,34,28,37,45,43,78,45,42,40,27,53,93,42,38,57,45,58,49,51,53,52,50,51,50,41,46,76,51,62,43,54,27,42,30,33,35,58,44,53,50,54,89,44,44,58,54,53,69,35,60,88,34,19,28,44,37,81,40,32,72,39,80,32,8,33,38,31,42,54,30,49,50,18,27,51,45,60,66,31,76,84,60,60,47,27,42,32,34,62,37,34,43,45,58,65,39,38,38,70,56,50,44,36,42,44,40,36,46,11,46,71,51,71,57,31,24,35,42,22,34,30,46,62,37,37,58,66,23,42,19,64,45,31,79,70,88,49,41,64,62,43,25,54,52,30,53,53,48,31,49,52,40,70,69,37,78,46,43,68,39,70,41,91,43,100,82,59,26,28,51,66,26,63,34,38,63,66,55,41,93,83,39,68,53,46,34,28,24,42,46,78,53,69,70,41,24,39,48,33,20,70,65,29,44,19,46,35,32,63,68,64,64,50,65,69,55,48,46,53,49,49,50,48,17,29,52,34,8,44,74,73,72,43,65,40,82,64,39,40,38,32,36,44,42,34,32,35,36,13,91,38,60,66,53,21,53,53,30,60,67,16,61,54,40,36,40,52,32,63,42,43,28,15,67,50,24,43,76,55,76,40,63,36,85,90,31,89,77,37,73,10,50,54,64,44,63,36,72,78,36,50,49,68,57,48,51,55,49,38,71,60,55,46,69,63,46,33,49,51,39,38,45,57,28,28,40,68,50,30,48,55,58,54,55,69,36,55,86,65,39,45,32,42,30,40,26,78,54,33,40,44,8,46,52,41,66,59,20,62,54,14,52,60,34,47,51,51,33,55,43,53,51,47,72,75

Foldseek 3Di:
DQAFAEAAEDAQAQWPPGGCVVVVVVVVLCLVLLGQAYEYEAAQADLFQQQQLDLQQFVCCNTHVGRNRHDGGLVVLVVVLVVCPNSLHQYEYQAAALFPDQLLVVLVSQQVSCVSSLRRYAHEYELDACQRHVVVPTDPPCSLLSRLVSLVVSCQAQVVCFFFDADDDPNHGGDRDGRHRHHRVRDGHFYEYADDDLSSLLSCLCRHQEDEHAFFDDLVSLQVSLVSNLVSVVVVPHHSVSYAYEYEAEEAEFPAQVLQVQLLPGLRLLLQLLQDFQVLQVVLPAGQPVGPGRHGRRHDNSHPDHPVRSSVRSVRRDSSSSCSRYQYYFLVSSLVVVVVNVVPHRYYYYYYPNSSGNDNVRSVRRSVSVSVNSSVSRVD/DQAFAEAAEDAQAQWPPGGCVVVVVVVVLCLVLLGQAYEYEAAQADLFQQQQLDLQQFVCCNTRVGRNRHDGGLVVLVVVLVVCPNSLHQYEYQAAALFPDQLLVVLVSQQVSCVSSLRRYAHEYELDACQRHVVVPTDPPCSLLSRLVSLVVSCQAQVCCFFFDADDDPNHGGDRDGRHRHHRVRDGHFYEYADDDLSSLLSCLCRHQEDEHAFFDDLVSLQVSLVSNLVSVVVVPHHSVSYAYEYEAEEAEFPAQVLQVQLLPGLRLLLQLQQDFQVLQVVLPAGQPVGPGRHGRRHDNSHPDHPVRSSVRSVRRRSSSSCSRYQYYFLVSSLVVVVVNVVPHRYYYYYYPNSSGNDNVRSVRRSVSVSVNSSVSRVD

Sequence (760 aa):
MTGFRVGVGDGIPAARPAAETMTRANYLGAVANRVDSFWVPDHLNQLFPRSLWKQKYCGATKLIPRVDAVMEPWTMLGHIAARNRAGRLRLGVAVTDSGRRNPAVTAQAAATLHLLTRGRAILGIGPGEREGNEPYGVDWSKPVARFEEAMATIRALWDSGGELVNRDSPFFPLRKAIFDLPPYRGKWPEIWIAAHGPRMLRAAGRYADAYFPSFAHLPTEYAQRLDSVRSAASDVGRDPMAILPAVQMFVVTGSTRDDVDEALDSELLRAFGLNASDDVFTRHGGRHPMGAGFSGAQDLLPHDMDEQTALSHVAVIPPGVTREFLLNGTSDEVIQQAAQWRDCVRYMVLVNVSFLQRNLRKGLMSVKPFNKIVRELKKLMTGFRVGVGDGIPAARPAAETMTRANYLGAVANRVDSFWVPDHLNQLFPRSLWKQKYCGATKLIPRVDAVMEPWTMLGHIAARNRAGRLRLGVAVTDSGRRNPAVTAQAAATLHLLTRGRAILGIGPGEREGNEPYGVDWSKPVARFEEAMATIRALWDSGGELVNRDSPFFPLRKAIFDLPPYRGKWPEIWIAAHGPRMLRAAGRYADAYFPSFAHLPTEYAQRLDSVRSAASDVGRDPMAILPAVQMFVVTGSTRDDVDEALDSELLRAFGLNASDDVFTRHGGRHPMGAGFSGAQDLLPHDMDEQTALSHVAVIPPGVTREFLLNGTSDEVIQQAAQWRDCVRYMVLVNVSFLQRNLRKGLMSVKPFNKIVRELKKL

Radius of gyration: 26.62 Å; Cα contacts (8 Å, |Δi|>4): 1780; chains: 2; bounding box: 60×83×62 Å

Organism: Mycobacterium sp. (strain JLS) (NCBI:txid164757)